Protein AF-A0A7C3H2U8-F1 (afdb_monomer)

Nearest PDB structures (foldseek):
  7ax0-assembly1_A  TM=8.465E-01  e=4.810E-16  synthetic construct
  3hxj-assembly2_C  TM=7.271E-01  e=3.922E-14  Methanococcus maripaludis C7
  3hxj-assembly1_B  TM=7.650E-01  e=1.552E-13  Methanococcus maripaludis C7
  4v0m-assembly3_D  TM=6.956E-01  e=2.193E-11  Chlamydomonas reinhardtii
  4v0n-assembly3_B  TM=6.816E-01  e=8.214E-11  Chlamydomonas reinhardtii

Secondary structure (DSSP, 8-state):
-PPPP------------------------------PPPPPPPPPPPPPPPPPPPPPPPPPPPPPPPPPPPPPPPPPPPPPP---PPPPPPPPPBPPPB-SPPP-EEEEEEE-SS-EEEEEEEEETTEEEEEEEETTTEEEEE-TT--EEEEEE-SS-EEEEEEETTEEEEEETTSEEEEEETTS-EEEEEE-SS-EEEEEEETTEEEEEETTSEEEEE-TTS-EEEEEE-SS-EEEEEEETTEEEEEETTSEEEEE-TTS-EEEEEE-SS-EEEEEEETTEEEEEETTSEEEEE-TTS-EEEEEE-SSSPPEEEEEEETTEEEEEEE--SSS-EEEEEETTS-EEEEEE-SS-EEEEEEETTEEEEEETTSEEEEE-TTS-EEEEEE-SS-EEEEEE-TTS-EEEEETTEEEEEESS-----------PPP----S----------PPPP-----------------------S---EEEEEEE--SHHHHHHHHHH-TTGGGTTTHHHHHT-SEEEEEE-SEE-S-S---SSS---EE-GGGGHHHHHTT--EEE--STTTTTTHHHHHHHHHHHHHHHT-EEE---

Solvent-accessible surface area (backbone atoms only — not comparable to full-atom values): 33732 Å² total; per-residue (Å²): 133,89,85,78,83,86,80,86,80,82,81,86,81,80,87,76,92,79,84,89,80,90,80,83,92,78,85,87,80,86,80,89,79,91,79,86,82,83,80,88,83,86,81,83,81,84,80,88,82,81,80,84,80,81,82,84,80,89,78,85,83,84,82,89,73,90,78,79,84,82,80,86,73,85,78,79,74,80,72,79,72,79,74,77,74,79,74,82,75,76,72,77,64,35,80,57,50,77,52,81,71,48,54,49,19,63,75,41,73,45,82,52,84,28,46,54,52,40,68,45,50,49,51,35,77,86,38,68,29,37,39,38,28,12,47,46,18,37,37,39,35,20,41,92,83,59,52,73,76,37,73,31,78,53,95,23,33,28,46,22,64,28,80,42,94,39,28,38,38,37,18,11,53,58,5,35,42,35,36,22,40,65,78,48,46,72,76,46,73,48,74,66,73,15,33,23,40,20,43,29,70,46,94,78,19,37,36,37,22,10,61,61,20,33,41,34,36,26,41,74,87,68,45,79,73,40,70,32,81,62,86,34,38,30,54,21,38,35,66,53,103,69,33,46,34,42,27,13,52,75,11,43,34,39,33,22,40,91,83,44,48,79,74,47,76,36,77,67,87,35,34,39,56,41,51,41,67,50,97,79,20,34,39,39,19,18,23,79,7,34,41,37,32,27,41,79,80,59,47,79,74,48,72,46,82,70,51,46,22,26,49,29,60,29,64,44,48,42,76,92,35,65,31,31,40,37,21,18,22,59,98,75,11,31,42,34,38,24,40,80,86,69,50,70,78,47,39,26,49,43,99,44,31,36,37,16,29,32,61,37,60,67,34,40,36,38,20,16,52,78,6,38,36,39,31,21,38,91,85,54,30,36,25,32,63,48,72,70,78,30,36,13,54,38,49,34,66,20,96,87,69,48,34,37,38,34,16,44,38,34,38,31,37,47,41,81,41,92,54,68,61,70,69,87,70,74,76,73,77,74,70,73,73,72,75,83,71,73,76,81,76,79,72,78,76,80,80,79,81,87,80,90,84,86,89,85,85,88,85,90,80,83,90,74,82,84,76,79,75,72,80,72,68,95,70,82,44,74,44,80,52,61,80,48,50,56,20,70,73,46,33,54,48,37,55,25,56,37,47,48,60,92,39,70,89,45,54,76,66,55,71,71,36,79,40,29,36,31,31,44,48,27,28,33,32,76,49,60,54,71,55,99,62,91,78,76,39,57,20,55,46,81,50,56,51,27,42,58,60,52,54,39,43,32,31,38,34,71,57,98,28,35,52,35,22,33,67,61,8,33,54,42,26,50,54,50,29,56,76,64,67,25,46,78,42,59,83,121

Sequence (588 aa):
MRRGVLLCLIIFLIGSLGSCGGARPVASERPAATAERPSPTATPPPSPMLSPTRPPSPTPAPTLTATPLPTQTPTPSPTPTPTATPTPTLPPPQPPTVAEPWPLALRWSLNANGHLTAGAATTLDGRPVFLLASLGRTVYALDEEGAVLWRARTAGPVYALAPLDGAAAVGDDAGFVTLLDARGRRRWRANLGSRVTALAPWRGGLLAGGWDERLTWWTAGGEIGWQAEAGGPVVGVAALPGLALVATAGGAVAAFDPAGAEVWRFEAGAPVTGLGTMGGGLLVGAQDGRLLALDAAGGLRWQRALGEGGPVWQAGELAGEARLAVGTGGAAPSLTLFRADGVALWRVTLPAPAGAVALLPDAVLVGLMDGRVQMFDAQGRRRGAVHAGLPVWGLVAGEDGRLLALADVVAWRLVRAEGKQGGAWLPSPPLAPAPTEIPSVQVPGTCPEGSDALGTEPVPGDAPCHQSSARHSEEATLIFLGDVSPGRSVERALARYGPAIPWAGLEPMLRGADLVIANLEGVLTTQGAPLDKPYLIRAHPRRGATLAAGRVDLVTLANNHALDYGPAGLDQTLDVLDALGVAAVGAG

Structure (mmCIF, N/CA/C/O backbone):
data_AF-A0A7C3H2U8-F1
#
_entry.id   AF-A0A7C3H2U8-F1
#
loop_
_atom_site.group_PDB
_atom_site.id
_atom_site.type_symbol
_atom_site.label_atom_id
_atom_site.label_alt_id
_atom_site.label_comp_id
_atom_site.label_asym_id
_atom_site.label_entity_id
_atom_site.label_seq_id
_atom_site.pdbx_PDB_ins_code
_atom_site.Cartn_x
_atom_site.Cartn_y
_atom_site.Cartn_z
_atom_site.occupancy
_atom_site.B_iso_or_equiv
_atom_site.auth_seq_id
_atom_site.auth_comp_id
_atom_site.auth_asym_id
_atom_site.auth_atom_id
_atom_site.pdbx_PDB_model_num
ATOM 1 N N . MET A 1 1 ? 48.861 -2.166 -36.884 1.00 36.06 1 MET A N 1
ATOM 2 C CA . MET A 1 1 ? 48.840 -1.306 -35.678 1.00 36.06 1 MET A CA 1
ATOM 3 C C . MET A 1 1 ? 47.560 -1.606 -34.915 1.00 36.06 1 MET A C 1
ATOM 5 O O . MET A 1 1 ? 46.517 -1.734 -35.543 1.00 36.06 1 MET A O 1
ATOM 9 N N . ARG A 1 2 ? 47.675 -1.878 -33.612 1.00 29.22 2 ARG A N 1
ATOM 10 C CA . ARG A 1 2 ? 46.607 -2.415 -32.753 1.00 29.22 2 ARG A CA 1
ATOM 11 C C . ARG A 1 2 ? 45.474 -1.391 -32.600 1.00 29.22 2 ARG A C 1
ATOM 13 O O . ARG A 1 2 ? 45.745 -0.259 -32.220 1.00 29.22 2 ARG A O 1
ATOM 20 N N . ARG A 1 3 ? 44.237 -1.796 -32.903 1.00 29.67 3 ARG A N 1
ATOM 21 C CA . ARG A 1 3 ? 43.012 -1.020 -32.661 1.00 29.67 3 ARG A CA 1
ATOM 22 C C . ARG A 1 3 ? 42.597 -1.237 -31.204 1.00 29.67 3 ARG A C 1
ATOM 24 O O . ARG A 1 3 ? 42.416 -2.380 -30.796 1.00 29.67 3 ARG A O 1
ATOM 31 N N . GLY A 1 4 ? 42.551 -0.165 -30.420 1.00 28.48 4 GLY A N 1
ATOM 32 C CA . GLY A 1 4 ? 42.129 -0.195 -29.021 1.00 28.48 4 GLY A CA 1
ATOM 33 C C . GLY A 1 4 ? 40.631 0.067 -28.912 1.00 28.48 4 GLY A C 1
ATOM 34 O O . GLY A 1 4 ? 40.150 1.055 -29.451 1.00 28.48 4 GLY A O 1
ATOM 35 N N . VAL A 1 5 ? 39.912 -0.816 -28.222 1.00 29.14 5 VAL A N 1
ATOM 36 C CA . VAL A 1 5 ? 38.565 -0.550 -27.705 1.00 29.14 5 VAL A CA 1
ATOM 37 C C . VAL A 1 5 ? 38.737 0.362 -26.492 1.00 29.14 5 VAL A C 1
ATOM 39 O O . VAL A 1 5 ? 39.401 -0.030 -25.529 1.00 29.14 5 VAL A O 1
ATOM 42 N N . LEU A 1 6 ? 38.195 1.578 -26.537 1.00 29.25 6 LEU A N 1
ATOM 43 C CA . LEU A 1 6 ? 38.166 2.461 -25.374 1.00 29.25 6 LEU A CA 1
ATOM 44 C C . LEU A 1 6 ? 36.915 2.135 -24.551 1.00 29.25 6 LEU A C 1
ATOM 46 O O . LEU A 1 6 ? 35.818 2.590 -24.851 1.00 29.25 6 LEU A O 1
ATOM 50 N N . LEU A 1 7 ? 37.085 1.304 -23.524 1.00 26.31 7 LEU A N 1
ATOM 51 C CA . LEU A 1 7 ? 36.053 1.021 -22.531 1.00 26.31 7 LEU A CA 1
ATOM 52 C C . LEU A 1 7 ? 36.070 2.138 -21.474 1.00 26.31 7 LEU A C 1
ATOM 54 O O . LEU A 1 7 ? 36.894 2.111 -20.559 1.00 26.31 7 LEU A O 1
ATOM 58 N N . CYS A 1 8 ? 35.176 3.121 -21.585 1.00 26.11 8 CYS A N 1
ATOM 59 C CA . CYS A 1 8 ? 34.925 4.078 -20.504 1.00 26.11 8 CYS A CA 1
ATOM 60 C C . CYS A 1 8 ? 33.950 3.459 -19.494 1.00 26.11 8 CYS A C 1
ATOM 62 O O . CYS A 1 8 ? 32.735 3.532 -19.644 1.00 26.11 8 CYS A O 1
ATOM 64 N N . LEU A 1 9 ? 34.503 2.815 -18.467 1.00 24.45 9 LEU A N 1
ATOM 65 C CA . LEU A 1 9 ? 33.753 2.241 -17.355 1.00 24.45 9 LEU A CA 1
ATOM 66 C C . LEU A 1 9 ? 33.503 3.325 -16.292 1.00 24.45 9 LEU A C 1
ATOM 68 O O . LEU A 1 9 ? 34.423 3.706 -15.570 1.00 24.45 9 LEU A O 1
ATOM 72 N N . ILE A 1 10 ? 32.267 3.814 -16.174 1.00 28.31 10 ILE A N 1
ATOM 73 C CA . ILE A 1 10 ? 31.847 4.671 -15.055 1.00 28.31 10 ILE A CA 1
ATOM 74 C C . ILE A 1 10 ? 31.135 3.777 -14.035 1.00 28.31 10 ILE A C 1
ATOM 76 O O . ILE A 1 10 ? 29.973 3.422 -14.207 1.00 28.31 10 ILE A O 1
ATOM 80 N N . ILE A 1 11 ? 31.852 3.372 -12.983 1.00 24.52 11 ILE A N 1
ATOM 81 C CA . ILE A 1 11 ? 31.294 2.588 -11.872 1.00 24.52 11 ILE A CA 1
ATOM 82 C C . ILE A 1 11 ? 30.716 3.549 -10.828 1.00 24.52 11 ILE A C 1
ATOM 84 O O . ILE A 1 11 ? 31.468 4.287 -10.192 1.00 24.52 11 ILE A O 1
ATOM 88 N N . PHE A 1 12 ? 29.409 3.480 -10.570 1.00 25.58 12 PHE A N 1
ATOM 89 C CA . PHE A 1 12 ? 28.842 3.963 -9.308 1.00 25.58 12 PHE A CA 1
ATOM 90 C C . PHE A 1 12 ? 28.828 2.812 -8.301 1.00 25.58 12 PHE A C 1
ATOM 92 O O . PHE A 1 12 ? 28.019 1.891 -8.381 1.00 25.58 12 PHE A O 1
ATOM 99 N N . LEU A 1 13 ? 29.771 2.851 -7.363 1.00 23.61 13 LEU A N 1
ATOM 100 C CA . LEU A 1 13 ? 29.939 1.850 -6.314 1.00 23.61 13 LEU A CA 1
ATOM 101 C C . LEU A 1 13 ? 29.180 2.325 -5.067 1.00 23.61 13 LEU A C 1
ATOM 103 O O . LEU A 1 13 ? 29.672 3.167 -4.318 1.00 23.61 13 LEU A O 1
ATOM 107 N N . ILE A 1 14 ? 27.973 1.801 -4.840 1.00 29.94 14 ILE A N 1
ATOM 108 C CA . ILE A 1 14 ? 27.295 1.925 -3.543 1.00 29.94 14 ILE A CA 1
ATOM 109 C C . ILE A 1 14 ? 27.695 0.700 -2.719 1.00 29.94 14 ILE A C 1
ATOM 111 O O . ILE A 1 14 ? 27.307 -0.428 -3.012 1.00 29.94 14 ILE A O 1
ATOM 115 N N . GLY A 1 15 ? 28.555 0.925 -1.726 1.00 25.62 15 GLY A N 1
ATOM 116 C CA . GLY A 1 15 ? 29.151 -0.126 -0.910 1.00 25.62 15 GLY A CA 1
ATOM 117 C C . GLY A 1 15 ? 28.128 -0.877 -0.056 1.00 25.62 15 GLY A C 1
ATOM 118 O O . GLY A 1 15 ? 27.506 -0.306 0.835 1.00 25.62 15 GLY A O 1
ATOM 119 N N . SER A 1 16 ? 28.028 -2.186 -0.281 1.00 29.89 16 SER A N 1
ATOM 120 C CA . SER A 1 16 ? 27.478 -3.156 0.666 1.00 29.89 16 SER A CA 1
ATOM 121 C C . SER A 1 16 ? 28.636 -3.746 1.479 1.00 29.89 16 SER A C 1
ATOM 123 O O . SER A 1 16 ? 29.504 -4.428 0.932 1.00 29.89 16 SER A O 1
ATOM 125 N N . LEU A 1 17 ? 28.665 -3.481 2.789 1.00 29.70 17 LEU A N 1
ATOM 126 C CA . LEU A 1 17 ? 29.611 -4.082 3.734 1.00 29.70 17 LEU A CA 1
ATOM 127 C C . LEU A 1 17 ? 29.272 -5.568 3.939 1.00 29.70 17 LEU A C 1
ATOM 129 O O . LEU A 1 17 ? 28.432 -5.921 4.764 1.00 29.70 17 LEU A O 1
ATOM 133 N N . GLY A 1 18 ? 29.944 -6.443 3.191 1.00 28.41 18 GLY A N 1
ATOM 134 C CA . GLY A 1 18 ? 29.947 -7.887 3.421 1.00 28.41 18 GLY A CA 1
ATOM 135 C C . GLY A 1 18 ? 31.008 -8.281 4.451 1.00 28.41 18 GLY A C 1
ATOM 136 O O . GLY A 1 18 ? 32.204 -8.152 4.201 1.00 28.41 18 GLY A O 1
ATOM 137 N N . SER A 1 19 ? 30.576 -8.784 5.609 1.00 27.84 19 SER A N 1
ATOM 138 C CA . SER A 1 19 ? 31.453 -9.438 6.585 1.00 27.84 19 SER A CA 1
ATOM 139 C C . SER A 1 19 ? 31.682 -10.896 6.169 1.00 27.84 19 SER A C 1
ATOM 141 O O . SER A 1 19 ? 30.736 -11.676 6.076 1.00 27.84 19 SER A O 1
ATOM 143 N N . CYS A 1 20 ? 32.937 -11.258 5.896 1.00 26.80 20 CYS A N 1
ATOM 144 C CA . CYS A 1 20 ? 33.362 -12.631 5.631 1.00 26.80 20 CYS A CA 1
ATOM 145 C C . CYS A 1 20 ? 33.701 -13.342 6.950 1.00 26.80 20 CYS A C 1
ATOM 147 O O . CYS A 1 20 ? 34.664 -12.979 7.622 1.00 26.80 20 CYS A O 1
ATOM 149 N N . GLY A 1 21 ? 32.946 -14.389 7.289 1.00 27.81 21 GLY A N 1
ATOM 150 C CA . GLY A 1 21 ? 33.295 -15.370 8.317 1.00 27.81 21 GLY A CA 1
ATOM 151 C C . GLY A 1 21 ? 33.429 -16.747 7.674 1.00 27.81 21 GLY A C 1
ATOM 152 O O . GLY A 1 21 ? 32.449 -17.294 7.178 1.00 27.81 21 GLY A O 1
ATOM 153 N N . GLY A 1 22 ? 34.653 -17.274 7.625 1.00 28.97 22 GLY A N 1
ATOM 154 C CA . GLY A 1 22 ? 34.973 -18.539 6.967 1.00 28.97 22 GLY A CA 1
ATOM 155 C C . GLY A 1 22 ? 34.493 -19.773 7.733 1.00 28.97 22 GLY A C 1
ATOM 156 O O . GLY A 1 22 ? 34.569 -19.830 8.959 1.00 28.97 22 GLY A O 1
ATOM 157 N N . ALA A 1 23 ? 34.082 -20.800 6.989 1.00 30.50 23 ALA A N 1
ATOM 158 C CA . ALA A 1 23 ? 33.917 -22.157 7.496 1.00 30.50 23 ALA A CA 1
ATOM 159 C C . ALA A 1 23 ? 34.524 -23.169 6.508 1.00 30.50 23 ALA A C 1
ATOM 161 O O . ALA A 1 23 ? 34.333 -23.082 5.297 1.00 30.50 23 ALA A O 1
ATOM 162 N N . ARG A 1 24 ? 35.315 -24.091 7.066 1.00 30.70 24 ARG A N 1
ATOM 163 C CA . ARG A 1 24 ? 36.065 -25.170 6.402 1.00 30.70 24 ARG A CA 1
ATOM 164 C C . ARG A 1 24 ? 35.142 -26.263 5.833 1.00 30.70 24 ARG A C 1
ATOM 166 O O . ARG A 1 24 ? 34.064 -26.471 6.386 1.00 30.70 24 ARG A O 1
ATOM 173 N N . PRO A 1 25 ? 35.582 -27.020 4.808 1.00 31.48 25 PRO A N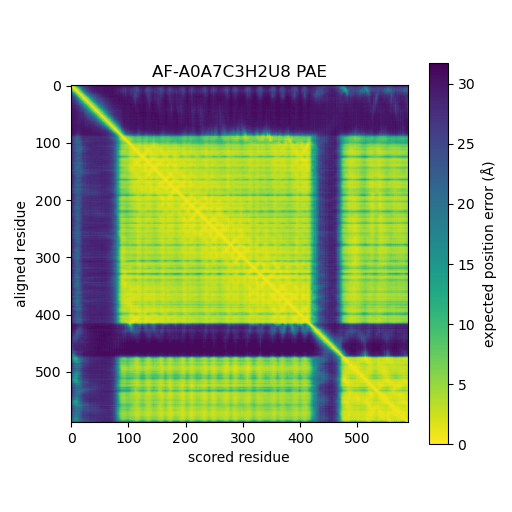 1
ATOM 174 C CA . PRO A 1 25 ? 34.797 -28.112 4.244 1.00 31.48 25 PRO A CA 1
ATOM 175 C C . PRO A 1 25 ? 34.882 -29.365 5.128 1.00 31.48 25 PRO A C 1
ATOM 177 O O . PRO A 1 25 ? 35.964 -29.745 5.578 1.00 31.48 25 PRO A O 1
ATOM 180 N N . VAL A 1 26 ? 33.744 -30.027 5.339 1.00 32.75 26 VAL A N 1
ATOM 181 C CA . VAL A 1 26 ? 33.668 -31.399 5.860 1.00 32.75 26 VAL A CA 1
ATOM 182 C C . VAL A 1 26 ? 33.151 -32.296 4.737 1.00 32.75 26 VAL A C 1
ATOM 184 O O . VAL A 1 26 ? 32.230 -31.932 4.008 1.00 32.75 26 VAL A O 1
ATOM 187 N N . ALA A 1 27 ? 33.830 -33.428 4.575 1.00 28.31 27 ALA A N 1
ATOM 188 C CA . ALA A 1 27 ? 33.680 -34.399 3.503 1.00 28.31 27 ALA A CA 1
ATOM 189 C C . ALA A 1 27 ? 32.296 -35.069 3.468 1.00 28.31 27 ALA A C 1
ATOM 191 O O . ALA A 1 27 ? 31.674 -35.302 4.503 1.00 28.31 27 ALA A O 1
ATOM 192 N N . SER A 1 28 ? 31.847 -35.409 2.255 1.00 29.70 28 SER A N 1
ATOM 193 C CA . SER A 1 28 ? 30.633 -36.187 2.012 1.00 29.70 28 SER A CA 1
ATOM 194 C C . SER A 1 28 ? 30.903 -37.686 2.144 1.00 29.70 28 SER A C 1
ATOM 196 O O . SER A 1 28 ? 31.740 -38.220 1.416 1.00 29.70 28 SER A O 1
ATOM 198 N N . GLU A 1 29 ? 30.114 -38.378 2.960 1.00 30.00 29 GLU A N 1
ATOM 199 C CA . GLU A 1 29 ? 29.901 -39.821 2.841 1.00 30.00 29 GLU A CA 1
ATOM 200 C C . GLU A 1 29 ? 28.485 -40.074 2.307 1.00 30.00 29 GLU A C 1
ATOM 202 O O . GLU A 1 29 ? 27.489 -39.619 2.868 1.00 30.00 29 GLU A O 1
ATOM 207 N N . ARG A 1 30 ? 28.406 -40.791 1.180 1.00 36.19 30 ARG A N 1
ATOM 208 C CA . ARG A 1 30 ? 27.175 -41.421 0.685 1.00 36.19 30 ARG A CA 1
ATOM 209 C C . ARG A 1 30 ? 26.827 -42.613 1.576 1.00 36.19 30 ARG A C 1
ATOM 211 O O . ARG A 1 30 ? 27.724 -43.385 1.908 1.00 36.19 30 ARG A O 1
ATOM 218 N N . PRO A 1 31 ? 25.529 -42.907 1.718 1.00 37.38 31 PRO A N 1
ATOM 219 C CA . PRO A 1 31 ? 25.093 -44.290 1.572 1.00 37.38 31 PRO A CA 1
ATOM 220 C C . PRO A 1 31 ? 24.161 -44.449 0.372 1.00 37.38 31 PRO A C 1
ATOM 222 O O . PRO A 1 31 ? 23.255 -43.653 0.131 1.00 37.38 31 PRO A O 1
ATOM 225 N N . ALA A 1 32 ? 24.409 -45.518 -0.377 1.00 32.41 32 ALA A N 1
ATOM 226 C CA . ALA A 1 32 ? 23.499 -46.058 -1.366 1.00 32.41 32 ALA A CA 1
ATOM 227 C C . ALA A 1 32 ? 22.257 -46.629 -0.666 1.00 32.41 32 ALA A C 1
ATOM 229 O O . ALA A 1 32 ? 22.384 -47.375 0.303 1.00 32.41 32 ALA A O 1
ATOM 230 N N . ALA A 1 33 ? 21.073 -46.324 -1.190 1.00 34.69 33 ALA A N 1
ATOM 231 C CA . ALA A 1 33 ? 19.862 -47.076 -0.900 1.00 34.69 33 ALA A CA 1
ATOM 232 C C . ALA A 1 33 ? 19.089 -47.280 -2.207 1.00 34.69 33 ALA A C 1
ATOM 234 O O . ALA A 1 33 ? 18.700 -46.341 -2.898 1.00 34.69 33 ALA A O 1
ATOM 235 N N . THR A 1 34 ? 18.954 -48.553 -2.544 1.00 35.94 34 THR A N 1
ATOM 236 C CA . THR A 1 34 ? 18.161 -49.159 -3.610 1.00 35.94 34 THR A CA 1
ATOM 237 C C . THR A 1 34 ? 16.687 -48.773 -3.499 1.00 35.94 34 THR A C 1
ATOM 239 O O . THR A 1 34 ? 16.072 -49.020 -2.465 1.00 35.94 34 THR A O 1
ATOM 242 N N . ALA A 1 35 ? 16.111 -48.225 -4.570 1.00 33.50 35 ALA A N 1
ATOM 243 C CA . ALA A 1 35 ? 14.668 -48.054 -4.714 1.00 33.50 35 ALA A CA 1
ATOM 244 C C . ALA A 1 35 ? 14.143 -49.047 -5.760 1.00 33.50 35 ALA A C 1
ATOM 246 O O . ALA A 1 35 ? 14.448 -48.939 -6.949 1.00 33.50 35 ALA A O 1
ATOM 247 N N . GLU A 1 36 ? 13.378 -50.033 -5.292 1.00 33.41 36 GLU A N 1
ATOM 248 C CA . GLU A 1 36 ? 12.561 -50.908 -6.127 1.00 33.41 36 GLU A CA 1
ATOM 249 C C . GLU A 1 36 ? 11.413 -50.127 -6.781 1.00 33.41 36 GLU A C 1
ATOM 251 O O . GLU A 1 36 ? 10.841 -49.189 -6.225 1.00 33.41 36 GLU A O 1
ATOM 256 N N . ARG A 1 37 ? 11.092 -50.545 -8.002 1.00 36.00 37 ARG A N 1
ATOM 257 C CA . ARG A 1 37 ? 10.099 -49.973 -8.909 1.00 36.00 37 ARG A CA 1
ATOM 258 C C . ARG A 1 37 ? 8.725 -50.607 -8.653 1.00 36.00 37 ARG A C 1
ATOM 260 O O . ARG A 1 37 ? 8.628 -51.824 -8.797 1.00 36.00 37 ARG A O 1
ATOM 267 N N . PRO A 1 38 ? 7.646 -49.849 -8.392 1.00 42.34 38 PRO A N 1
ATOM 268 C CA . PRO A 1 38 ? 6.300 -50.389 -8.521 1.00 42.34 38 PRO A CA 1
ATOM 269 C C . PRO A 1 38 ? 5.774 -50.228 -9.958 1.00 42.34 38 PRO A C 1
ATOM 271 O O . PRO A 1 38 ? 5.883 -49.171 -10.581 1.00 42.34 38 PRO A O 1
ATOM 274 N N . SER A 1 39 ? 5.226 -51.325 -10.479 1.00 35.19 39 SER A N 1
ATOM 275 C CA . SER A 1 39 ? 4.506 -51.443 -11.754 1.00 35.19 39 SER A CA 1
ATOM 276 C C . SER A 1 39 ? 3.156 -50.695 -11.741 1.00 35.19 39 SER A C 1
ATOM 278 O O . SER A 1 39 ? 2.612 -50.443 -10.666 1.00 35.19 39 SER A O 1
ATOM 280 N N . PRO A 1 40 ? 2.601 -50.335 -12.918 1.00 44.03 40 PRO A N 1
ATOM 281 C CA . PRO A 1 40 ? 1.499 -49.380 -13.036 1.00 44.03 40 PRO A CA 1
ATOM 282 C C . PRO A 1 40 ? 0.123 -49.988 -12.729 1.00 44.03 40 PRO A C 1
ATOM 284 O O . PRO A 1 40 ? -0.218 -51.070 -13.207 1.00 44.03 40 PRO A O 1
ATOM 287 N N . THR A 1 41 ? -0.696 -49.240 -11.989 1.00 37.72 41 THR A N 1
ATOM 288 C CA . THR A 1 41 ? -2.119 -49.530 -11.766 1.00 37.72 41 THR A CA 1
ATOM 289 C C . THR A 1 41 ? -2.955 -49.033 -12.948 1.00 37.72 41 THR A C 1
ATOM 291 O O . THR A 1 41 ? -2.763 -47.922 -13.439 1.00 37.72 41 THR A O 1
ATOM 294 N N . ALA A 1 42 ? -3.878 -49.883 -13.399 1.00 36.47 42 ALA A N 1
ATOM 295 C CA . ALA A 1 42 ? -4.729 -49.710 -14.570 1.00 36.47 42 ALA A CA 1
ATOM 296 C C . ALA A 1 42 ? -5.693 -48.507 -14.486 1.00 36.47 42 ALA A C 1
ATOM 298 O O . ALA A 1 42 ? -6.326 -48.255 -13.462 1.00 36.47 42 ALA A O 1
ATOM 299 N N . THR A 1 43 ? -5.831 -47.809 -15.613 1.00 43.81 43 THR A N 1
ATOM 300 C CA . THR A 1 43 ? -6.789 -46.724 -15.874 1.00 43.81 43 THR A CA 1
ATOM 301 C C . THR A 1 43 ? -8.187 -47.290 -16.185 1.00 43.81 43 THR A C 1
ATOM 303 O O . THR A 1 43 ? -8.276 -48.236 -16.971 1.00 43.81 43 THR A O 1
ATOM 306 N N . PRO A 1 44 ? -9.288 -46.742 -15.634 1.00 51.34 44 PRO A N 1
ATOM 307 C CA . PRO A 1 44 ? -10.642 -47.128 -16.036 1.00 51.34 44 PRO A CA 1
ATOM 308 C C . PRO A 1 44 ? -11.031 -46.529 -17.411 1.00 51.34 44 PRO A C 1
ATOM 310 O O . PRO A 1 44 ? -10.526 -45.466 -17.778 1.00 51.34 44 PRO A O 1
ATOM 313 N N . PRO A 1 45 ? -11.911 -47.192 -18.190 1.00 50.66 45 PRO A N 1
ATOM 314 C CA . PRO A 1 45 ? -12.242 -46.803 -19.565 1.00 50.66 45 PRO A CA 1
ATOM 315 C C . PRO A 1 45 ? -13.155 -45.559 -19.647 1.00 50.66 45 PRO A C 1
ATOM 317 O O . PRO A 1 45 ? -13.855 -45.240 -18.683 1.00 50.66 45 PRO A O 1
ATOM 320 N N . PRO A 1 46 ? -13.175 -44.857 -20.799 1.00 46.09 46 PRO A N 1
ATOM 321 C CA . PRO A 1 46 ? -13.911 -43.606 -20.971 1.00 46.09 46 PRO A CA 1
ATOM 322 C C . PRO A 1 46 ? -15.433 -43.814 -21.048 1.00 46.09 46 PRO A C 1
ATOM 324 O O . PRO A 1 46 ? -15.922 -44.815 -21.570 1.00 46.09 46 PRO A O 1
ATOM 327 N N . SER A 1 47 ? -16.181 -42.824 -20.554 1.00 46.75 47 SER A N 1
ATOM 328 C CA . SER A 1 47 ? -17.644 -42.736 -20.688 1.00 46.75 47 SER A CA 1
ATOM 329 C C . SER A 1 47 ? -18.071 -42.469 -22.144 1.00 46.75 47 SER A C 1
ATOM 331 O O . SER A 1 47 ? -17.325 -41.822 -22.883 1.00 46.75 47 SER A O 1
ATOM 333 N N . PRO A 1 48 ? -19.255 -42.943 -22.582 1.00 47.44 48 PRO A N 1
ATOM 334 C CA . PRO A 1 48 ? -19.661 -42.895 -23.983 1.00 47.44 48 PRO A CA 1
ATOM 335 C C . PRO A 1 48 ? -20.007 -41.479 -24.465 1.00 47.44 48 PRO A C 1
ATOM 337 O O . PRO A 1 48 ? -20.688 -40.703 -23.797 1.00 47.44 48 PRO A O 1
ATOM 340 N N . MET A 1 49 ? -19.539 -41.191 -25.676 1.00 37.78 49 MET A N 1
ATOM 341 C CA . MET A 1 49 ? -19.700 -39.953 -26.432 1.00 37.78 49 MET A CA 1
ATOM 342 C C . MET A 1 49 ? -21.130 -39.851 -26.995 1.00 37.78 49 MET A C 1
ATOM 344 O O . MET A 1 49 ? -21.593 -40.760 -27.685 1.00 37.78 49 MET A O 1
ATOM 348 N N . LEU A 1 50 ? -21.839 -38.755 -26.708 1.00 44.91 50 LEU A N 1
ATOM 349 C CA . LEU A 1 50 ? -23.145 -38.463 -27.308 1.00 44.91 50 LEU A CA 1
ATOM 350 C C . LEU A 1 50 ? -22.968 -38.008 -28.767 1.00 44.91 50 LEU A C 1
ATOM 352 O O . LEU A 1 50 ? -22.090 -37.210 -29.083 1.00 44.91 50 LEU A O 1
ATOM 356 N N . SER A 1 51 ? -23.809 -38.546 -29.653 1.00 39.47 51 SER A N 1
ATOM 357 C CA . SER A 1 51 ? -23.831 -38.240 -31.090 1.00 39.47 51 SER A CA 1
ATOM 358 C C . SER A 1 51 ? -24.275 -36.795 -31.368 1.00 39.47 51 SER A C 1
ATOM 360 O O . SER A 1 51 ? -25.149 -36.293 -30.661 1.00 39.47 51 SER A O 1
ATOM 362 N N . PRO A 1 52 ? -23.748 -36.128 -32.412 1.00 46.88 52 PRO A N 1
ATOM 363 C CA . PRO A 1 52 ? -24.156 -34.772 -32.759 1.00 46.88 52 PRO A CA 1
ATOM 364 C C . PRO A 1 52 ? -25.518 -34.764 -33.466 1.00 46.88 52 PRO A C 1
ATOM 366 O O . PRO A 1 52 ? -25.738 -35.452 -34.465 1.00 46.88 52 PRO A O 1
ATOM 369 N N . THR A 1 53 ? -26.439 -33.956 -32.949 1.00 43.69 53 THR A N 1
ATOM 370 C CA . THR A 1 53 ? -27.758 -33.707 -33.535 1.00 43.69 53 THR A CA 1
ATOM 371 C C . THR A 1 53 ? -27.635 -32.834 -34.791 1.00 43.69 53 THR A C 1
ATOM 373 O O . THR A 1 53 ? -26.909 -31.843 -34.817 1.00 43.69 53 THR A O 1
ATOM 376 N N . ARG A 1 54 ? -28.360 -33.220 -35.845 1.00 47.56 54 ARG A N 1
ATOM 377 C CA . ARG A 1 54 ? -28.434 -32.585 -37.174 1.00 47.56 54 ARG A CA 1
ATOM 378 C C . ARG A 1 54 ? -28.857 -31.099 -37.105 1.00 47.56 54 ARG A C 1
ATOM 380 O O . ARG A 1 54 ? -29.777 -30.791 -36.348 1.00 47.56 54 ARG A O 1
ATOM 387 N N . PRO A 1 55 ? -28.287 -30.192 -37.925 1.00 48.91 55 PRO A N 1
ATOM 388 C CA . PRO A 1 55 ? -28.739 -28.801 -37.992 1.00 48.91 55 PRO A CA 1
ATOM 389 C C . PRO A 1 55 ? -30.085 -28.678 -38.738 1.00 48.91 55 PRO A C 1
ATOM 391 O O . PRO A 1 55 ? -30.340 -29.458 -39.663 1.00 48.91 55 PRO A O 1
ATOM 394 N N . PRO A 1 56 ? -30.957 -27.717 -38.374 1.00 50.50 56 PRO A N 1
ATOM 395 C CA . PRO A 1 56 ? -32.201 -27.473 -39.096 1.00 50.50 56 PRO A CA 1
ATOM 396 C C . PRO A 1 56 ? -31.963 -26.782 -40.452 1.00 50.50 56 PRO A C 1
ATOM 398 O O . PRO A 1 56 ? -31.011 -26.030 -40.643 1.00 50.50 56 PRO A O 1
ATOM 401 N N . SER A 1 57 ? -32.861 -27.077 -41.395 1.00 45.72 57 SER A N 1
ATOM 402 C CA . SER A 1 57 ? -32.898 -26.593 -42.784 1.00 45.72 57 SER A CA 1
ATOM 403 C C . SER A 1 57 ? -33.201 -25.083 -42.871 1.00 45.72 57 SER A C 1
ATOM 405 O O . SER A 1 57 ? -33.948 -24.586 -42.028 1.00 45.72 57 SER A O 1
ATOM 407 N N . PRO A 1 58 ? -32.695 -24.343 -43.881 1.00 48.09 58 PRO A N 1
ATOM 408 C CA . PRO A 1 58 ? -32.940 -22.905 -43.998 1.00 48.09 58 PRO A CA 1
ATOM 409 C C . PRO A 1 58 ? -34.381 -22.584 -44.434 1.00 48.09 58 PRO A C 1
ATOM 411 O O . PRO A 1 58 ? -34.917 -23.187 -45.364 1.00 48.09 58 PRO A O 1
ATOM 414 N N . THR A 1 59 ? -34.985 -21.601 -43.766 1.00 50.53 59 THR A N 1
ATOM 415 C CA . THR A 1 59 ? -36.279 -20.975 -44.095 1.00 50.53 59 THR A CA 1
ATOM 416 C C . THR A 1 59 ? -36.105 -19.972 -45.250 1.00 50.53 59 THR A C 1
ATOM 418 O O . THR A 1 59 ? -35.086 -19.276 -45.275 1.00 50.53 59 THR A O 1
ATOM 421 N N . PRO A 1 60 ? -37.050 -19.850 -46.206 1.00 46.59 60 PRO A N 1
ATOM 422 C CA . PRO A 1 60 ? -36.917 -18.920 -47.329 1.00 46.59 60 PRO A CA 1
ATOM 423 C C . PRO A 1 60 ? -36.991 -17.450 -46.884 1.00 46.59 60 PRO A C 1
ATOM 425 O O . PRO A 1 60 ? -37.727 -17.094 -45.964 1.00 46.59 60 PRO A O 1
ATOM 428 N N . ALA A 1 61 ? -36.221 -16.599 -47.566 1.00 45.25 61 ALA A N 1
ATOM 429 C CA . ALA A 1 61 ? -36.134 -15.163 -47.317 1.00 45.25 61 ALA A CA 1
ATOM 430 C C . ALA A 1 61 ? -37.435 -14.424 -47.703 1.00 45.25 61 ALA A C 1
ATOM 432 O O . ALA A 1 61 ? -38.003 -14.719 -48.759 1.00 45.25 61 ALA A O 1
ATOM 433 N N . PRO A 1 62 ? -37.902 -13.440 -46.909 1.00 44.66 62 PRO A N 1
ATOM 434 C CA . PRO A 1 62 ? -39.052 -12.624 -47.275 1.00 44.66 62 PRO A CA 1
ATOM 435 C C . PRO A 1 62 ? -38.685 -11.559 -48.321 1.00 44.66 62 PRO A C 1
ATOM 437 O O . PRO A 1 62 ? -37.623 -10.938 -48.276 1.00 44.66 62 PRO A O 1
ATOM 440 N N . THR A 1 63 ? -39.599 -11.340 -49.265 1.00 42.75 63 THR A N 1
ATOM 441 C CA . THR A 1 63 ? -39.536 -10.310 -50.308 1.00 42.75 63 THR A CA 1
ATOM 442 C C . THR A 1 63 ? -39.664 -8.907 -49.702 1.00 42.75 63 THR A C 1
ATOM 444 O O . THR A 1 63 ? -40.588 -8.637 -48.935 1.00 42.75 63 THR A O 1
ATOM 447 N N . LEU A 1 64 ? -38.752 -7.998 -50.062 1.00 41.12 64 LEU A N 1
ATOM 448 C CA . LEU A 1 64 ? -38.777 -6.600 -49.624 1.00 41.12 64 LEU A CA 1
ATOM 449 C C . LEU A 1 64 ? -39.989 -5.868 -50.218 1.00 41.12 64 LEU A C 1
ATOM 451 O O . LEU A 1 64 ? -40.104 -5.725 -51.433 1.00 41.12 64 LEU A O 1
ATOM 455 N N . THR A 1 65 ? -40.867 -5.373 -49.347 1.00 43.22 65 THR A N 1
ATOM 456 C CA . THR A 1 65 ? -41.907 -4.394 -49.695 1.00 43.22 65 THR A CA 1
ATOM 457 C C . THR A 1 65 ? -41.403 -3.008 -49.295 1.00 43.22 65 THR A C 1
ATOM 459 O O . THR A 1 65 ? -40.864 -2.847 -48.202 1.00 43.22 65 THR A O 1
ATOM 462 N N . ALA A 1 66 ? -41.530 -2.020 -50.182 1.00 43.25 66 ALA A N 1
ATOM 463 C CA . ALA A 1 66 ? -41.043 -0.661 -49.955 1.00 43.25 66 ALA A CA 1
ATOM 464 C C . ALA A 1 66 ? -41.780 0.025 -48.786 1.00 43.25 66 ALA A C 1
ATOM 466 O O . ALA A 1 66 ? -43.003 0.159 -48.803 1.00 43.25 66 ALA A O 1
ATOM 467 N N . THR A 1 67 ? -41.020 0.474 -47.786 1.00 43.84 67 THR A N 1
ATOM 468 C CA . THR A 1 67 ? -41.508 1.252 -46.636 1.00 43.84 67 THR A CA 1
ATOM 469 C C . THR A 1 67 ? -41.696 2.726 -47.031 1.00 43.84 67 THR A C 1
ATOM 471 O O . THR A 1 67 ? -40.814 3.283 -47.690 1.00 43.84 67 THR A O 1
ATOM 474 N N . PRO A 1 68 ? -42.802 3.393 -46.642 1.00 48.44 68 PRO A N 1
ATOM 475 C CA . PRO A 1 68 ? -43.011 4.812 -46.920 1.00 48.44 68 PRO A CA 1
ATOM 476 C C . PRO A 1 68 ? -42.023 5.702 -46.146 1.00 48.44 68 PRO A C 1
ATOM 478 O O . PRO A 1 68 ? -41.591 5.375 -45.041 1.00 48.44 68 PRO A O 1
ATOM 481 N N . LEU A 1 69 ? -41.675 6.840 -46.750 1.00 47.22 69 LEU A N 1
ATOM 482 C CA . LEU A 1 69 ? -40.721 7.824 -46.232 1.00 47.22 69 LEU A CA 1
ATOM 483 C C . LEU A 1 69 ? -41.222 8.450 -44.908 1.00 47.22 69 LEU A C 1
ATOM 485 O O . LEU A 1 69 ? -42.372 8.894 -44.862 1.00 47.22 69 LEU A O 1
ATOM 489 N N . PRO A 1 70 ? -40.398 8.535 -43.844 1.00 42.47 70 PRO A N 1
ATOM 490 C CA . PRO A 1 70 ? -40.830 9.104 -42.573 1.00 42.47 70 PRO A CA 1
ATOM 491 C C . PRO A 1 70 ? -40.972 10.630 -42.654 1.00 42.47 70 PRO A C 1
ATOM 493 O O . PRO A 1 70 ? -40.088 11.345 -43.126 1.00 42.47 70 PRO A O 1
ATOM 496 N N . THR A 1 71 ? -42.098 11.131 -42.149 1.00 46.75 71 THR A N 1
ATOM 497 C CA . THR A 1 71 ? -42.332 12.553 -41.883 1.00 46.75 71 THR A CA 1
ATOM 498 C C . THR A 1 71 ? -41.407 13.022 -40.756 1.00 46.75 71 THR A C 1
ATOM 500 O O . THR A 1 71 ? -41.319 12.377 -39.711 1.00 46.75 71 THR A O 1
ATOM 503 N N . GLN A 1 72 ? -40.705 14.140 -40.967 1.00 42.47 72 GLN A N 1
ATOM 504 C CA . GLN A 1 72 ? -39.755 14.680 -39.993 1.00 42.47 72 GLN A CA 1
ATOM 505 C C . GLN A 1 72 ? -40.456 15.045 -38.678 1.00 42.47 72 GLN A C 1
ATOM 507 O O . GLN A 1 72 ? -41.362 15.875 -38.646 1.00 42.47 72 GLN A O 1
ATOM 512 N N . THR A 1 73 ? -40.016 14.412 -37.593 1.00 44.62 73 THR A N 1
ATOM 513 C CA . THR A 1 73 ? -40.396 14.756 -36.217 1.00 44.62 73 THR A CA 1
ATOM 514 C C . THR A 1 73 ? -39.488 15.901 -35.751 1.00 44.62 73 THR A C 1
ATOM 516 O O . THR A 1 73 ? -38.286 15.828 -36.012 1.00 44.62 73 THR A O 1
ATOM 519 N N . PRO A 1 74 ? -39.999 16.965 -35.102 1.00 44.72 74 PRO A N 1
ATOM 520 C CA . PRO A 1 74 ? -39.156 18.068 -34.650 1.00 44.72 74 PRO A CA 1
ATOM 521 C C . PRO A 1 74 ? -38.103 17.571 -33.653 1.00 44.72 74 PRO A C 1
ATOM 523 O O . PRO A 1 74 ? -38.424 16.920 -32.659 1.00 44.72 74 PRO A O 1
ATOM 526 N N . THR A 1 75 ? -36.841 17.886 -33.940 1.00 43.47 75 THR A N 1
ATOM 527 C CA . THR A 1 75 ? -35.682 17.602 -33.092 1.00 43.47 75 THR A CA 1
ATOM 528 C C . THR A 1 75 ? -35.902 18.192 -31.693 1.00 43.47 75 THR A C 1
ATOM 530 O O . THR A 1 75 ? -36.202 19.386 -31.598 1.00 43.47 75 THR A O 1
ATOM 533 N N . PRO A 1 76 ? -35.747 17.423 -30.598 1.00 44.62 76 PRO A N 1
ATOM 534 C CA . PRO A 1 76 ? -35.744 18.006 -29.265 1.00 44.62 76 PRO A CA 1
ATOM 535 C C . PRO A 1 76 ? -34.583 19.002 -29.166 1.00 44.62 76 PRO A C 1
ATOM 537 O O . PRO A 1 76 ? -33.435 18.670 -29.462 1.00 44.62 76 PRO A O 1
ATOM 540 N N . SER A 1 77 ? -34.902 20.239 -28.783 1.00 43.44 77 SER A N 1
ATOM 541 C CA . SER A 1 77 ? -33.911 21.272 -28.479 1.00 43.44 77 SER A CA 1
ATOM 542 C C . SER A 1 77 ? -32.910 20.726 -27.455 1.00 43.44 77 SER A C 1
ATOM 544 O O . SER A 1 77 ? -33.350 20.079 -26.499 1.00 43.44 77 SER A O 1
ATOM 546 N N . PRO A 1 78 ? -31.593 20.967 -27.605 1.00 41.84 78 PRO A N 1
ATOM 547 C CA . PRO A 1 78 ? -30.618 20.526 -26.619 1.00 41.84 78 PRO A CA 1
ATOM 548 C C . PRO A 1 78 ? -30.999 21.101 -25.254 1.00 41.84 78 PRO A C 1
ATOM 550 O O . PRO A 1 78 ? -31.085 22.319 -25.084 1.00 41.84 78 PRO A O 1
ATOM 553 N N . THR A 1 79 ? -31.256 20.220 -24.287 1.00 44.38 79 THR A N 1
ATOM 554 C CA . THR A 1 79 ? -31.281 20.593 -22.872 1.00 44.38 79 THR A CA 1
ATOM 555 C C . THR A 1 79 ? -29.958 21.301 -22.588 1.00 44.38 79 THR A C 1
ATOM 557 O O . THR A 1 79 ? -28.918 20.742 -22.945 1.00 44.38 79 THR A O 1
ATOM 560 N N . PRO A 1 80 ? -29.951 22.517 -22.009 1.00 41.03 80 PRO A N 1
ATOM 561 C CA . PRO A 1 80 ? -28.703 23.192 -21.695 1.00 41.03 80 PRO A CA 1
ATOM 562 C C . PRO A 1 80 ? -27.856 22.253 -20.840 1.00 41.03 80 PRO A C 1
ATOM 564 O O . PRO A 1 80 ? -28.278 21.841 -19.757 1.00 41.03 80 PRO A O 1
ATOM 567 N N . THR A 1 81 ? -26.682 21.880 -21.352 1.00 42.34 81 THR A N 1
ATOM 568 C CA . THR A 1 81 ? -25.649 21.213 -20.564 1.00 42.34 81 THR A CA 1
ATOM 569 C C . THR A 1 81 ? -25.482 22.037 -19.292 1.00 42.34 81 THR A C 1
ATOM 571 O O . THR A 1 81 ? -25.284 23.250 -19.419 1.00 42.34 81 THR A O 1
ATOM 574 N N . PRO A 1 82 ? -25.608 21.457 -18.083 1.00 40.81 82 PRO A N 1
ATOM 575 C CA . PRO A 1 82 ? -25.378 22.214 -16.864 1.00 40.81 82 PRO A CA 1
ATOM 576 C C . PRO A 1 82 ? -23.991 22.839 -16.980 1.00 40.81 82 PRO A C 1
ATOM 578 O O . PRO A 1 82 ? -22.991 22.129 -17.089 1.00 40.81 82 PRO A O 1
ATOM 581 N N . THR A 1 83 ? -23.943 24.170 -17.047 1.00 37.25 83 THR A N 1
ATOM 582 C CA . THR A 1 83 ? -22.695 24.926 -17.045 1.00 37.25 83 THR A CA 1
ATOM 583 C C . THR A 1 83 ? -21.904 24.443 -15.843 1.00 37.25 83 THR A C 1
ATOM 585 O O . THR A 1 83 ? -22.378 24.575 -14.715 1.00 37.25 83 THR A O 1
ATOM 588 N N . ALA A 1 84 ? -20.747 23.818 -16.079 1.00 39.91 84 ALA A N 1
ATOM 589 C CA . ALA A 1 84 ? -19.905 23.310 -15.011 1.00 39.91 84 ALA A CA 1
ATOM 590 C C . ALA A 1 84 ? -19.597 24.470 -14.062 1.00 39.91 84 ALA A C 1
ATOM 592 O O . ALA A 1 84 ? -18.868 25.397 -14.420 1.00 39.91 84 ALA A O 1
ATOM 593 N N . THR A 1 85 ? -20.188 24.448 -12.867 1.00 42.84 85 THR A N 1
ATOM 594 C CA . THR A 1 85 ? -19.812 25.370 -11.800 1.00 42.84 85 THR A CA 1
ATOM 595 C C . THR A 1 85 ? -18.301 25.233 -11.622 1.00 42.84 85 THR A C 1
ATOM 597 O O . THR A 1 85 ? -17.831 24.100 -11.451 1.00 42.84 85 THR A O 1
ATOM 600 N N . PRO A 1 86 ? -17.516 26.324 -11.708 1.00 49.81 86 PRO A N 1
ATOM 601 C CA . PRO A 1 86 ? -16.071 26.235 -11.581 1.00 49.81 86 PRO A CA 1
ATOM 602 C C . PRO A 1 86 ? -15.748 25.531 -10.266 1.00 49.81 86 PRO A C 1
ATOM 604 O O . PRO A 1 86 ? -16.204 25.934 -9.194 1.00 49.81 86 PRO A O 1
ATOM 607 N N . THR A 1 87 ? -15.005 24.430 -10.356 1.00 57.97 87 THR A N 1
ATOM 608 C CA . THR A 1 87 ? -14.541 23.725 -9.164 1.00 57.97 87 THR A CA 1
ATOM 609 C C . THR A 1 87 ? -13.640 24.694 -8.401 1.00 57.97 87 THR A C 1
ATOM 611 O O . THR A 1 87 ? -12.716 25.226 -9.017 1.00 57.97 87 THR A O 1
ATOM 614 N N . PRO A 1 88 ? -13.894 24.973 -7.108 1.00 64.38 88 PRO A N 1
ATOM 615 C CA . PRO A 1 88 ? -13.119 25.961 -6.371 1.00 64.38 88 PRO A CA 1
ATOM 616 C C . PRO A 1 88 ? -11.633 25.605 -6.431 1.00 64.38 88 PRO A C 1
ATOM 618 O O . PRO A 1 88 ? -11.228 24.499 -6.058 1.00 64.38 88 PRO A O 1
ATOM 621 N N . THR A 1 89 ? -10.836 26.538 -6.948 1.00 74.69 89 THR A N 1
ATOM 622 C CA . THR A 1 89 ? -9.394 26.375 -7.121 1.00 74.69 89 THR A CA 1
ATOM 623 C C . THR A 1 89 ? -8.727 26.231 -5.757 1.00 74.69 89 THR A C 1
ATOM 625 O O . THR A 1 89 ? -9.069 26.940 -4.809 1.00 74.69 89 THR A O 1
ATOM 628 N N . LEU A 1 90 ? -7.769 25.310 -5.640 1.00 86.75 90 LEU A N 1
ATOM 629 C CA . LEU A 1 90 ? -6.989 25.165 -4.412 1.00 86.75 90 LEU A CA 1
ATOM 630 C C . LEU A 1 90 ? -6.199 26.451 -4.133 1.00 86.75 90 LEU A C 1
ATOM 632 O O . LEU A 1 90 ? -5.636 27.022 -5.072 1.00 86.75 90 LEU A O 1
ATOM 636 N N . PRO A 1 91 ? -6.086 26.883 -2.864 1.00 87.31 91 PRO A N 1
ATOM 637 C CA . PRO A 1 91 ? -5.199 27.983 -2.524 1.00 87.31 91 PRO A CA 1
ATOM 638 C C . PRO A 1 91 ? -3.751 27.623 -2.906 1.00 87.31 91 PRO A C 1
ATOM 640 O O . PRO A 1 91 ? -3.361 26.448 -2.805 1.00 87.31 91 PRO A O 1
ATOM 643 N N . PRO A 1 92 ? -2.938 28.599 -3.349 1.00 86.62 92 PRO A N 1
ATOM 644 C CA . PRO A 1 92 ? -1.530 28.354 -3.627 1.00 86.62 92 PRO A CA 1
ATOM 645 C C . PRO A 1 92 ? -0.816 27.924 -2.336 1.00 86.62 92 PRO A C 1
ATOM 647 O O . PRO A 1 92 ? -1.061 28.529 -1.286 1.00 86.62 92 PRO A O 1
ATOM 650 N N . PRO A 1 93 ? 0.056 26.899 -2.383 1.00 87.25 93 PRO A N 1
ATOM 651 C CA . PRO A 1 93 ? 0.778 26.446 -1.203 1.00 87.25 93 PRO A CA 1
ATOM 652 C C . PRO A 1 93 ? 1.656 27.576 -0.659 1.00 87.25 93 PRO A C 1
ATOM 654 O O . PRO A 1 93 ? 2.385 28.222 -1.411 1.00 87.25 93 PRO A O 1
ATOM 657 N N . GLN A 1 94 ? 1.566 27.822 0.647 1.00 91.75 94 GLN A N 1
ATOM 658 C CA . GLN A 1 94 ? 2.370 28.834 1.333 1.00 91.75 94 GLN A CA 1
ATOM 659 C C . GLN A 1 94 ? 3.472 28.174 2.171 1.00 91.75 94 GLN A C 1
ATOM 661 O O . GLN A 1 94 ? 3.284 27.060 2.668 1.00 91.75 94 GLN A O 1
ATOM 666 N N . PRO A 1 95 ? 4.619 28.834 2.393 1.00 90.31 95 PRO A N 1
ATOM 667 C CA . PRO A 1 95 ? 5.558 28.390 3.413 1.00 90.31 95 PRO A CA 1
ATOM 668 C C . PRO A 1 95 ? 4.849 28.284 4.773 1.00 90.31 95 PRO A C 1
ATOM 670 O O . PRO A 1 95 ? 4.072 29.175 5.129 1.00 90.31 95 PRO A O 1
ATOM 673 N N . PRO A 1 96 ? 5.090 27.220 5.553 1.00 86.06 96 PRO A N 1
ATOM 674 C CA . PRO A 1 96 ? 4.433 27.075 6.838 1.00 86.06 96 PRO A CA 1
ATOM 675 C C . PRO A 1 96 ? 4.946 28.126 7.821 1.00 86.06 96 PRO A C 1
ATOM 677 O O . PRO A 1 96 ? 6.149 28.235 8.068 1.00 86.06 96 PRO A O 1
ATOM 680 N N . THR A 1 97 ? 4.032 28.867 8.441 1.00 88.62 97 THR A N 1
ATOM 681 C CA . THR A 1 97 ? 4.377 29.736 9.569 1.00 88.62 97 THR A CA 1
ATOM 682 C C . THR A 1 97 ? 4.746 28.877 10.776 1.00 88.62 97 THR A C 1
ATOM 684 O O . THR A 1 97 ? 4.029 27.929 11.110 1.00 88.62 97 THR A O 1
ATOM 687 N N . VAL A 1 98 ? 5.848 29.206 11.446 1.00 84.25 98 VAL A N 1
ATOM 688 C CA . VAL A 1 98 ? 6.267 28.536 12.683 1.00 84.25 98 VAL A CA 1
ATOM 689 C C . VAL A 1 98 ? 5.570 29.206 13.866 1.00 84.25 98 VAL A C 1
ATOM 691 O O . VAL A 1 98 ? 5.542 30.431 13.948 1.00 84.25 98 VAL A O 1
ATOM 694 N N . ALA A 1 99 ? 5.006 28.409 14.769 1.00 80.56 99 ALA A N 1
ATOM 695 C CA . ALA A 1 99 ? 4.425 28.884 16.024 1.00 80.56 99 ALA A CA 1
ATOM 696 C C . ALA A 1 99 ? 5.118 28.217 17.220 1.00 80.56 99 ALA A C 1
ATOM 698 O O . ALA A 1 99 ? 6.009 27.386 17.035 1.00 80.56 99 ALA A O 1
ATOM 699 N N . GLU A 1 100 ? 4.726 28.596 18.440 1.00 81.06 100 GLU A N 1
ATOM 700 C CA . GLU A 1 100 ? 5.325 28.060 19.666 1.00 81.06 100 GLU A CA 1
ATOM 701 C C . GLU A 1 100 ? 5.352 26.530 19.658 1.00 81.06 100 GLU A C 1
ATOM 703 O O . GLU A 1 100 ? 4.317 25.904 19.377 1.00 81.06 100 GLU A O 1
ATOM 708 N N . PRO A 1 101 ? 6.517 25.924 19.937 1.00 84.19 101 PRO A N 1
ATOM 709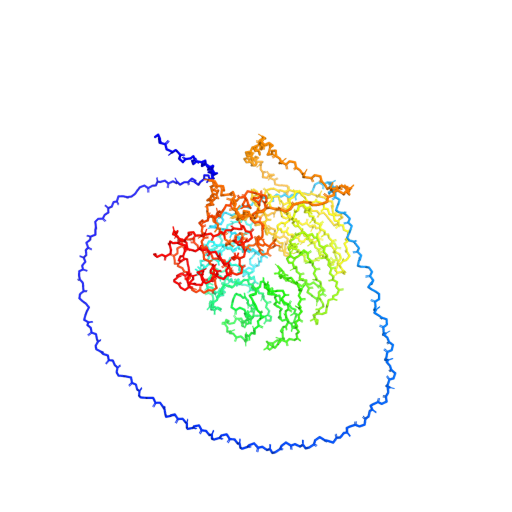 C CA . PRO A 1 101 ? 6.701 24.519 19.679 1.00 84.19 101 PRO A CA 1
ATOM 710 C C . PRO A 1 101 ? 5.869 23.658 20.629 1.00 84.19 101 PRO A C 1
ATOM 712 O O . PRO A 1 101 ? 5.849 23.869 21.837 1.00 84.19 101 PRO A O 1
ATOM 715 N N . TRP A 1 102 ? 5.209 22.649 20.076 1.00 83.31 102 TRP A N 1
ATOM 716 C CA . TRP A 1 102 ? 4.681 21.531 20.837 1.00 83.31 102 TRP A CA 1
ATOM 717 C C . TRP A 1 102 ? 5.762 20.466 20.984 1.00 83.31 102 TRP A C 1
ATOM 719 O O . TRP A 1 102 ? 6.458 20.163 20.006 1.00 83.31 102 TRP A O 1
ATOM 729 N N . PRO A 1 103 ? 5.891 19.859 22.173 1.00 82.25 103 PRO A N 1
ATOM 730 C CA . PRO A 1 103 ? 6.841 18.786 22.363 1.00 82.25 103 PRO A CA 1
ATOM 731 C C . PRO A 1 103 ? 6.478 17.600 21.464 1.00 82.25 103 PRO A C 1
ATOM 733 O O . PRO A 1 103 ? 5.337 17.137 21.440 1.00 82.25 103 PRO A O 1
ATOM 736 N N . LEU A 1 104 ? 7.466 17.105 20.724 1.00 87.69 104 LEU A N 1
ATOM 737 C CA . LEU A 1 104 ? 7.388 15.873 19.951 1.00 87.69 104 LEU A CA 1
ATOM 738 C C . LEU A 1 104 ? 8.747 15.187 20.048 1.00 87.69 104 LEU A C 1
ATOM 740 O O . LEU A 1 104 ? 9.770 15.795 19.733 1.00 87.69 104 LEU A O 1
ATOM 744 N N . ALA A 1 105 ? 8.763 13.934 20.487 1.00 87.06 105 ALA A N 1
ATOM 745 C CA . ALA A 1 105 ? 9.992 13.175 20.670 1.00 87.06 105 ALA A CA 1
ATOM 746 C C . ALA A 1 105 ? 9.841 11.733 20.179 1.00 87.06 105 ALA A C 1
ATOM 748 O O . ALA A 1 105 ? 8.746 11.164 20.173 1.00 87.06 105 ALA A O 1
ATOM 749 N N . LEU A 1 106 ? 10.972 11.146 19.787 1.00 89.06 106 LEU A N 1
ATOM 750 C CA . LEU A 1 106 ? 11.105 9.717 19.525 1.00 89.06 106 LEU A CA 1
ATOM 751 C C . LEU A 1 106 ? 11.399 9.011 20.852 1.00 89.06 106 LEU A C 1
ATOM 753 O O . LEU A 1 106 ? 12.347 9.391 21.539 1.00 89.06 106 LEU A O 1
ATOM 757 N N . ARG A 1 107 ? 10.596 8.012 21.230 1.00 88.06 107 ARG A N 1
ATOM 758 C CA . ARG A 1 107 ? 10.747 7.323 22.524 1.00 88.06 107 ARG A CA 1
ATOM 759 C C . ARG A 1 107 ? 11.569 6.044 22.418 1.00 88.06 107 ARG A C 1
ATOM 761 O O . ARG A 1 107 ? 12.656 5.966 22.975 1.00 88.06 107 ARG A O 1
ATOM 768 N N . TRP A 1 108 ? 11.043 5.046 21.720 1.00 92.44 108 TRP A N 1
ATOM 769 C CA . TRP A 1 108 ? 11.727 3.781 21.458 1.00 92.44 108 TRP A CA 1
ATOM 770 C C . TRP A 1 108 ? 11.738 3.505 19.962 1.00 92.44 108 TRP A C 1
ATOM 772 O O . TRP A 1 108 ? 10.886 4.028 19.234 1.00 92.44 108 TRP A O 1
ATOM 782 N N . SER A 1 109 ? 12.676 2.663 19.527 1.00 93.12 109 SER A N 1
ATOM 783 C CA . SER A 1 109 ? 12.715 2.120 18.172 1.00 93.12 109 SER A CA 1
ATOM 784 C C . SER A 1 109 ? 12.710 0.595 18.136 1.00 93.12 109 SER A C 1
ATOM 786 O O . SER A 1 109 ? 13.206 -0.072 19.043 1.00 93.12 109 SER A O 1
ATOM 788 N N . LEU A 1 110 ? 12.167 0.051 17.047 1.00 92.94 110 LEU A N 1
ATOM 789 C CA . LEU A 1 110 ? 12.333 -1.343 16.646 1.00 92.94 110 LEU A CA 1
ATOM 790 C C . LEU A 1 110 ? 12.989 -1.380 15.266 1.00 92.94 110 LEU A C 1
ATOM 792 O O . LEU A 1 110 ? 12.436 -0.833 14.316 1.00 92.94 110 LEU A O 1
ATOM 796 N N . ASN A 1 111 ? 14.098 -2.108 15.143 1.00 94.12 111 ASN A N 1
ATOM 797 C CA . ASN A 1 111 ? 14.663 -2.485 13.848 1.00 94.12 111 ASN A CA 1
ATOM 798 C C . ASN A 1 111 ? 14.013 -3.795 13.380 1.00 94.12 111 ASN A C 1
ATOM 800 O O . ASN A 1 111 ? 14.241 -4.856 13.972 1.00 94.12 111 ASN A O 1
ATOM 804 N N . ALA A 1 112 ? 13.177 -3.719 12.348 1.00 93.50 112 ALA A N 1
ATOM 805 C CA . ALA A 1 112 ? 12.567 -4.886 11.728 1.00 93.50 112 ALA A CA 1
ATOM 806 C C . ALA A 1 112 ? 13.558 -5.597 10.794 1.00 93.50 112 ALA A C 1
ATOM 808 O O . ALA A 1 112 ? 14.559 -5.034 10.358 1.00 93.50 112 ALA A O 1
ATOM 809 N N . ASN A 1 113 ? 13.265 -6.850 10.451 1.00 90.38 113 ASN A N 1
ATOM 810 C CA . ASN A 1 113 ? 14.104 -7.654 9.558 1.00 90.38 113 ASN A CA 1
ATOM 811 C C . ASN A 1 113 ? 13.857 -7.385 8.058 1.00 90.38 113 ASN A C 1
ATOM 813 O O . ASN A 1 113 ? 14.216 -8.202 7.212 1.00 90.38 113 ASN A O 1
ATOM 817 N N . GLY A 1 114 ? 13.215 -6.267 7.731 1.00 90.06 114 GLY A N 1
ATOM 818 C CA . GLY A 1 114 ? 12.867 -5.841 6.381 1.00 90.06 114 GLY A CA 1
ATOM 819 C C . GLY A 1 114 ? 11.934 -4.634 6.421 1.00 90.06 114 GLY A C 1
ATOM 820 O O . GLY A 1 114 ? 11.439 -4.275 7.493 1.00 90.06 114 GLY A O 1
ATOM 821 N N . HIS A 1 115 ? 11.673 -4.035 5.254 1.00 92.81 115 HIS A N 1
ATOM 822 C CA . HIS A 1 115 ? 10.786 -2.874 5.117 1.00 92.81 115 HIS A CA 1
ATOM 823 C C . HIS A 1 115 ? 9.464 -3.123 5.843 1.00 92.81 115 HIS A C 1
ATOM 825 O O . HIS A 1 115 ? 8.813 -4.150 5.617 1.00 92.81 115 HIS A O 1
ATOM 831 N N . LEU A 1 116 ? 9.082 -2.207 6.726 1.00 95.75 116 LEU A N 1
ATOM 832 C CA . LEU A 1 116 ? 7.779 -2.238 7.371 1.00 95.75 116 LEU A CA 1
ATOM 833 C C . LEU A 1 116 ? 6.714 -1.971 6.308 1.00 95.75 116 LEU A C 1
ATOM 835 O O . LEU A 1 116 ? 6.921 -1.147 5.427 1.00 95.75 116 LEU A O 1
ATOM 839 N N . THR A 1 117 ? 5.580 -2.663 6.361 1.00 95.12 117 THR A N 1
ATOM 840 C CA . THR A 1 117 ? 4.533 -2.560 5.328 1.00 95.12 117 THR A CA 1
ATOM 841 C C . THR A 1 117 ? 3.187 -2.107 5.844 1.00 95.12 117 THR A C 1
ATOM 843 O O . THR A 1 117 ? 2.417 -1.537 5.073 1.00 95.12 117 THR A O 1
ATOM 846 N N . ALA A 1 118 ? 2.929 -2.302 7.131 1.00 95.81 118 ALA A N 1
ATOM 847 C CA . ALA A 1 118 ? 1.750 -1.814 7.821 1.00 95.81 118 ALA A CA 1
ATOM 848 C C . ALA A 1 118 ? 2.041 -1.725 9.322 1.00 95.81 118 ALA A C 1
ATOM 850 O O . ALA A 1 118 ? 2.926 -2.414 9.842 1.00 95.81 118 ALA A O 1
ATOM 851 N N . GLY A 1 119 ? 1.268 -0.897 10.017 1.00 96.69 119 GLY A N 1
ATOM 852 C CA . GLY A 1 119 ? 1.285 -0.822 11.468 1.00 96.69 119 GLY A CA 1
ATOM 853 C C . GLY A 1 119 ? -0.085 -0.450 12.014 1.00 96.69 119 GLY A C 1
ATOM 854 O O . GLY A 1 119 ? -0.882 0.172 11.315 1.00 96.69 119 GLY A O 1
ATOM 855 N N . ALA A 1 120 ? -0.351 -0.828 13.258 1.00 96.56 120 ALA A N 1
ATOM 856 C CA . ALA A 1 120 ? -1.569 -0.461 13.970 1.00 96.56 120 ALA A CA 1
ATOM 857 C C . ALA A 1 120 ? -1.271 -0.231 15.456 1.00 96.56 120 ALA A C 1
ATOM 859 O O . ALA A 1 120 ? -0.434 -0.919 16.039 1.00 96.56 120 ALA A O 1
ATOM 860 N N . ALA A 1 121 ? -1.974 0.715 16.072 1.00 95.62 121 ALA A N 1
ATOM 861 C CA . ALA A 1 121 ? -2.051 0.866 17.518 1.00 95.62 121 ALA A CA 1
ATOM 862 C C . ALA A 1 121 ? -3.442 0.378 17.929 1.00 95.62 121 ALA A C 1
ATOM 864 O O . ALA A 1 121 ? -4.446 0.932 17.492 1.00 95.62 121 ALA A O 1
ATOM 865 N N . THR A 1 122 ? -3.500 -0.722 18.673 1.00 94.50 122 THR A N 1
ATOM 866 C CA . THR A 1 122 ? -4.758 -1.419 18.978 1.00 94.50 122 THR A CA 1
ATOM 867 C C . THR A 1 122 ? -4.695 -2.068 20.358 1.00 94.50 122 THR A C 1
ATOM 869 O O . THR A 1 122 ? -3.721 -1.868 21.092 1.00 94.50 122 THR A O 1
ATOM 872 N N . THR A 1 123 ? -5.719 -2.828 20.729 1.00 93.31 123 THR A N 1
ATOM 873 C CA . THR A 1 123 ? -5.737 -3.646 21.937 1.00 93.31 123 THR A CA 1
ATOM 874 C C . THR A 1 123 ? -5.813 -5.130 21.582 1.00 93.31 123 THR A C 1
ATOM 876 O O . THR A 1 123 ? -6.533 -5.538 20.676 1.00 93.31 123 THR A O 1
ATOM 879 N N . LEU A 1 124 ? -5.055 -5.957 22.300 1.00 91.94 124 LEU A N 1
ATOM 880 C CA . LEU A 1 124 ? -5.147 -7.416 22.231 1.00 91.94 124 LEU A CA 1
ATOM 881 C C . LEU A 1 124 ? -5.417 -7.947 23.637 1.00 91.94 124 LEU A C 1
ATOM 883 O O . LEU A 1 124 ? -4.649 -7.664 24.557 1.00 91.94 124 LEU A O 1
ATOM 887 N N . ASP A 1 125 ? -6.524 -8.673 23.816 1.00 88.06 125 ASP A N 1
ATOM 888 C CA . ASP A 1 125 ? -7.025 -9.122 25.126 1.00 88.06 125 ASP A CA 1
ATOM 889 C C . ASP A 1 125 ? -7.048 -7.983 26.172 1.00 88.06 125 ASP A C 1
ATOM 891 O O . ASP A 1 125 ? -6.581 -8.132 27.304 1.00 88.06 125 ASP A O 1
ATOM 895 N N . GLY A 1 126 ? -7.534 -6.805 25.764 1.00 88.00 126 GLY A N 1
ATOM 896 C CA . GLY A 1 126 ? -7.635 -5.613 26.615 1.00 88.00 126 GLY A CA 1
ATOM 897 C C . GLY A 1 126 ? -6.312 -4.895 26.905 1.00 88.00 126 GLY A C 1
ATOM 898 O O . GLY A 1 126 ? -6.313 -3.908 27.636 1.00 88.00 126 GLY A O 1
ATOM 899 N N . ARG A 1 127 ? -5.183 -5.347 26.344 1.00 91.94 127 ARG A N 1
ATOM 900 C CA . ARG A 1 127 ? -3.873 -4.703 26.529 1.00 91.94 127 ARG A CA 1
ATOM 901 C C . ARG A 1 127 ? -3.522 -3.826 25.331 1.00 91.94 127 ARG A C 1
ATOM 903 O O . ARG A 1 127 ? -3.614 -4.324 24.208 1.00 91.94 127 ARG A O 1
ATOM 910 N N . PRO A 1 128 ? -3.079 -2.574 25.528 1.00 94.56 128 PRO A N 1
ATOM 911 C CA . PRO A 1 128 ? -2.605 -1.736 24.436 1.00 94.56 128 PRO A CA 1
ATOM 912 C C . PRO A 1 128 ? -1.333 -2.332 23.824 1.00 94.56 128 PRO A C 1
ATOM 914 O O . PRO A 1 128 ? -0.352 -2.590 24.518 1.00 94.56 128 PRO A O 1
ATOM 917 N N . VAL A 1 129 ? -1.350 -2.549 22.509 1.00 96.31 129 VAL A N 1
ATOM 918 C CA . VAL A 1 129 ? -0.194 -3.022 21.738 1.00 96.31 129 VAL A CA 1
ATOM 919 C C . VAL A 1 129 ? 0.018 -2.222 20.457 1.00 96.31 129 VAL A C 1
ATOM 921 O O . VAL A 1 129 ? -0.927 -1.660 19.892 1.00 96.31 129 VAL A O 1
ATOM 924 N N . PHE A 1 130 ? 1.253 -2.212 19.972 1.00 97.62 130 PHE A N 1
ATOM 925 C CA . PHE A 1 130 ? 1.574 -1.859 18.595 1.00 97.62 130 PHE A CA 1
ATOM 926 C C . PHE A 1 130 ? 1.764 -3.131 17.776 1.00 97.62 130 PHE A C 1
ATOM 928 O O . PHE A 1 130 ? 2.516 -4.018 18.173 1.00 97.62 130 PHE A O 1
ATOM 935 N N . LEU A 1 131 ? 1.109 -3.202 16.624 1.00 98.00 131 LEU A N 1
ATOM 936 C CA . LEU A 1 131 ? 1.303 -4.249 15.630 1.00 98.00 131 LEU A CA 1
ATOM 937 C C . LEU A 1 131 ? 2.108 -3.706 14.459 1.00 98.00 131 LEU A C 1
ATOM 939 O O . LEU A 1 131 ? 1.859 -2.590 14.007 1.00 98.00 131 LEU A O 1
ATOM 943 N N . LEU A 1 132 ? 3.043 -4.506 13.954 1.00 98.31 132 LEU A N 1
ATOM 944 C CA . LEU A 1 132 ? 3.895 -4.162 12.818 1.00 98.31 132 LEU A CA 1
ATOM 945 C C . LEU A 1 132 ? 4.023 -5.346 11.868 1.00 98.31 132 LEU A C 1
ATOM 947 O O . LEU A 1 132 ? 4.280 -6.466 12.307 1.00 98.31 132 LEU A O 1
ATOM 951 N N . ALA A 1 133 ? 3.906 -5.086 10.571 1.00 97.44 133 ALA A N 1
ATOM 952 C CA . ALA A 1 133 ? 4.145 -6.051 9.504 1.00 97.44 133 ALA A CA 1
ATOM 953 C C . ALA A 1 133 ? 5.419 -5.690 8.734 1.00 97.44 133 ALA A C 1
ATOM 955 O O . ALA A 1 133 ? 5.705 -4.509 8.532 1.00 97.44 133 ALA A O 1
ATOM 956 N N . SER A 1 134 ? 6.178 -6.697 8.297 1.00 95.00 134 SER A N 1
ATOM 957 C CA . SER A 1 134 ? 7.424 -6.509 7.552 1.00 95.00 134 SER A CA 1
ATOM 958 C C . SER A 1 134 ? 7.522 -7.425 6.333 1.00 95.00 134 SER A C 1
ATOM 960 O O . SER A 1 134 ? 7.079 -8.581 6.351 1.00 95.00 134 SER A O 1
ATOM 962 N N . LEU A 1 135 ? 8.208 -6.940 5.294 1.00 92.12 135 LEU A N 1
ATOM 963 C CA . LEU A 1 135 ? 8.616 -7.755 4.149 1.00 92.12 135 LEU A CA 1
ATOM 964 C C . LEU A 1 135 ? 9.580 -8.890 4.530 1.00 92.12 135 LEU A C 1
ATOM 966 O O . LEU A 1 135 ? 9.705 -9.854 3.779 1.00 92.12 135 LEU A O 1
ATOM 970 N N . GLY A 1 136 ? 10.201 -8.846 5.712 1.00 91.00 136 GLY A N 1
ATOM 971 C CA . GLY A 1 136 ? 11.020 -9.938 6.247 1.00 91.00 136 GLY A CA 1
ATOM 972 C C . GLY A 1 136 ? 10.224 -11.152 6.753 1.00 91.00 136 GLY A C 1
ATOM 973 O O . GLY A 1 136 ? 10.747 -11.935 7.546 1.00 91.00 136 GLY A O 1
ATOM 974 N N . ARG A 1 137 ? 8.965 -11.324 6.321 1.00 92.94 137 ARG A N 1
ATOM 975 C CA . ARG A 1 137 ? 8.049 -12.412 6.726 1.00 92.94 137 ARG A CA 1
ATOM 976 C C . ARG A 1 137 ? 7.724 -12.427 8.224 1.00 92.94 137 ARG A C 1
ATOM 978 O O . ARG A 1 137 ? 7.544 -13.500 8.800 1.00 92.94 137 ARG A O 1
ATOM 985 N N . THR A 1 138 ? 7.678 -11.257 8.861 1.00 94.94 138 THR A N 1
ATOM 986 C CA . THR A 1 138 ? 7.480 -11.148 10.314 1.00 94.94 138 THR A CA 1
ATOM 987 C C . THR A 1 138 ? 6.371 -10.167 10.656 1.00 94.94 138 THR A C 1
ATOM 989 O O . THR A 1 138 ? 6.319 -9.058 10.122 1.00 94.94 138 THR A O 1
ATOM 992 N N . VAL A 1 139 ? 5.530 -10.574 11.604 1.00 98.25 139 VAL A N 1
ATOM 993 C CA . VAL A 1 139 ? 4.587 -9.715 12.320 1.00 98.25 139 VAL A CA 1
ATOM 994 C C . VAL A 1 139 ? 5.084 -9.568 13.754 1.00 98.25 139 VAL A C 1
ATOM 996 O O . VAL A 1 139 ? 5.421 -10.568 14.392 1.00 98.25 139 VAL A O 1
ATOM 999 N N . TYR A 1 140 ? 5.133 -8.342 14.259 1.00 98.31 140 TYR A N 1
ATOM 1000 C CA . TYR A 1 140 ? 5.546 -8.027 15.624 1.00 98.31 140 TYR A CA 1
ATOM 1001 C C . TYR A 1 140 ? 4.356 -7.487 16.410 1.00 98.31 140 TYR A C 1
ATOM 1003 O O . TYR A 1 140 ? 3.605 -6.667 15.881 1.00 98.31 140 TYR A O 1
ATOM 1011 N N . ALA A 1 141 ? 4.242 -7.885 17.676 1.00 98.06 141 ALA A N 1
ATOM 1012 C CA . ALA A 1 141 ? 3.479 -7.144 18.671 1.00 98.06 141 ALA A CA 1
ATOM 1013 C C . ALA A 1 141 ? 4.418 -6.582 19.728 1.00 98.06 141 ALA A C 1
ATOM 1015 O O . ALA A 1 141 ? 5.290 -7.296 20.231 1.00 98.06 141 ALA A O 1
ATOM 1016 N N . LEU A 1 142 ? 4.226 -5.312 20.062 1.00 97.62 142 LEU A N 1
ATOM 1017 C CA . LEU A 1 142 ? 4.998 -4.596 21.065 1.00 97.62 142 LEU A CA 1
ATOM 1018 C C . LEU A 1 142 ? 4.066 -3.988 22.104 1.00 97.62 142 LEU A C 1
ATOM 1020 O O . LEU A 1 142 ? 2.948 -3.596 21.769 1.00 97.62 142 LEU A O 1
ATOM 1024 N N . ASP A 1 143 ? 4.530 -3.893 23.343 1.00 95.00 143 ASP A N 1
ATOM 1025 C CA . ASP A 1 143 ? 3.865 -3.085 24.364 1.00 95.00 143 ASP A CA 1
ATOM 1026 C C . ASP A 1 143 ? 4.153 -1.583 24.179 1.00 95.00 143 ASP A C 1
ATOM 1028 O O . ASP A 1 143 ? 4.753 -1.143 23.190 1.00 95.00 143 ASP A O 1
ATOM 1032 N N . GLU A 1 144 ? 3.691 -0.763 25.121 1.00 91.56 144 GLU A N 1
ATOM 1033 C CA . GLU A 1 144 ? 3.880 0.684 25.058 1.00 91.56 144 GLU A CA 1
ATOM 1034 C C . GLU A 1 144 ? 5.338 1.127 25.228 1.00 91.56 144 GLU A C 1
ATOM 1036 O O . GLU A 1 144 ? 5.732 2.193 24.726 1.00 91.56 144 GLU A O 1
ATOM 1041 N N . GLU A 1 145 ? 6.137 0.311 25.904 1.00 91.06 145 GLU A N 1
ATOM 1042 C CA . GLU A 1 145 ? 7.552 0.518 26.190 1.00 91.06 145 GLU A CA 1
ATOM 1043 C C . GLU A 1 145 ? 8.449 0.067 25.030 1.00 91.06 145 GLU A C 1
ATOM 1045 O O . GLU A 1 145 ? 9.629 0.421 25.004 1.00 91.06 145 GLU A O 1
ATOM 1050 N N . GLY A 1 146 ? 7.886 -0.637 24.044 1.00 91.38 146 GLY A N 1
ATOM 1051 C CA . GLY A 1 146 ? 8.602 -1.142 22.875 1.00 91.38 146 GLY A CA 1
ATOM 1052 C C . GLY A 1 146 ? 9.218 -2.522 23.098 1.00 91.38 146 GLY A C 1
ATOM 1053 O O . GLY A 1 146 ? 10.026 -2.970 22.279 1.00 91.38 146 GLY A O 1
ATOM 1054 N N . ALA A 1 147 ? 8.856 -3.219 24.177 1.00 94.50 147 ALA A N 1
ATOM 1055 C CA . ALA A 1 147 ? 9.241 -4.608 24.350 1.00 94.50 147 ALA A CA 1
ATOM 1056 C C . ALA A 1 147 ? 8.418 -5.482 23.401 1.00 94.50 147 ALA A C 1
ATOM 1058 O O . ALA A 1 147 ? 7.199 -5.356 23.282 1.00 94.50 147 ALA A O 1
ATOM 1059 N N . VAL A 1 148 ? 9.099 -6.388 22.702 1.00 97.06 148 VAL A N 1
ATOM 1060 C CA . VAL A 1 148 ? 8.443 -7.321 21.786 1.00 97.06 148 VAL A CA 1
ATOM 1061 C C . VAL A 1 148 ? 7.732 -8.394 22.604 1.00 97.06 148 VAL A C 1
ATOM 1063 O O . VAL A 1 148 ? 8.380 -9.262 23.186 1.00 97.06 148 VAL A O 1
ATOM 1066 N N . LEU A 1 149 ? 6.401 -8.355 22.604 1.00 96.81 149 LEU A N 1
ATOM 1067 C CA . LEU A 1 149 ? 5.548 -9.344 23.261 1.00 96.81 149 LEU A CA 1
ATOM 1068 C C . LEU A 1 149 ? 5.599 -10.686 22.528 1.00 96.81 149 LEU A C 1
ATOM 1070 O O . LEU A 1 149 ? 5.692 -11.740 23.153 1.00 96.81 149 LEU A O 1
ATOM 1074 N N . TRP A 1 150 ? 5.551 -10.645 21.195 1.00 97.75 150 TRP A N 1
ATOM 1075 C CA . TRP A 1 150 ? 5.703 -11.822 20.344 1.00 97.75 150 TRP A CA 1
ATOM 1076 C C . TRP A 1 150 ? 6.098 -11.452 18.912 1.00 97.75 150 TRP A C 1
ATOM 1078 O O . TRP A 1 150 ? 5.957 -10.311 18.462 1.00 97.75 150 TRP A O 1
ATOM 1088 N N . ARG A 1 151 ? 6.590 -12.461 18.185 1.00 97.50 151 ARG A N 1
ATOM 1089 C CA . ARG A 1 151 ? 6.845 -12.421 16.741 1.00 97.50 151 ARG A CA 1
ATOM 1090 C C . ARG A 1 151 ? 6.178 -13.621 16.086 1.00 97.50 151 ARG A C 1
ATOM 1092 O O . ARG A 1 151 ? 6.326 -14.737 16.578 1.00 97.50 151 ARG A O 1
ATOM 1099 N N . ALA A 1 152 ? 5.501 -13.402 14.967 1.00 96.81 152 ALA A N 1
ATOM 1100 C CA . ALA A 1 152 ? 4.917 -14.468 14.161 1.00 96.81 152 ALA A CA 1
ATOM 1101 C C . ALA A 1 152 ? 5.540 -14.459 12.762 1.00 96.81 152 ALA A C 1
ATOM 1103 O O . ALA A 1 152 ? 5.578 -13.418 12.105 1.00 96.81 152 ALA A O 1
ATOM 1104 N N . ARG A 1 153 ? 6.033 -15.618 12.311 1.00 93.81 153 ARG A N 1
ATOM 1105 C CA . ARG A 1 153 ? 6.579 -15.788 10.958 1.00 93.81 153 ARG A CA 1
ATOM 1106 C C . ARG A 1 153 ? 5.458 -16.165 9.988 1.00 93.81 153 ARG A C 1
ATOM 1108 O O . ARG A 1 153 ? 4.700 -17.101 10.257 1.00 93.81 153 ARG A O 1
ATOM 1115 N N . THR A 1 154 ? 5.361 -15.465 8.866 1.00 94.00 154 THR A N 1
ATOM 1116 C CA . THR A 1 154 ? 4.392 -15.739 7.793 1.00 94.00 154 THR A CA 1
ATOM 1117 C C . THR A 1 154 ? 5.015 -16.567 6.674 1.00 94.00 154 THR A C 1
ATOM 1119 O O . THR A 1 154 ? 6.217 -16.847 6.688 1.00 94.00 154 THR A O 1
ATOM 1122 N N . ALA A 1 155 ? 4.193 -17.031 5.729 1.00 91.56 155 ALA A N 1
ATOM 1123 C CA . ALA A 1 155 ? 4.696 -17.846 4.624 1.00 91.56 155 ALA A CA 1
ATOM 1124 C C . ALA A 1 155 ? 5.507 -16.987 3.641 1.00 91.56 155 ALA A C 1
ATOM 1126 O O . ALA A 1 155 ? 6.615 -17.365 3.256 1.00 91.56 155 ALA A O 1
ATOM 1127 N N . GLY A 1 156 ? 4.992 -15.795 3.325 1.00 91.62 156 GLY A N 1
ATOM 1128 C CA . GLY A 1 156 ? 5.659 -14.790 2.497 1.00 91.62 156 GLY A CA 1
ATOM 1129 C C . GLY A 1 156 ? 5.805 -13.429 3.190 1.00 91.62 156 GLY A C 1
ATOM 1130 O O . GLY A 1 156 ? 5.363 -13.262 4.332 1.00 91.62 156 GLY A O 1
ATOM 1131 N N . PRO A 1 157 ? 6.458 -12.458 2.524 1.00 93.12 157 PRO A N 1
ATOM 1132 C CA . PRO A 1 157 ? 6.464 -11.052 2.931 1.00 93.12 157 PRO A CA 1
ATOM 1133 C C . PRO A 1 157 ? 5.051 -10.544 3.253 1.00 93.12 157 PRO A C 1
ATOM 1135 O O . PRO A 1 157 ? 4.112 -10.852 2.524 1.00 93.12 157 PRO A O 1
ATOM 1138 N N . VAL A 1 158 ? 4.876 -9.787 4.338 1.00 95.38 158 VAL A N 1
ATOM 1139 C CA . VAL A 1 158 ? 3.541 -9.342 4.778 1.00 95.38 158 VAL A CA 1
ATOM 1140 C C . VAL A 1 158 ? 3.203 -8.013 4.114 1.00 95.38 158 VAL A C 1
ATOM 1142 O O . VAL A 1 158 ? 4.008 -7.088 4.187 1.00 95.38 158 VAL A O 1
ATOM 1145 N N . TYR A 1 159 ? 2.025 -7.895 3.503 1.00 94.62 159 TYR A N 1
ATOM 1146 C CA . TYR A 1 159 ? 1.588 -6.691 2.780 1.00 94.62 159 TYR A CA 1
ATOM 1147 C C . TYR A 1 159 ? 0.344 -6.035 3.382 1.00 94.62 159 TYR A C 1
ATOM 1149 O O . TYR A 1 159 ? 0.182 -4.826 3.236 1.00 94.62 159 TYR A O 1
ATOM 1157 N N . ALA A 1 160 ? -0.489 -6.799 4.090 1.00 96.38 160 ALA A N 1
ATOM 1158 C CA . ALA A 1 160 ? -1.704 -6.296 4.717 1.00 96.38 160 ALA A CA 1
ATOM 1159 C C . ALA A 1 160 ? -1.781 -6.705 6.192 1.00 96.38 160 ALA A C 1
ATOM 1161 O O . ALA A 1 160 ? -1.417 -7.825 6.561 1.00 96.38 160 ALA A O 1
ATOM 1162 N N . LEU A 1 161 ? -2.283 -5.797 7.028 1.00 97.38 161 LEU A N 1
ATOM 1163 C CA . LEU A 1 161 ? -2.520 -6.017 8.451 1.00 97.38 161 LEU A CA 1
ATOM 1164 C C . LEU A 1 161 ? -3.823 -5.326 8.852 1.00 97.38 161 LEU A C 1
ATOM 1166 O O . LEU A 1 161 ? -3.981 -4.134 8.601 1.00 97.38 161 LEU A O 1
ATOM 1170 N N . ALA A 1 162 ? -4.727 -6.066 9.487 1.00 96.19 162 ALA A N 1
ATOM 1171 C CA . ALA A 1 162 ? -5.988 -5.549 10.004 1.00 96.19 162 ALA A CA 1
ATOM 1172 C C . ALA A 1 162 ? -6.151 -5.960 11.477 1.00 96.19 162 ALA A C 1
ATOM 1174 O O . ALA A 1 162 ? -6.234 -7.162 11.763 1.00 96.19 162 ALA A O 1
ATOM 1175 N N . PRO A 1 163 ? -6.182 -5.005 12.426 1.00 94.31 163 PRO A N 1
ATOM 1176 C CA . PRO A 1 163 ? -6.561 -5.312 13.797 1.00 94.31 163 PRO A CA 1
ATOM 1177 C C . PRO A 1 163 ? -8.037 -5.729 13.844 1.00 94.31 163 PRO A C 1
ATOM 1179 O O . PRO A 1 163 ? -8.889 -5.150 13.169 1.00 94.31 163 PRO A O 1
ATOM 1182 N N . LEU A 1 164 ? -8.319 -6.756 14.636 1.00 91.88 164 LEU A N 1
ATOM 1183 C CA . LEU A 1 164 ? -9.651 -7.277 14.927 1.00 91.88 164 LEU A CA 1
ATOM 1184 C C . LEU A 1 164 ? -9.820 -7.321 16.447 1.00 91.88 164 LEU A C 1
ATOM 1186 O O . LEU A 1 164 ? -8.840 -7.238 17.186 1.00 91.88 164 LEU A O 1
ATOM 1190 N N . ASP A 1 165 ? -11.048 -7.489 16.926 1.00 87.31 165 ASP A N 1
ATOM 1191 C CA . ASP A 1 165 ? -11.292 -7.589 18.364 1.00 87.31 165 ASP A CA 1
ATOM 1192 C C . ASP A 1 165 ? -10.526 -8.783 18.977 1.00 87.31 165 ASP A C 1
ATOM 1194 O O . ASP A 1 165 ? -10.770 -9.950 18.651 1.00 87.31 165 ASP A O 1
ATOM 1198 N N . GLY A 1 166 ? -9.515 -8.480 19.800 1.00 88.38 166 GLY A N 1
ATOM 1199 C CA . GLY A 1 166 ? -8.624 -9.461 20.430 1.00 88.38 166 GLY A CA 1
ATOM 1200 C C . GLY A 1 166 ? -7.755 -10.291 19.470 1.00 88.38 166 GLY A C 1
ATOM 1201 O O . GLY A 1 166 ? -7.234 -11.344 19.864 1.00 88.38 166 GLY A O 1
ATOM 1202 N N . ALA A 1 167 ? -7.605 -9.877 18.209 1.00 93.31 167 ALA A N 1
ATOM 1203 C CA . ALA A 1 167 ? -6.864 -10.624 17.195 1.00 93.31 167 ALA A CA 1
ATOM 1204 C C . ALA A 1 167 ? -6.229 -9.713 16.131 1.00 93.31 167 ALA A C 1
ATOM 1206 O O . ALA A 1 167 ? -6.505 -8.520 16.041 1.00 93.31 167 ALA A O 1
ATOM 1207 N N . ALA A 1 168 ? -5.376 -10.289 15.288 1.00 95.81 168 ALA A N 1
ATOM 1208 C CA . ALA A 1 168 ? -4.790 -9.596 14.147 1.00 95.81 168 ALA A CA 1
ATOM 1209 C C . ALA A 1 168 ? -4.868 -10.469 12.896 1.00 95.81 168 ALA A C 1
ATOM 1211 O O . ALA A 1 168 ? -4.372 -11.597 12.890 1.00 95.81 168 ALA A O 1
ATOM 1212 N N . ALA A 1 169 ? -5.474 -9.952 11.833 1.00 97.12 169 ALA A N 1
ATOM 1213 C CA . ALA A 1 169 ? -5.449 -10.580 10.522 1.00 97.12 169 ALA A CA 1
ATOM 1214 C C . ALA A 1 169 ? -4.264 -10.056 9.709 1.00 97.12 169 ALA A C 1
ATOM 1216 O O . ALA A 1 169 ? -4.005 -8.850 9.680 1.00 97.12 169 ALA A O 1
ATOM 1217 N N . VAL A 1 170 ? -3.548 -10.961 9.045 1.00 98.06 170 VAL A N 1
ATOM 1218 C CA . VAL A 1 170 ? -2.388 -10.627 8.214 1.00 98.06 170 VAL A CA 1
ATOM 1219 C C . VAL A 1 170 ? -2.470 -11.304 6.856 1.00 98.06 170 VAL A C 1
ATOM 1221 O O . VAL A 1 170 ? -2.845 -12.473 6.762 1.00 98.06 170 VAL A O 1
ATOM 1224 N N . GLY A 1 171 ? -2.129 -10.548 5.817 1.00 97.44 171 GLY A N 1
ATOM 1225 C CA . GLY A 1 171 ? -2.098 -10.988 4.428 1.00 97.44 171 GLY A CA 1
ATOM 1226 C C . GLY A 1 171 ? -0.669 -10.970 3.901 1.00 97.44 171 GLY A C 1
ATOM 1227 O O . GLY A 1 171 ? 0.039 -9.972 4.080 1.00 97.44 171 GLY A O 1
ATOM 1228 N N . ASP A 1 172 ? -0.237 -12.068 3.282 1.00 95.94 172 ASP A N 1
ATOM 1229 C CA . ASP A 1 172 ? 1.130 -12.220 2.787 1.00 95.94 172 ASP A CA 1
ATOM 1230 C C . ASP A 1 172 ? 1.241 -12.468 1.271 1.00 95.94 172 ASP A C 1
ATOM 1232 O O . ASP A 1 172 ? 0.269 -12.726 0.559 1.00 95.94 172 ASP A O 1
ATOM 1236 N N . ASP A 1 173 ? 2.469 -12.334 0.769 1.00 93.56 173 ASP A N 1
ATOM 1237 C CA . ASP A 1 173 ? 2.843 -12.487 -0.644 1.00 93.56 173 ASP A CA 1
ATOM 1238 C C . ASP A 1 173 ? 2.708 -13.928 -1.162 1.00 93.56 173 ASP A C 1
ATOM 1240 O O . ASP A 1 173 ? 2.594 -14.164 -2.361 1.00 93.56 173 ASP A O 1
ATOM 1244 N N . ALA A 1 174 ? 2.676 -14.906 -0.253 1.00 91.81 174 ALA A N 1
ATOM 1245 C CA . ALA A 1 174 ? 2.415 -16.301 -0.598 1.00 91.81 174 ALA A CA 1
ATOM 1246 C C . ALA A 1 174 ? 0.913 -16.575 -0.810 1.00 91.81 174 ALA A C 1
ATOM 1248 O O . ALA A 1 174 ? 0.537 -17.701 -1.127 1.00 91.81 174 ALA A O 1
ATOM 1249 N N . GLY A 1 175 ? 0.069 -15.557 -0.621 1.00 94.06 175 GLY A N 1
ATOM 1250 C CA . GLY A 1 175 ? -1.377 -15.610 -0.791 1.00 94.06 175 GLY A CA 1
ATOM 1251 C C . GLY A 1 175 ? -2.146 -16.065 0.435 1.00 94.06 175 GLY A C 1
ATOM 1252 O O . GLY A 1 175 ? -3.351 -16.295 0.352 1.00 94.06 175 GLY A O 1
ATOM 1253 N N . PHE A 1 176 ? -1.497 -16.158 1.597 1.00 95.56 176 PHE A N 1
ATOM 1254 C CA . PHE A 1 176 ? -2.195 -16.549 2.809 1.00 95.56 176 PHE A CA 1
ATOM 1255 C C . PHE A 1 176 ? -2.799 -15.357 3.545 1.00 95.56 176 PHE A C 1
ATOM 1257 O O . PHE A 1 176 ? -2.132 -14.356 3.811 1.00 95.56 176 PHE A O 1
ATOM 1264 N N . VAL A 1 177 ? -4.042 -15.539 3.988 1.00 96.50 177 VAL A N 1
ATOM 1265 C CA . VAL A 1 177 ? -4.651 -14.777 5.079 1.00 96.50 177 VAL A CA 1
ATOM 1266 C C . VAL A 1 177 ? -4.501 -15.604 6.350 1.00 96.50 177 VAL A C 1
ATOM 1268 O O . VAL A 1 177 ? -4.905 -16.767 6.399 1.00 96.50 177 VAL A O 1
ATOM 1271 N N . THR A 1 178 ? -3.886 -15.039 7.383 1.00 96.56 178 THR A N 1
ATOM 1272 C CA . THR A 1 178 ? -3.683 -15.705 8.676 1.00 96.56 178 THR A CA 1
ATOM 1273 C C . THR A 1 178 ? -4.287 -14.860 9.791 1.00 96.56 178 THR A C 1
ATOM 1275 O O . THR A 1 178 ? -3.958 -13.682 9.911 1.00 96.56 178 THR A O 1
ATOM 1278 N N . LEU A 1 179 ? -5.122 -15.466 10.637 1.00 96.25 179 LEU A N 1
ATOM 1279 C CA . LEU A 1 179 ? -5.617 -14.833 11.859 1.00 96.25 179 LEU A CA 1
ATOM 1280 C C . LEU A 1 179 ? -4.745 -15.243 13.048 1.00 96.25 179 LEU A C 1
ATOM 1282 O O . LEU A 1 179 ? -4.592 -16.434 13.332 1.00 96.25 179 LEU A O 1
ATOM 1286 N N . LEU A 1 180 ? -4.191 -14.261 13.751 1.00 96.56 180 LEU A N 1
ATOM 1287 C CA . LEU A 1 180 ? -3.353 -14.426 14.936 1.00 96.56 180 LEU A CA 1
ATOM 1288 C C . LEU A 1 180 ? -4.137 -14.029 16.192 1.00 96.56 180 LEU A C 1
ATOM 1290 O O . LEU A 1 180 ? -4.823 -13.008 16.202 1.00 96.56 180 LEU A O 1
ATOM 1294 N N . ASP A 1 181 ? -4.042 -14.831 17.252 1.00 94.81 181 ASP A N 1
ATOM 1295 C CA . ASP A 1 181 ? -4.566 -14.475 18.571 1.00 94.81 181 ASP A CA 1
ATOM 1296 C C . ASP A 1 181 ? -3.684 -13.426 19.276 1.00 94.81 181 ASP A C 1
ATOM 1298 O O . ASP A 1 181 ? -2.610 -13.060 18.797 1.00 94.81 181 ASP A O 1
ATOM 1302 N N . ALA A 1 182 ? -4.114 -12.969 20.453 1.00 95.38 182 ALA A N 1
ATOM 1303 C CA . ALA A 1 182 ? -3.387 -11.992 21.260 1.00 95.38 182 ALA A CA 1
ATOM 1304 C C . ALA A 1 182 ? -1.953 -12.403 21.651 1.00 95.38 182 ALA A C 1
ATOM 1306 O O . ALA A 1 182 ? -1.153 -11.555 22.046 1.00 95.38 182 ALA A O 1
ATOM 1307 N N . ARG A 1 183 ? -1.609 -13.694 21.538 1.00 95.88 183 ARG A N 1
ATOM 1308 C CA . ARG A 1 183 ? -0.279 -14.257 21.821 1.00 95.88 183 ARG A CA 1
ATOM 1309 C C . ARG A 1 183 ? 0.516 -14.545 20.540 1.00 95.88 183 ARG A C 1
ATOM 1311 O O . ARG A 1 183 ? 1.551 -15.204 20.608 1.00 95.88 183 ARG A O 1
ATOM 1318 N N . GLY A 1 184 ? 0.024 -14.111 19.380 1.00 95.81 184 GLY A N 1
ATOM 1319 C CA . GLY A 1 184 ? 0.655 -14.339 18.082 1.00 95.81 184 GLY A CA 1
ATOM 1320 C C . GLY A 1 184 ? 0.493 -15.764 17.552 1.00 95.81 184 GLY A C 1
ATOM 1321 O O . GLY A 1 184 ? 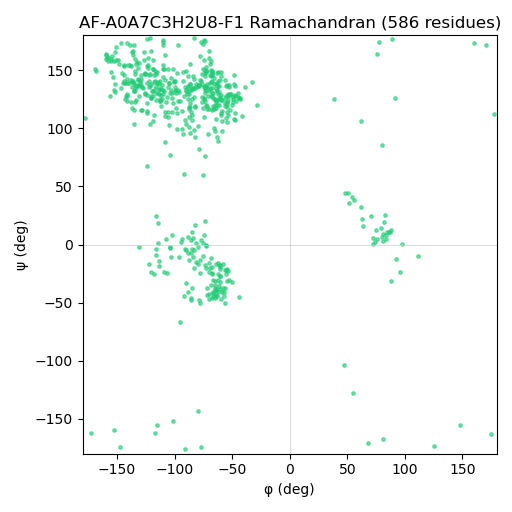1.173 -16.143 16.596 1.00 95.81 184 GLY A O 1
ATOM 1322 N N . ARG A 1 185 ? -0.383 -16.584 18.148 1.00 95.94 185 ARG A N 1
ATOM 1323 C CA . ARG A 1 185 ? -0.636 -17.954 17.683 1.00 95.94 185 ARG A CA 1
ATOM 1324 C C . ARG A 1 185 ? -1.706 -17.935 16.604 1.00 95.94 185 ARG A C 1
ATOM 1326 O O . ARG A 1 185 ? -2.726 -17.263 16.729 1.00 95.94 185 ARG A O 1
ATOM 1333 N N . ARG A 1 186 ? -1.497 -18.721 15.552 1.00 95.69 186 ARG A N 1
ATOM 1334 C CA . ARG A 1 186 ? -2.462 -18.870 14.463 1.00 95.69 186 ARG A CA 1
ATOM 1335 C C . ARG A 1 186 ? -3.766 -19.494 14.974 1.00 95.69 186 ARG A C 1
ATOM 1337 O O . ARG A 1 186 ? -3.743 -20.639 15.419 1.00 95.69 186 ARG A O 1
ATOM 1344 N N . ARG A 1 187 ? -4.885 -18.779 14.827 1.00 93.81 187 ARG A N 1
ATOM 1345 C CA . ARG A 1 187 ? -6.245 -19.327 14.977 1.00 93.81 187 ARG A CA 1
ATOM 1346 C C . ARG A 1 187 ? -6.642 -20.116 13.734 1.00 93.81 187 ARG A C 1
ATOM 1348 O O . ARG A 1 187 ? -7.011 -21.277 13.836 1.00 93.81 187 ARG A O 1
ATOM 1355 N N . TRP A 1 188 ? -6.478 -19.508 12.563 1.00 94.31 188 TRP A N 1
ATOM 1356 C CA . TRP A 1 188 ? -6.693 -20.154 11.271 1.00 94.31 188 TRP A CA 1
ATOM 1357 C C . TRP A 1 188 ? -5.817 -19.520 10.188 1.00 94.31 188 TRP A C 1
ATOM 1359 O O . TRP A 1 188 ? -5.213 -18.459 10.381 1.00 94.31 188 TRP A O 1
ATOM 1369 N N . ARG A 1 189 ? -5.711 -20.209 9.052 1.00 95.19 189 ARG A N 1
ATOM 1370 C CA . ARG A 1 189 ? -5.065 -19.715 7.835 1.00 95.19 189 ARG A CA 1
ATOM 1371 C C . ARG A 1 189 ? -5.836 -20.215 6.623 1.00 95.19 189 ARG A C 1
ATOM 1373 O O . ARG A 1 189 ? -6.191 -21.388 6.582 1.00 95.19 189 ARG A O 1
ATOM 1380 N N . ALA A 1 190 ? -5.993 -19.345 5.639 1.00 92.38 190 ALA A N 1
ATOM 1381 C CA . ALA A 1 190 ? -6.584 -19.653 4.348 1.00 92.38 190 ALA A CA 1
ATOM 1382 C C . ALA A 1 190 ? -5.718 -19.109 3.211 1.00 92.38 190 ALA A C 1
ATOM 1384 O O . ALA A 1 190 ? -4.935 -18.186 3.428 1.00 92.38 190 ALA A O 1
ATOM 1385 N N . ASN A 1 191 ? -5.843 -19.690 2.019 1.00 91.00 191 ASN A N 1
ATOM 1386 C CA . ASN A 1 191 ? -5.091 -19.293 0.831 1.00 91.00 191 ASN A CA 1
ATOM 1387 C C . ASN A 1 191 ? -6.029 -18.643 -0.197 1.00 91.00 191 ASN A C 1
ATOM 1389 O O . ASN A 1 191 ? -7.014 -19.268 -0.583 1.00 91.00 191 ASN A O 1
ATOM 1393 N N . LEU A 1 192 ? -5.708 -17.427 -0.638 1.00 87.88 192 LEU A N 1
ATOM 1394 C CA . LEU A 1 192 ? -6.369 -16.729 -1.748 1.00 87.88 192 LEU A CA 1
ATOM 1395 C C . LEU A 1 192 ? -5.750 -17.075 -3.113 1.00 87.88 192 LEU A C 1
ATOM 1397 O O . LEU A 1 192 ? -6.336 -16.802 -4.150 1.00 87.88 192 LEU A O 1
ATOM 1401 N N . GLY A 1 193 ? -4.576 -17.709 -3.130 1.00 84.00 193 GLY A N 1
ATOM 1402 C CA . GLY A 1 193 ? -3.894 -18.167 -4.343 1.00 84.00 193 GLY A CA 1
ATOM 1403 C C . GLY A 1 193 ? -2.834 -17.199 -4.872 1.00 84.00 193 GLY A C 1
ATOM 1404 O O . GLY A 1 193 ? -1.887 -17.642 -5.515 1.00 84.00 193 GLY A O 1
ATOM 1405 N N . SER A 1 194 ? -2.924 -15.905 -4.557 1.00 89.69 194 SER A N 1
ATOM 1406 C CA . SER A 1 194 ? -1.898 -14.907 -4.895 1.00 89.69 194 SER A CA 1
ATOM 1407 C C . SER A 1 194 ? -1.803 -13.815 -3.827 1.00 89.69 194 SER A C 1
ATOM 1409 O O . SER A 1 194 ? -2.607 -13.804 -2.897 1.00 89.69 194 SER A O 1
ATOM 1411 N N . ARG A 1 195 ? -0.816 -12.910 -3.937 1.00 94.69 195 ARG A N 1
ATOM 1412 C CA . ARG A 1 195 ? -0.484 -11.888 -2.923 1.00 94.69 195 ARG A CA 1
ATOM 1413 C C . ARG A 1 195 ? -1.736 -11.215 -2.364 1.00 94.69 195 ARG A C 1
ATOM 1415 O O . ARG A 1 195 ? -2.501 -10.620 -3.121 1.00 94.69 195 ARG A O 1
ATOM 1422 N N . VAL A 1 196 ? -1.867 -11.221 -1.039 1.00 96.81 196 VAL A N 1
ATOM 1423 C CA . VAL A 1 196 ? -2.923 -10.491 -0.325 1.00 96.81 196 VAL A CA 1
ATOM 1424 C C . VAL A 1 196 ? -2.463 -9.059 -0.072 1.00 96.81 196 VAL A C 1
ATOM 1426 O O . VAL A 1 196 ? -1.463 -8.833 0.610 1.00 96.81 196 VAL A O 1
ATOM 1429 N N . THR A 1 197 ? -3.179 -8.082 -0.618 1.00 95.69 197 THR A N 1
ATOM 1430 C CA . THR A 1 197 ? -2.772 -6.665 -0.609 1.00 95.69 197 THR A CA 1
ATOM 1431 C C . THR A 1 197 ? -3.623 -5.802 0.307 1.00 95.69 197 THR A C 1
ATOM 1433 O O . THR A 1 197 ? -3.150 -4.763 0.762 1.00 95.69 197 THR A O 1
ATOM 1436 N N . ALA A 1 198 ? -4.854 -6.220 0.602 1.00 96.81 198 ALA A N 1
ATOM 1437 C CA . ALA A 1 198 ? -5.788 -5.430 1.387 1.00 96.81 198 ALA A CA 1
ATOM 1438 C C . ALA A 1 198 ? -6.652 -6.308 2.297 1.00 96.81 198 ALA A C 1
ATOM 1440 O O . ALA A 1 198 ? -7.092 -7.391 1.911 1.00 96.81 198 ALA A O 1
ATOM 1441 N N . LEU A 1 199 ? -6.896 -5.809 3.509 1.00 97.62 199 LEU A N 1
ATOM 1442 C CA . LEU A 1 199 ? -7.715 -6.439 4.539 1.00 97.62 199 LEU A CA 1
ATOM 1443 C C . LEU A 1 199 ? -8.564 -5.373 5.238 1.00 97.62 199 LEU A C 1
ATOM 1445 O O . LEU A 1 199 ? -8.044 -4.304 5.556 1.00 97.62 199 LEU A O 1
ATOM 1449 N N . ALA A 1 200 ? -9.829 -5.677 5.526 1.00 96.81 200 ALA A N 1
ATOM 1450 C CA . ALA A 1 200 ? -10.690 -4.805 6.328 1.00 96.81 200 ALA A CA 1
ATOM 1451 C C . ALA A 1 200 ? -11.675 -5.619 7.187 1.00 96.81 200 ALA A C 1
ATOM 1453 O O . ALA A 1 200 ? -12.304 -6.546 6.671 1.00 96.81 200 ALA A O 1
ATOM 1454 N N . PRO A 1 201 ? -11.863 -5.289 8.477 1.00 95.69 201 PRO A N 1
ATOM 1455 C CA . PRO A 1 201 ? -12.934 -5.870 9.280 1.00 95.69 201 PRO A CA 1
ATOM 1456 C C . PRO A 1 201 ? -14.307 -5.528 8.693 1.00 95.69 201 PRO A C 1
ATOM 1458 O O . PRO A 1 201 ? -14.560 -4.377 8.334 1.00 95.69 201 PRO A O 1
ATOM 1461 N N . TRP A 1 202 ? -15.217 -6.500 8.634 1.00 96.00 202 TRP A N 1
ATOM 1462 C CA . TRP A 1 202 ? -16.593 -6.239 8.206 1.00 96.00 202 TRP A CA 1
ATOM 1463 C C . TRP A 1 202 ? -17.570 -7.281 8.739 1.00 96.00 202 TRP A C 1
ATOM 1465 O O . TRP A 1 202 ? -17.373 -8.484 8.562 1.00 96.00 202 TRP A O 1
ATOM 1475 N N . ARG A 1 203 ? -18.643 -6.803 9.385 1.00 93.19 203 ARG A N 1
ATOM 1476 C CA . ARG A 1 203 ? -19.747 -7.621 9.929 1.00 93.19 203 ARG A CA 1
ATOM 1477 C C . ARG A 1 203 ? -19.266 -8.785 10.810 1.00 93.19 203 ARG A C 1
ATOM 1479 O O . ARG A 1 203 ? -19.726 -9.911 10.671 1.00 93.19 203 ARG A O 1
ATOM 1486 N N . GLY A 1 204 ? -18.302 -8.511 11.693 1.00 90.75 204 GLY A N 1
ATOM 1487 C CA . GLY A 1 204 ? -17.691 -9.514 12.579 1.00 90.75 204 GLY A CA 1
ATOM 1488 C C . GLY A 1 204 ? -16.748 -10.501 11.879 1.00 90.75 204 GLY A C 1
ATOM 1489 O O . GLY A 1 204 ? -16.189 -11.375 12.532 1.00 90.75 204 GLY A O 1
ATOM 1490 N N . GLY A 1 205 ? -16.566 -10.365 10.567 1.00 93.50 205 GLY A N 1
ATOM 1491 C CA . GLY A 1 205 ? -15.635 -11.128 9.750 1.00 93.50 205 GLY A CA 1
ATOM 1492 C C . GLY A 1 205 ? -14.534 -10.251 9.156 1.00 93.50 205 GLY A C 1
ATOM 1493 O O . GLY A 1 205 ? -14.215 -9.173 9.671 1.00 93.50 205 GLY A O 1
ATOM 1494 N N . LEU A 1 206 ? -13.966 -10.713 8.046 1.00 96.56 206 LEU A N 1
ATOM 1495 C CA . LEU A 1 206 ? -12.821 -10.089 7.391 1.00 96.56 206 LEU A CA 1
ATOM 1496 C C . LEU A 1 206 ? -13.011 -10.077 5.875 1.00 96.56 206 LEU A C 1
ATOM 1498 O O . LEU A 1 206 ? -13.148 -11.127 5.253 1.00 96.56 206 LEU A O 1
ATOM 1502 N N . LEU A 1 207 ? -12.972 -8.892 5.278 1.00 97.88 207 LEU A N 1
ATOM 1503 C CA . LEU A 1 207 ? -12.799 -8.734 3.840 1.00 97.88 207 LEU A CA 1
ATOM 1504 C C . LEU A 1 207 ? -11.316 -8.843 3.493 1.00 97.88 207 LEU A C 1
ATOM 1506 O O . LEU A 1 207 ? -10.469 -8.271 4.185 1.00 97.88 207 LEU A O 1
ATOM 1510 N N . ALA A 1 208 ? -11.018 -9.540 2.405 1.00 97.75 208 ALA A N 1
ATOM 1511 C CA . ALA A 1 208 ? -9.677 -9.687 1.869 1.00 97.75 208 ALA A CA 1
ATOM 1512 C C . ALA A 1 208 ? -9.687 -9.558 0.347 1.00 97.75 208 ALA A C 1
ATOM 1514 O O . ALA A 1 208 ? -10.595 -10.058 -0.316 1.00 97.75 208 ALA A O 1
ATOM 1515 N N . GLY A 1 209 ? -8.658 -8.913 -0.193 1.00 97.12 209 GLY A N 1
ATOM 1516 C CA . GLY A 1 209 ? -8.428 -8.851 -1.629 1.00 97.12 209 GLY A CA 1
ATOM 1517 C C . GLY A 1 209 ? -6.944 -8.900 -1.962 1.00 97.12 209 GLY A C 1
ATOM 1518 O O . GLY A 1 209 ? -6.088 -8.530 -1.145 1.00 97.12 209 GLY A O 1
ATOM 1519 N N . GLY A 1 210 ? -6.649 -9.384 -3.162 1.00 95.44 210 GLY A N 1
ATOM 1520 C CA . GLY A 1 210 ? -5.291 -9.580 -3.631 1.00 95.44 210 GLY A CA 1
ATOM 1521 C C . GLY A 1 210 ? -5.146 -9.501 -5.144 1.00 95.44 210 GLY A C 1
ATOM 1522 O O . GLY A 1 210 ? -5.955 -8.913 -5.864 1.00 95.44 210 GLY A O 1
ATOM 1523 N N . TRP A 1 211 ? -4.058 -10.086 -5.632 1.00 95.00 211 TRP A N 1
ATOM 1524 C CA . TRP A 1 211 ? -3.784 -10.226 -7.067 1.00 95.00 211 TRP A CA 1
ATOM 1525 C C . TRP A 1 211 ? -4.502 -11.409 -7.720 1.00 95.00 211 TRP A C 1
ATOM 1527 O O . TRP A 1 211 ? -4.329 -11.637 -8.911 1.00 95.00 211 TRP A O 1
ATOM 1537 N N . ASP A 1 212 ? -5.301 -12.145 -6.952 1.00 93.62 212 ASP A N 1
ATOM 1538 C CA . ASP A 1 212 ? -6.286 -13.106 -7.451 1.00 93.62 212 ASP A CA 1
ATOM 1539 C C . ASP A 1 212 ? -7.515 -12.419 -8.076 1.00 93.62 212 ASP A C 1
ATOM 1541 O O . ASP A 1 212 ? -8.414 -13.099 -8.554 1.00 93.62 212 ASP A O 1
ATOM 1545 N N . GLU A 1 213 ? -7.540 -11.080 -8.068 1.00 95.31 213 GLU A N 1
ATOM 1546 C CA . GLU A 1 213 ? -8.576 -10.227 -8.661 1.00 95.31 213 GLU A CA 1
ATOM 1547 C C . GLU A 1 213 ? -9.964 -10.408 -8.037 1.00 95.31 213 GLU A C 1
ATOM 1549 O O . GLU A 1 213 ? -10.979 -10.028 -8.623 1.00 95.31 213 GLU A O 1
ATOM 1554 N N . ARG A 1 214 ? -10.007 -10.929 -6.807 1.00 95.88 214 ARG A N 1
ATOM 1555 C CA . ARG A 1 214 ? -11.238 -11.216 -6.073 1.00 95.88 214 ARG A CA 1
ATOM 1556 C C . ARG A 1 214 ? -11.333 -10.431 -4.778 1.00 95.88 214 ARG A C 1
ATOM 1558 O O . ARG A 1 214 ? -10.338 -10.121 -4.122 1.00 95.88 214 ARG A O 1
ATOM 1565 N N . LEU A 1 215 ? -12.571 -10.160 -4.383 1.00 97.69 215 LEU A N 1
ATOM 1566 C CA . LEU A 1 215 ? -12.937 -9.775 -3.029 1.00 97.69 215 LEU A CA 1
ATOM 1567 C C . LEU A 1 215 ? -13.529 -11.001 -2.331 1.00 97.69 215 LEU A C 1
ATOM 1569 O O . LEU A 1 215 ? -14.514 -11.571 -2.795 1.00 97.69 215 LEU A O 1
ATOM 1573 N N . THR A 1 216 ? -12.936 -11.405 -1.213 1.00 97.56 216 THR A N 1
ATOM 1574 C CA . THR A 1 216 ? -13.418 -12.525 -0.399 1.00 97.56 216 THR A CA 1
ATOM 1575 C C . THR A 1 216 ? -13.842 -12.020 0.970 1.00 97.56 216 THR A C 1
ATOM 1577 O O . THR A 1 216 ? -13.063 -11.341 1.643 1.00 97.56 216 THR A O 1
ATOM 1580 N N . TRP A 1 217 ? -15.040 -12.391 1.419 1.00 97.38 217 TRP A N 1
ATOM 1581 C CA . TRP A 1 217 ? -15.455 -12.194 2.805 1.00 97.38 217 TRP A CA 1
ATOM 1582 C C . TRP A 1 217 ? -15.358 -13.503 3.590 1.00 97.38 217 TRP A C 1
ATOM 1584 O O . TRP A 1 217 ? -15.938 -14.520 3.209 1.00 97.38 217 TRP A O 1
ATOM 1594 N N . TRP A 1 218 ? -14.642 -13.455 4.709 1.00 94.12 218 TRP A N 1
ATOM 1595 C CA . TRP A 1 218 ? -14.481 -14.553 5.653 1.00 94.12 218 TRP A CA 1
ATOM 1596 C C . TRP A 1 218 ? -15.312 -14.308 6.904 1.00 94.12 218 TRP A C 1
ATOM 1598 O O . TRP A 1 218 ? -15.317 -13.202 7.450 1.00 94.12 218 TRP A O 1
ATOM 1608 N N . THR A 1 219 ? -15.956 -15.353 7.412 1.00 91.94 219 THR A N 1
ATOM 1609 C CA . THR A 1 219 ? -16.605 -15.324 8.724 1.00 91.94 219 THR A CA 1
ATOM 1610 C C . THR A 1 219 ? -15.558 -15.269 9.843 1.00 91.94 219 THR A C 1
ATOM 1612 O O . THR A 1 219 ? -14.378 -15.562 9.637 1.00 91.94 219 THR A O 1
ATOM 1615 N N . ALA A 1 220 ? -15.983 -14.955 11.071 1.00 86.62 220 ALA A N 1
ATOM 1616 C CA . ALA A 1 220 ? -15.106 -14.995 12.246 1.00 86.62 220 ALA A CA 1
ATOM 1617 C C . ALA A 1 220 ? -14.413 -16.364 12.439 1.00 86.62 220 ALA A C 1
ATOM 1619 O O . ALA A 1 220 ? -13.285 -16.432 12.935 1.00 86.62 220 ALA A O 1
ATOM 1620 N N . GLY A 1 221 ? -15.082 -17.449 12.023 1.00 84.94 221 GLY A N 1
ATOM 1621 C CA . GLY A 1 221 ? -14.581 -18.823 12.100 1.00 84.94 221 GLY A CA 1
ATOM 1622 C C . GLY A 1 221 ? -13.516 -19.172 11.058 1.00 84.94 221 GLY A C 1
ATOM 1623 O O . GLY A 1 221 ? -12.884 -20.217 11.183 1.00 84.94 221 GLY A O 1
ATOM 1624 N N . GLY A 1 222 ? -13.276 -18.304 10.070 1.00 86.94 222 GLY A N 1
ATOM 1625 C CA . GLY A 1 222 ? -12.339 -18.577 8.980 1.00 86.94 222 GLY A CA 1
ATOM 1626 C C . GLY A 1 222 ? -12.945 -19.405 7.846 1.00 86.94 222 GLY A C 1
ATOM 1627 O O . GLY A 1 222 ? -12.209 -20.070 7.126 1.00 86.94 222 GLY A O 1
ATOM 1628 N N . GLU A 1 223 ? -14.266 -19.353 7.670 1.00 92.38 223 GLU A N 1
ATOM 1629 C CA . GLU A 1 223 ? -14.963 -19.920 6.508 1.00 92.38 223 GLU A CA 1
ATOM 1630 C C . GLU A 1 223 ? -15.250 -18.826 5.476 1.00 92.38 223 GLU A C 1
ATOM 1632 O O . GLU A 1 223 ? -15.498 -17.676 5.844 1.00 92.38 223 GLU A O 1
ATOM 1637 N N . ILE A 1 224 ? -15.239 -19.175 4.189 1.00 94.75 224 ILE A N 1
ATOM 1638 C CA . ILE A 1 224 ? -15.638 -18.249 3.124 1.00 94.75 224 ILE A CA 1
ATOM 1639 C C . ILE A 1 224 ? -17.152 -18.062 3.202 1.00 94.75 224 ILE A C 1
ATOM 1641 O O . ILE A 1 224 ? -17.900 -19.021 3.033 1.00 94.75 224 ILE A O 1
ATOM 1645 N N . GLY A 1 225 ? -17.598 -16.826 3.422 1.00 95.62 225 GLY A N 1
ATOM 1646 C CA . GLY A 1 225 ? -19.007 -16.473 3.281 1.00 95.62 225 GLY A CA 1
ATOM 1647 C C . GLY A 1 225 ? -19.388 -16.287 1.813 1.00 95.62 225 GLY A C 1
ATOM 1648 O O . GLY A 1 225 ? -20.373 -16.859 1.357 1.00 95.62 225 GLY A O 1
ATOM 1649 N N . TRP A 1 226 ? -18.584 -15.525 1.065 1.00 97.38 226 TRP A N 1
ATOM 1650 C CA . TRP A 1 226 ? -18.720 -15.366 -0.386 1.00 97.38 226 TRP A CA 1
ATOM 1651 C C . TRP A 1 226 ? -17.416 -14.872 -1.027 1.00 97.38 226 TRP A C 1
ATOM 1653 O O . TRP A 1 226 ? -16.516 -14.364 -0.349 1.00 97.38 226 TRP A O 1
ATOM 1663 N N . GLN A 1 227 ? -17.338 -15.013 -2.352 1.00 97.00 227 GLN A N 1
ATOM 1664 C CA . GLN A 1 227 ? -16.299 -14.435 -3.205 1.00 97.00 227 GLN A CA 1
ATOM 1665 C C . GLN A 1 227 ? -16.949 -13.710 -4.379 1.00 97.00 227 GLN A C 1
ATOM 1667 O O . GLN A 1 227 ? -17.928 -14.204 -4.937 1.00 97.00 227 GLN A O 1
ATOM 1672 N N . ALA A 1 228 ? -16.387 -12.567 -4.753 1.00 97.31 228 ALA A N 1
ATOM 1673 C CA . ALA A 1 228 ? -16.837 -11.779 -5.887 1.00 97.31 228 ALA A CA 1
ATOM 1674 C C . ALA A 1 228 ? -15.646 -11.329 -6.739 1.00 97.31 228 ALA A C 1
ATOM 1676 O O . ALA A 1 228 ? -14.558 -11.067 -6.220 1.00 97.31 228 ALA A O 1
ATOM 1677 N N . GLU A 1 229 ? -15.855 -11.236 -8.049 1.00 97.00 229 GLU A N 1
ATOM 1678 C CA . GLU A 1 229 ? -14.846 -10.756 -8.993 1.00 97.00 229 GLU A CA 1
ATOM 1679 C C . GLU A 1 229 ? -14.696 -9.231 -8.861 1.00 97.00 229 GLU A C 1
ATOM 1681 O O . GLU A 1 229 ? -15.663 -8.477 -8.988 1.00 97.00 229 GLU A O 1
ATOM 1686 N N . ALA A 1 230 ? -13.478 -8.752 -8.601 1.00 95.69 230 ALA A N 1
ATOM 1687 C CA . ALA A 1 230 ? -13.198 -7.320 -8.477 1.00 95.69 230 ALA A CA 1
ATOM 1688 C C . ALA A 1 230 ? -12.975 -6.652 -9.847 1.00 95.69 230 ALA A C 1
ATOM 1690 O O . ALA A 1 230 ? -13.139 -5.434 -9.976 1.00 95.69 230 ALA A O 1
ATOM 1691 N N . GLY A 1 231 ? -12.642 -7.440 -10.878 1.00 91.75 231 GLY A N 1
ATOM 1692 C CA . GLY A 1 231 ? -12.329 -6.954 -12.228 1.00 91.75 231 GLY A CA 1
ATOM 1693 C C . GLY A 1 231 ? -10.891 -6.445 -12.385 1.00 91.75 231 GLY A C 1
ATOM 1694 O O . GLY A 1 231 ? -10.602 -5.661 -13.287 1.00 91.75 231 GLY A O 1
ATOM 1695 N N . GLY A 1 232 ? -9.995 -6.843 -11.481 1.00 94.12 232 GLY A N 1
ATOM 1696 C CA . GLY A 1 232 ? -8.570 -6.542 -11.547 1.00 94.12 232 GLY A CA 1
ATOM 1697 C C . GLY A 1 232 ? -7.872 -6.692 -10.193 1.00 94.12 232 GLY A C 1
ATOM 1698 O O . GLY A 1 232 ? -8.539 -6.873 -9.170 1.00 94.12 232 GLY A O 1
ATOM 1699 N N . PRO A 1 233 ? -6.531 -6.565 -10.148 1.00 95.12 233 PRO A N 1
ATOM 1700 C CA . PRO A 1 233 ? -5.765 -6.738 -8.919 1.00 95.12 233 PRO A CA 1
ATOM 1701 C C . PRO A 1 233 ? -6.212 -5.741 -7.856 1.00 95.12 233 PRO A C 1
ATOM 1703 O O . PRO A 1 233 ? -6.181 -4.527 -8.085 1.00 95.12 233 PRO A O 1
ATOM 1706 N N . VAL A 1 234 ? -6.607 -6.241 -6.691 1.00 96.94 234 VAL A N 1
ATOM 1707 C CA . VAL A 1 234 ? -7.086 -5.405 -5.593 1.00 96.94 234 VAL A CA 1
ATOM 1708 C C . VAL A 1 234 ? -5.911 -4.655 -4.970 1.00 96.94 234 VAL A C 1
ATOM 1710 O O . VAL A 1 234 ? -4.834 -5.210 -4.748 1.00 96.94 234 VAL A O 1
ATOM 1713 N N . VAL A 1 235 ? -6.112 -3.370 -4.689 1.00 95.75 235 VAL A N 1
ATOM 1714 C CA . VAL A 1 235 ? -5.132 -2.496 -4.015 1.00 95.75 235 VAL A CA 1
ATOM 1715 C C . VAL A 1 235 ? -5.681 -1.881 -2.734 1.00 95.75 235 VAL A C 1
ATOM 1717 O O . VAL A 1 235 ? -4.909 -1.404 -1.907 1.00 95.75 235 VAL A O 1
ATOM 1720 N N . GLY A 1 236 ? -7.000 -1.893 -2.554 1.00 96.56 236 GLY A N 1
ATOM 1721 C CA . GLY A 1 236 ? -7.652 -1.358 -1.371 1.00 96.56 236 GLY A CA 1
ATOM 1722 C C . GLY A 1 236 ? -8.984 -2.043 -1.122 1.00 96.56 236 GLY A C 1
ATOM 1723 O O . GLY A 1 236 ? -9.707 -2.377 -2.060 1.00 96.56 236 GLY A O 1
ATOM 1724 N N . VAL A 1 237 ? -9.296 -2.231 0.155 1.00 97.81 237 VAL A N 1
ATOM 1725 C CA . VAL A 1 237 ? -10.577 -2.742 0.636 1.00 97.81 237 VAL A CA 1
ATOM 1726 C C . VAL A 1 237 ? -11.029 -1.827 1.762 1.00 97.81 237 VAL A C 1
ATOM 1728 O O . VAL A 1 237 ? -10.231 -1.446 2.618 1.00 97.81 237 VAL A O 1
ATOM 1731 N N . ALA A 1 238 ? -12.304 -1.470 1.751 1.00 96.88 238 ALA A N 1
ATOM 1732 C CA . ALA A 1 238 ? -12.936 -0.689 2.801 1.00 96.88 238 ALA A CA 1
ATOM 1733 C C . ALA A 1 238 ? -14.353 -1.212 3.043 1.00 96.88 238 ALA A C 1
ATOM 1735 O O . ALA A 1 238 ? -14.847 -2.076 2.317 1.00 96.88 238 ALA A O 1
ATOM 1736 N N . ALA A 1 239 ? -15.018 -0.683 4.063 1.00 96.12 239 ALA A N 1
ATOM 1737 C CA . ALA A 1 239 ? -16.382 -1.066 4.363 1.00 96.12 239 ALA A CA 1
ATOM 1738 C C . ALA A 1 239 ? -17.220 0.125 4.820 1.00 96.12 239 ALA A C 1
ATOM 1740 O O . ALA A 1 239 ? -16.768 0.973 5.587 1.00 96.12 239 ALA A O 1
ATOM 1741 N N . LEU A 1 240 ? -18.475 0.128 4.386 1.00 95.44 240 LEU A N 1
ATOM 1742 C CA . LEU A 1 240 ? -19.565 0.881 4.997 1.00 95.44 240 LEU A CA 1
ATOM 1743 C C . LEU A 1 240 ? -20.496 -0.122 5.709 1.00 95.44 240 LEU A C 1
ATOM 1745 O O . LEU A 1 240 ? -20.436 -1.321 5.413 1.00 95.44 240 LEU A O 1
ATOM 1749 N N . PRO A 1 241 ? -21.384 0.316 6.625 1.00 91.00 241 PRO A N 1
ATOM 1750 C CA . PRO A 1 241 ? -22.226 -0.599 7.405 1.00 91.00 241 PRO A CA 1
ATOM 1751 C C . PRO A 1 241 ? -22.984 -1.654 6.579 1.00 91.00 241 PRO A C 1
ATOM 1753 O O . PRO A 1 241 ? -23.173 -2.776 7.046 1.00 91.00 241 PRO A O 1
ATOM 1756 N N . GLY A 1 242 ? -23.381 -1.314 5.348 1.00 92.75 242 GLY A N 1
ATOM 1757 C CA . GLY A 1 242 ? -24.084 -2.212 4.428 1.00 92.75 242 GLY A CA 1
AT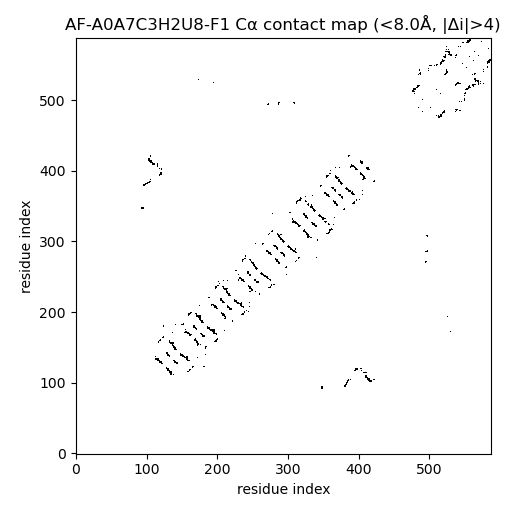OM 1758 C C . GLY A 1 242 ? -23.323 -2.594 3.157 1.00 92.75 242 GLY A C 1
ATOM 1759 O O . GLY A 1 242 ? -23.895 -3.314 2.351 1.00 92.75 242 GLY A O 1
ATOM 1760 N N . LEU A 1 243 ? -22.086 -2.127 2.951 1.00 97.19 243 LEU A N 1
ATOM 1761 C CA . LEU A 1 243 ? -21.355 -2.342 1.696 1.00 97.19 243 LEU A CA 1
ATOM 1762 C C . LEU A 1 243 ? -19.914 -2.774 1.956 1.00 97.19 243 LEU A C 1
ATOM 1764 O O . LEU A 1 243 ? -19.204 -2.137 2.739 1.00 97.19 243 LEU A O 1
ATOM 1768 N N . ALA A 1 244 ? -19.478 -3.807 1.246 1.00 98.25 244 ALA A N 1
ATOM 1769 C CA . ALA A 1 244 ? -18.071 -4.138 1.086 1.00 98.25 244 ALA A CA 1
ATOM 1770 C C . ALA A 1 244 ? -17.529 -3.406 -0.147 1.00 98.25 244 ALA A C 1
ATOM 1772 O O . ALA A 1 244 ? -18.167 -3.408 -1.196 1.00 98.25 244 ALA A O 1
ATOM 1773 N N . LEU A 1 245 ? -16.377 -2.753 -0.023 1.00 98.25 245 LEU A N 1
ATOM 1774 C CA . LEU A 1 245 ? -15.835 -1.875 -1.058 1.00 98.25 245 LEU A CA 1
ATOM 1775 C C . LEU A 1 245 ? -14.470 -2.377 -1.507 1.00 98.25 245 LEU A C 1
ATOM 1777 O O . LEU A 1 245 ? -13.635 -2.729 -0.671 1.00 98.25 245 LEU A O 1
ATOM 1781 N N . VAL A 1 246 ? -14.224 -2.340 -2.812 1.00 98.19 246 VAL A N 1
ATOM 1782 C CA . VAL A 1 246 ? -12.938 -2.710 -3.405 1.00 98.19 246 VAL A CA 1
ATOM 1783 C C . VAL A 1 246 ? -12.444 -1.619 -4.340 1.00 98.19 246 VAL A C 1
ATOM 1785 O O . VAL A 1 246 ? -13.230 -0.971 -5.027 1.00 98.19 246 VAL A O 1
ATOM 1788 N N . ALA A 1 247 ? -11.129 -1.438 -4.380 1.00 98.00 247 ALA A N 1
ATOM 1789 C CA . ALA A 1 247 ? -10.440 -0.651 -5.386 1.00 98.00 247 ALA A CA 1
ATOM 1790 C C . ALA A 1 247 ? -9.376 -1.505 -6.070 1.00 98.00 247 ALA A C 1
ATOM 1792 O O . ALA A 1 247 ? -8.645 -2.250 -5.408 1.00 98.00 247 ALA A O 1
ATOM 1793 N N . THR A 1 248 ? -9.263 -1.356 -7.385 1.00 96.94 248 THR A N 1
ATOM 1794 C CA . THR A 1 248 ? -8.329 -2.122 -8.212 1.00 96.94 248 THR A CA 1
ATOM 1795 C C . THR A 1 248 ? -7.197 -1.252 -8.752 1.00 96.94 248 THR A C 1
ATOM 1797 O O . THR A 1 248 ? -7.350 -0.051 -8.983 1.00 96.94 248 THR A O 1
ATOM 1800 N N . ALA A 1 249 ? -6.057 -1.880 -9.039 1.00 93.38 249 ALA A N 1
ATOM 1801 C CA . ALA A 1 249 ? -4.927 -1.240 -9.712 1.00 93.38 249 ALA A CA 1
ATOM 1802 C C . ALA A 1 249 ? -5.280 -0.726 -11.123 1.00 93.38 249 ALA A C 1
ATOM 1804 O O . ALA A 1 249 ? -4.535 0.076 -11.680 1.00 93.38 249 ALA A O 1
ATOM 1805 N N . GLY A 1 250 ? -6.383 -1.206 -11.712 1.00 93.31 250 GLY A N 1
ATOM 1806 C CA . GLY A 1 250 ? -6.871 -0.785 -13.026 1.00 93.31 250 GLY A CA 1
ATOM 1807 C C . GLY A 1 250 ? -7.666 0.521 -13.018 1.00 93.31 250 GLY A C 1
ATOM 1808 O O . GLY A 1 250 ? -7.837 1.105 -14.080 1.00 93.31 250 GLY A O 1
ATOM 1809 N N . GLY A 1 251 ? -8.110 0.997 -11.851 1.00 96.12 251 GLY A N 1
ATOM 1810 C CA . GLY A 1 251 ? -8.916 2.219 -11.747 1.00 96.12 251 GLY A CA 1
ATOM 1811 C C . GLY A 1 251 ? -10.370 2.000 -11.326 1.00 96.12 251 GLY A C 1
ATOM 1812 O O . GLY A 1 251 ? -11.047 2.971 -10.990 1.00 96.12 251 GLY A O 1
ATOM 1813 N N . ALA A 1 252 ? -10.838 0.752 -11.290 1.00 97.31 252 ALA A N 1
ATOM 1814 C CA . ALA A 1 252 ? -12.203 0.438 -10.890 1.00 97.31 252 ALA A CA 1
ATOM 1815 C C . ALA A 1 252 ? -12.365 0.467 -9.364 1.00 97.31 252 ALA A C 1
ATOM 1817 O O . ALA A 1 252 ? -11.530 -0.079 -8.630 1.00 97.31 252 ALA A O 1
ATOM 1818 N N . VAL A 1 253 ? -13.472 1.049 -8.909 1.00 98.38 253 VAL A N 1
ATOM 1819 C CA . VAL A 1 253 ? -13.980 0.990 -7.535 1.00 98.38 253 VAL A CA 1
ATOM 1820 C C . VAL A 1 253 ? -15.368 0.368 -7.579 1.00 98.38 253 VAL A C 1
ATOM 1822 O O . VAL A 1 253 ? -16.224 0.850 -8.313 1.00 98.38 253 VAL A O 1
ATOM 1825 N N . ALA A 1 254 ? -15.605 -0.689 -6.811 1.00 98.31 254 ALA A N 1
ATOM 1826 C CA . ALA A 1 254 ? -16.892 -1.381 -6.803 1.00 98.31 254 ALA A CA 1
ATOM 1827 C C . ALA A 1 254 ? -17.395 -1.606 -5.378 1.00 98.31 254 ALA A C 1
ATOM 1829 O O . ALA A 1 254 ? -16.603 -1.728 -4.435 1.00 98.31 254 ALA A O 1
ATOM 1830 N N . ALA A 1 255 ? -18.717 -1.661 -5.240 1.00 98.25 255 ALA A N 1
ATOM 1831 C CA . ALA A 1 255 ? -19.388 -1.984 -3.993 1.00 98.25 255 ALA A CA 1
ATOM 1832 C C . ALA A 1 255 ? -20.195 -3.265 -4.120 1.00 98.25 255 ALA A C 1
ATOM 1834 O O . ALA A 1 255 ? -20.874 -3.488 -5.120 1.00 98.25 255 ALA A O 1
ATOM 1835 N N . PHE A 1 256 ? -20.164 -4.056 -3.057 1.00 98.56 256 PHE A N 1
ATOM 1836 C CA . PHE A 1 256 ? -20.864 -5.320 -2.943 1.00 98.56 256 PHE A CA 1
ATOM 1837 C C . PHE A 1 256 ? -21.791 -5.288 -1.739 1.00 98.56 256 PHE A C 1
ATOM 1839 O O . PHE A 1 256 ? -21.455 -4.737 -0.683 1.00 98.56 256 PHE A O 1
ATOM 1846 N N . ASP A 1 257 ? -22.965 -5.875 -1.909 1.00 97.62 257 ASP A N 1
ATOM 1847 C CA . ASP A 1 257 ? -23.940 -6.018 -0.844 1.00 97.62 257 ASP A CA 1
ATOM 1848 C C . ASP A 1 257 ? -23.512 -7.107 0.167 1.00 97.62 257 ASP A C 1
ATOM 1850 O O . ASP A 1 257 ? -22.510 -7.809 -0.019 1.00 97.62 257 ASP A O 1
ATOM 1854 N N . PRO A 1 258 ? -24.257 -7.284 1.270 1.00 97.19 258 PRO A N 1
ATOM 1855 C CA . PRO A 1 258 ? -23.997 -8.335 2.248 1.00 97.19 258 PRO A CA 1
ATOM 1856 C C . PRO A 1 258 ? -23.970 -9.769 1.709 1.00 97.19 258 PRO A C 1
ATOM 1858 O O . PRO A 1 258 ? -23.383 -10.630 2.368 1.00 97.19 258 PRO A O 1
ATOM 1861 N N . ALA A 1 259 ? -24.602 -10.028 0.563 1.00 96.62 259 ALA A N 1
ATOM 1862 C CA . ALA A 1 259 ? -24.638 -11.327 -0.100 1.00 96.62 259 ALA A CA 1
ATOM 1863 C C . ALA A 1 259 ? -23.495 -11.510 -1.119 1.00 96.62 259 ALA A C 1
ATOM 1865 O O . ALA A 1 259 ? -23.352 -12.601 -1.668 1.00 96.62 259 ALA A O 1
ATOM 1866 N N . GLY A 1 260 ? -22.673 -10.481 -1.346 1.00 97.06 260 GLY A N 1
ATOM 1867 C CA . GLY A 1 260 ? -21.569 -10.503 -2.304 1.00 97.06 260 GLY A CA 1
ATOM 1868 C C . GLY A 1 260 ? -21.978 -10.136 -3.731 1.00 97.06 260 GLY A C 1
ATOM 1869 O O . GLY A 1 260 ? -21.176 -10.310 -4.646 1.00 97.06 260 GLY A O 1
ATOM 1870 N N . ALA A 1 261 ? -23.195 -9.629 -3.947 1.00 98.00 261 ALA A N 1
ATOM 1871 C CA . ALA A 1 261 ? -23.616 -9.141 -5.255 1.00 98.00 261 ALA A CA 1
ATOM 1872 C C . ALA A 1 261 ? -23.096 -7.716 -5.488 1.00 98.00 261 ALA A C 1
ATOM 1874 O O . ALA A 1 261 ? -23.183 -6.862 -4.604 1.00 98.00 261 ALA A O 1
ATOM 1875 N N . GLU A 1 262 ? -22.558 -7.452 -6.681 1.00 98.31 262 GLU A N 1
ATOM 1876 C CA . GLU A 1 262 ? -22.131 -6.107 -7.075 1.00 98.31 262 GLU A CA 1
ATOM 1877 C C . GLU A 1 262 ? -23.347 -5.172 -7.152 1.00 98.31 262 GLU A C 1
ATOM 1879 O O . GLU A 1 262 ? -24.317 -5.448 -7.857 1.00 98.31 262 GLU A O 1
ATOM 1884 N N . VAL A 1 263 ? -23.290 -4.063 -6.416 1.00 98.00 263 VAL A N 1
ATOM 1885 C CA . VAL A 1 263 ? -24.339 -3.035 -6.372 1.00 98.00 263 VAL A CA 1
ATOM 1886 C C . VAL A 1 263 ? -24.064 -1.951 -7.406 1.00 98.00 263 VAL A C 1
ATOM 1888 O O . VAL A 1 263 ? -24.973 -1.499 -8.099 1.00 98.00 263 VAL A O 1
ATOM 1891 N N . TRP A 1 264 ? -22.810 -1.509 -7.485 1.00 98.19 264 TRP A N 1
ATOM 1892 C CA . TRP A 1 264 ? -22.368 -0.481 -8.417 1.00 98.19 264 TRP A CA 1
ATOM 1893 C C . TRP A 1 264 ? -20.862 -0.565 -8.659 1.00 98.19 264 TRP A C 1
ATOM 1895 O O . TRP A 1 264 ? -20.105 -1.108 -7.847 1.00 98.19 264 TRP A O 1
ATOM 1905 N N . ARG A 1 265 ? -20.437 0.062 -9.759 1.00 97.88 265 ARG A N 1
ATOM 1906 C CA . ARG A 1 265 ? -19.040 0.239 -10.153 1.00 97.88 265 ARG A CA 1
ATOM 1907 C C . ARG A 1 265 ? -18.793 1.654 -10.654 1.00 97.88 265 ARG A C 1
ATOM 1909 O O . ARG A 1 265 ? -19.615 2.225 -11.366 1.00 97.88 265 ARG A O 1
ATOM 1916 N N . PHE A 1 266 ? -17.649 2.199 -10.272 1.00 98.00 266 PHE A N 1
ATOM 1917 C CA . PHE A 1 266 ? -17.164 3.517 -10.644 1.00 98.00 266 PHE A CA 1
ATOM 1918 C C . PHE A 1 266 ? -15.763 3.396 -11.246 1.00 98.00 266 PHE A C 1
ATOM 1920 O O . PHE A 1 266 ? -14.871 2.798 -10.644 1.00 98.00 266 PHE A O 1
ATOM 1927 N N . GLU A 1 267 ? -15.556 4.007 -12.408 1.00 97.50 267 GLU A N 1
ATOM 1928 C CA . GLU A 1 267 ? -14.257 4.049 -13.074 1.00 97.50 267 GLU A CA 1
ATOM 1929 C C . GLU A 1 267 ? -13.550 5.370 -12.768 1.00 97.50 267 GLU A C 1
ATOM 1931 O O . GLU A 1 267 ? -13.978 6.439 -13.208 1.00 97.50 267 GLU A O 1
ATOM 1936 N N . ALA A 1 268 ? -12.438 5.311 -12.030 1.00 96.00 268 ALA A N 1
ATOM 1937 C CA . ALA A 1 268 ? -11.672 6.507 -11.681 1.00 96.00 268 ALA A CA 1
ATOM 1938 C C . ALA A 1 268 ? -10.965 7.140 -12.892 1.00 96.00 268 ALA A C 1
ATOM 1940 O O . ALA A 1 268 ? -10.602 8.317 -12.846 1.00 96.00 268 ALA A O 1
ATOM 1941 N N . GLY A 1 269 ? -10.759 6.379 -13.973 1.00 94.94 269 GLY A N 1
ATOM 1942 C CA . GLY A 1 269 ? -10.046 6.822 -15.179 1.00 94.94 269 GLY A CA 1
ATOM 1943 C C . GLY A 1 269 ? -8.520 6.888 -15.026 1.00 94.94 269 GLY A C 1
ATOM 1944 O O . GLY A 1 269 ? -7.833 7.334 -15.937 1.00 94.94 269 GLY A O 1
ATOM 1945 N N . ALA A 1 270 ? -7.989 6.452 -13.884 1.00 94.56 270 ALA A N 1
ATOM 1946 C CA . ALA A 1 270 ? -6.565 6.292 -13.606 1.00 94.56 270 ALA A CA 1
ATOM 1947 C C . ALA A 1 270 ? -6.378 5.195 -12.541 1.00 94.56 270 ALA A C 1
ATOM 1949 O O . ALA A 1 270 ? -7.314 4.944 -11.776 1.00 94.56 270 ALA A O 1
ATOM 1950 N N . PRO A 1 271 ? -5.195 4.557 -12.444 1.00 95.31 271 PRO A N 1
ATOM 1951 C CA . PRO A 1 271 ? -4.916 3.570 -11.403 1.00 95.31 271 PRO A CA 1
ATOM 1952 C C . PRO A 1 271 ? -5.229 4.105 -10.002 1.00 95.31 271 PRO A C 1
ATOM 1954 O O . PRO A 1 271 ? -4.759 5.183 -9.629 1.00 95.31 271 PRO A O 1
ATOM 1957 N N . VAL A 1 272 ? -5.998 3.352 -9.211 1.00 96.44 272 VAL A N 1
ATOM 1958 C CA . VAL A 1 272 ? -6.269 3.716 -7.814 1.00 96.44 272 VAL A CA 1
ATOM 1959 C C . VAL A 1 272 ? -5.045 3.392 -6.959 1.00 96.44 272 VAL A C 1
ATOM 1961 O O . VAL A 1 272 ? -4.416 2.345 -7.108 1.00 96.44 272 VAL A O 1
ATOM 1964 N N . THR A 1 273 ? -4.706 4.297 -6.044 1.00 94.44 273 THR A N 1
ATOM 1965 C CA . THR A 1 273 ? -3.587 4.161 -5.101 1.00 94.44 273 THR A CA 1
ATOM 1966 C C . THR A 1 273 ? -4.037 4.032 -3.650 1.00 94.44 273 THR A C 1
ATOM 1968 O O . THR A 1 273 ? -3.229 3.671 -2.799 1.00 94.44 273 THR A O 1
ATOM 1971 N N . GLY A 1 274 ? -5.302 4.328 -3.344 1.00 93.38 274 GLY A N 1
ATOM 1972 C CA . GLY A 1 274 ? -5.850 4.184 -1.998 1.00 93.38 274 GLY A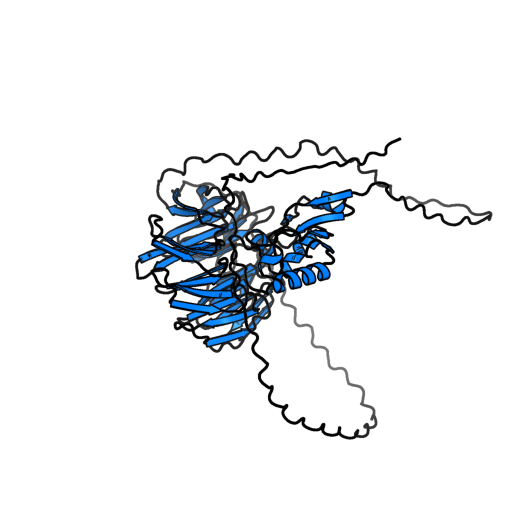 CA 1
ATOM 1973 C C . GLY A 1 274 ? -7.368 4.310 -1.963 1.00 93.38 274 GLY A C 1
ATOM 1974 O O . GLY A 1 274 ? -7.954 5.039 -2.764 1.00 93.38 274 GLY A O 1
ATOM 1975 N N . LEU A 1 275 ? -7.981 3.610 -1.010 1.00 96.81 275 LEU A N 1
ATOM 1976 C CA . LEU A 1 275 ? -9.420 3.574 -0.765 1.00 96.81 275 LEU A CA 1
ATOM 1977 C C . LEU A 1 275 ? -9.684 3.694 0.737 1.00 96.81 275 LEU A C 1
ATOM 1979 O O . LEU A 1 275 ? -9.014 3.046 1.538 1.00 96.81 275 LEU A O 1
ATOM 1983 N N . GLY A 1 276 ? -10.698 4.461 1.113 1.00 95.25 276 GLY A N 1
ATOM 1984 C CA . GLY A 1 276 ? -11.264 4.423 2.460 1.00 95.25 276 GLY A CA 1
ATOM 1985 C C . GLY A 1 276 ? -12.522 5.271 2.550 1.00 95.25 276 GLY A C 1
ATOM 1986 O O . GLY A 1 276 ? -13.136 5.580 1.531 1.00 95.25 276 GLY A O 1
ATOM 1987 N N . THR A 1 277 ? -12.936 5.621 3.764 1.00 93.88 277 THR A N 1
ATOM 1988 C CA . THR A 1 277 ? -14.275 6.170 4.016 1.00 93.88 277 THR A CA 1
ATOM 1989 C C . THR A 1 277 ? -14.233 7.497 4.756 1.00 93.88 277 THR A C 1
ATOM 1991 O O . THR A 1 277 ? -13.388 7.705 5.625 1.00 93.88 277 THR A O 1
ATOM 1994 N N . MET A 1 278 ? -15.191 8.376 4.463 1.00 91.31 278 MET A N 1
ATOM 1995 C CA . MET A 1 278 ? -15.395 9.628 5.196 1.00 91.31 278 MET A CA 1
ATOM 1996 C C . MET A 1 278 ? -16.861 10.057 5.102 1.00 91.31 278 MET A C 1
ATOM 1998 O O . MET A 1 278 ? -17.434 10.066 4.015 1.00 91.31 278 MET A O 1
ATOM 2002 N N . GLY A 1 279 ? -17.477 10.427 6.231 1.00 84.94 279 GLY A N 1
ATOM 2003 C CA . GLY A 1 279 ? -18.834 10.996 6.252 1.00 84.94 279 GLY A CA 1
ATOM 2004 C C . GLY A 1 279 ? -19.899 10.117 5.579 1.00 84.94 279 GLY A C 1
ATOM 2005 O O . GLY A 1 279 ? -20.745 10.628 4.846 1.00 84.94 279 GLY A O 1
ATOM 2006 N N . GLY A 1 280 ? -19.808 8.792 5.753 1.00 86.38 280 GLY A N 1
ATOM 2007 C CA . GLY A 1 280 ? -20.717 7.815 5.137 1.00 86.38 280 GLY A CA 1
ATOM 2008 C C . GLY A 1 280 ? -20.530 7.604 3.627 1.00 86.38 280 GLY A C 1
ATOM 2009 O O . GLY A 1 280 ? -21.329 6.897 3.023 1.00 86.38 280 GLY A O 1
ATOM 2010 N N . GLY A 1 281 ? -19.512 8.215 3.017 1.00 93.31 281 GLY A N 1
ATOM 2011 C CA . GLY A 1 281 ? -19.098 7.985 1.633 1.00 93.31 281 GLY A CA 1
ATOM 2012 C C . GLY A 1 281 ? -17.686 7.407 1.538 1.00 93.31 281 GLY A C 1
ATOM 2013 O O . GLY A 1 281 ? -17.131 6.906 2.522 1.00 93.31 281 GLY A O 1
ATOM 2014 N N . LEU A 1 282 ? -17.098 7.511 0.348 1.00 95.94 282 LEU A N 1
ATOM 2015 C CA . LEU A 1 282 ? -15.787 6.967 0.014 1.00 95.94 282 LEU A CA 1
ATOM 2016 C C . LEU A 1 282 ? -14.809 8.070 -0.387 1.00 95.94 282 LEU A C 1
ATOM 2018 O O . LEU A 1 282 ? -15.202 9.081 -0.966 1.00 95.94 282 LEU A O 1
ATOM 2022 N N . LEU A 1 283 ? -13.528 7.823 -0.139 1.00 97.12 283 LEU A N 1
ATOM 2023 C CA . LEU A 1 283 ? -12.403 8.584 -0.666 1.00 97.12 283 LEU A CA 1
ATOM 2024 C C . LEU A 1 283 ? -11.514 7.662 -1.497 1.00 97.12 283 LEU A C 1
ATOM 2026 O O . LEU A 1 283 ? -11.150 6.570 -1.054 1.00 97.12 283 LEU A O 1
ATOM 2030 N N . VAL A 1 284 ? -11.159 8.124 -2.693 1.00 97.75 284 VAL A N 1
ATOM 2031 C CA . VAL A 1 284 ? -10.371 7.379 -3.677 1.00 97.75 284 VAL A CA 1
ATOM 2032 C C . VAL A 1 284 ? -9.199 8.247 -4.117 1.00 97.75 284 VAL A C 1
ATOM 2034 O O . VAL A 1 284 ? -9.395 9.313 -4.699 1.00 97.75 284 VAL A O 1
ATOM 2037 N N . GLY A 1 285 ? -7.978 7.806 -3.825 1.00 97.00 285 GLY A N 1
ATOM 2038 C CA . GLY A 1 285 ? -6.763 8.426 -4.358 1.00 97.00 285 GLY A CA 1
ATOM 2039 C C . GLY A 1 285 ? -6.379 7.775 -5.682 1.00 97.00 285 GLY A C 1
ATOM 2040 O O . GLY A 1 285 ? -6.349 6.549 -5.759 1.00 97.00 285 GLY A O 1
ATOM 2041 N N . ALA A 1 286 ? -6.076 8.570 -6.702 1.00 96.50 286 ALA A N 1
ATOM 2042 C CA . ALA A 1 286 ? -5.667 8.095 -8.019 1.00 96.50 286 ALA A CA 1
ATOM 2043 C C . ALA A 1 286 ? -4.221 8.505 -8.338 1.00 96.50 286 ALA A C 1
ATOM 2045 O O . ALA A 1 286 ? -3.745 9.551 -7.895 1.00 96.50 286 ALA A O 1
ATOM 2046 N N . GLN A 1 287 ? -3.520 7.676 -9.115 1.00 94.94 287 GLN A N 1
ATOM 2047 C CA . GLN A 1 287 ? -2.104 7.852 -9.463 1.00 94.94 287 GLN A CA 1
ATOM 2048 C C . GLN A 1 287 ? -1.828 9.163 -10.217 1.00 94.94 287 GLN A C 1
ATOM 2050 O O . GLN A 1 287 ? -0.739 9.718 -10.102 1.00 94.94 287 GLN A O 1
ATOM 2055 N N . ASP A 1 288 ? -2.818 9.685 -10.941 1.00 94.00 288 ASP A N 1
ATOM 2056 C CA . ASP A 1 288 ? -2.758 10.966 -11.656 1.00 94.00 288 ASP A CA 1
ATOM 2057 C C . ASP A 1 288 ? -2.856 12.199 -10.732 1.00 94.00 288 ASP A C 1
ATOM 2059 O O . ASP A 1 288 ? -2.996 13.327 -11.203 1.00 94.00 288 ASP A O 1
ATOM 2063 N N . GLY A 1 289 ? -2.807 11.992 -9.413 1.00 94.31 289 GLY A N 1
ATOM 2064 C CA . GLY A 1 289 ? -2.829 13.057 -8.417 1.00 94.31 289 GLY A CA 1
ATOM 2065 C C . GLY A 1 289 ? -4.216 13.554 -8.050 1.00 94.31 289 GLY A C 1
ATOM 2066 O O . GLY A 1 289 ? -4.335 14.545 -7.316 1.00 94.31 289 GLY A O 1
ATOM 2067 N N . ARG A 1 290 ? -5.277 12.891 -8.525 1.00 95.69 290 ARG A N 1
ATOM 2068 C CA . ARG A 1 290 ? -6.641 13.204 -8.102 1.00 95.69 290 ARG A CA 1
ATOM 2069 C C . ARG A 1 290 ? -7.005 12.525 -6.784 1.00 95.69 290 ARG A C 1
ATOM 2071 O O . ARG A 1 290 ? -6.660 11.375 -6.523 1.00 95.69 290 ARG A O 1
ATOM 2078 N N . LEU A 1 291 ? -7.766 13.246 -5.966 1.00 97.06 291 LEU A N 1
ATOM 2079 C CA . LEU A 1 291 ? -8.550 12.700 -4.863 1.00 97.06 291 LEU A CA 1
ATOM 2080 C C . LEU A 1 291 ? -10.030 12.868 -5.196 1.00 97.06 291 LEU A C 1
ATOM 2082 O O . LEU A 1 291 ? -10.478 13.988 -5.457 1.00 97.06 291 LEU A O 1
ATOM 2086 N N . LEU A 1 292 ? -10.772 11.768 -5.190 1.00 97.25 292 LEU A N 1
ATOM 2087 C CA . LEU A 1 292 ? -12.193 11.722 -5.506 1.00 97.25 292 LEU A CA 1
ATOM 2088 C C . LEU A 1 292 ? -12.982 11.349 -4.252 1.00 97.25 292 LEU A C 1
ATOM 2090 O O . LEU A 1 292 ? -12.577 10.453 -3.511 1.00 97.25 292 LEU A O 1
ATOM 2094 N N . ALA A 1 293 ? -14.113 12.014 -4.034 1.00 97.06 293 ALA A N 1
ATOM 2095 C CA . ALA A 1 293 ? -15.071 11.643 -3.006 1.00 97.06 293 ALA A CA 1
ATOM 2096 C C . ALA A 1 293 ? -16.367 11.156 -3.639 1.00 97.06 293 ALA A C 1
ATOM 2098 O O . ALA A 1 293 ? -17.002 11.886 -4.406 1.00 97.06 293 ALA A O 1
ATOM 2099 N N . LEU A 1 294 ? -16.763 9.939 -3.283 1.00 97.12 294 LEU A N 1
ATOM 2100 C CA . LEU A 1 294 ? -17.992 9.309 -3.752 1.00 97.12 294 LEU A CA 1
ATOM 2101 C C . LEU A 1 294 ? -19.006 9.223 -2.607 1.00 97.12 294 LEU A C 1
ATOM 2103 O O . LEU A 1 294 ? -18.639 9.139 -1.431 1.00 97.12 294 LEU A O 1
ATOM 2107 N N . ASP A 1 295 ? -20.292 9.245 -2.934 1.00 96.12 295 ASP A N 1
ATOM 2108 C CA . ASP A 1 295 ? -21.340 8.839 -2.002 1.00 96.12 295 ASP A CA 1
ATOM 2109 C C . ASP A 1 295 ? -21.429 7.306 -1.876 1.00 96.12 295 ASP A C 1
ATOM 2111 O O . ASP A 1 295 ? -20.752 6.562 -2.581 1.00 96.12 295 ASP A O 1
ATOM 2115 N N . ALA A 1 296 ? -22.268 6.818 -0.958 1.00 95.38 296 ALA A N 1
ATOM 2116 C CA . ALA A 1 296 ? -22.467 5.381 -0.748 1.00 95.38 296 ALA A CA 1
ATOM 2117 C C . ALA A 1 296 ? -23.088 4.651 -1.958 1.00 95.38 296 ALA A C 1
ATOM 2119 O O . ALA A 1 296 ? -23.020 3.425 -2.023 1.00 95.38 296 ALA A O 1
ATOM 2120 N N . ALA A 1 297 ? -23.690 5.381 -2.901 1.00 96.62 297 ALA A N 1
ATOM 2121 C CA . ALA A 1 297 ? -24.258 4.850 -4.137 1.00 96.62 297 ALA A CA 1
ATOM 2122 C C . ALA A 1 297 ? -23.262 4.900 -5.317 1.00 96.62 297 ALA A C 1
ATOM 2124 O O . ALA A 1 297 ? -23.636 4.573 -6.440 1.00 96.62 297 ALA A O 1
ATOM 2125 N N . GLY A 1 298 ? -22.007 5.305 -5.077 1.00 96.00 298 GLY A N 1
ATOM 2126 C CA . GLY A 1 298 ? -20.963 5.404 -6.101 1.00 96.00 298 GLY A CA 1
ATOM 2127 C C . GLY A 1 298 ? -20.996 6.706 -6.908 1.00 96.00 298 GLY A C 1
ATOM 2128 O O . GLY A 1 298 ? -20.207 6.873 -7.838 1.00 96.00 298 GLY A O 1
ATOM 2129 N N . GLY A 1 299 ? -21.874 7.650 -6.560 1.00 97.06 299 GLY A N 1
ATOM 2130 C CA . GLY A 1 299 ? -21.974 8.953 -7.208 1.00 97.06 299 GLY A CA 1
ATOM 2131 C C . GLY A 1 299 ? -20.820 9.877 -6.817 1.00 97.06 299 GLY A C 1
ATOM 2132 O O . GLY A 1 299 ? -20.529 10.061 -5.634 1.00 97.06 299 GLY A O 1
ATOM 2133 N N . LEU A 1 300 ? -20.164 10.497 -7.803 1.00 96.75 300 LEU A N 1
ATOM 2134 C CA . LEU A 1 300 ? -19.100 11.475 -7.562 1.00 96.75 300 LEU A CA 1
ATOM 2135 C C . LEU A 1 300 ? -19.669 12.746 -6.916 1.00 96.75 300 LEU A C 1
ATOM 2137 O O . LEU A 1 300 ? -20.433 13.479 -7.541 1.00 96.75 300 LEU A O 1
ATOM 2141 N N . ARG A 1 301 ? -19.248 13.040 -5.682 1.00 95.38 301 ARG A N 1
ATOM 2142 C CA . ARG A 1 301 ? -19.611 14.275 -4.967 1.00 95.38 301 ARG A CA 1
ATOM 2143 C C . ARG A 1 301 ? -18.681 15.426 -5.321 1.00 95.38 301 ARG A C 1
ATOM 2145 O O . ARG A 1 301 ? -19.130 16.535 -5.589 1.00 95.38 301 ARG A O 1
ATOM 2152 N N . TRP A 1 302 ? -17.377 15.170 -5.282 1.00 94.62 302 TRP A N 1
ATOM 2153 C CA . TRP A 1 302 ? -16.350 16.149 -5.627 1.00 94.62 302 TRP A CA 1
ATOM 2154 C C . TRP A 1 302 ? -15.032 15.457 -5.981 1.00 94.62 302 TRP A C 1
ATOM 2156 O O . TRP A 1 302 ? -14.779 14.323 -5.583 1.00 94.62 302 TRP A O 1
ATOM 2166 N N . GLN A 1 303 ? -14.161 16.166 -6.702 1.00 95.31 303 GLN A N 1
ATOM 2167 C CA . GLN A 1 303 ? -12.780 15.744 -6.949 1.00 95.31 303 GLN A CA 1
ATOM 2168 C C . GLN A 1 303 ? -11.802 16.921 -6.847 1.00 95.31 303 GLN A C 1
ATOM 2170 O O . GLN A 1 303 ? -12.184 18.076 -7.065 1.00 95.31 303 GLN A O 1
ATOM 2175 N N . ARG A 1 304 ? -10.536 16.640 -6.529 1.00 94.88 304 ARG A N 1
ATOM 2176 C CA . ARG A 1 304 ? -9.442 17.625 -6.484 1.00 94.88 304 ARG A CA 1
ATOM 2177 C C . ARG A 1 304 ? -8.198 17.075 -7.163 1.00 94.88 304 ARG A C 1
ATOM 2179 O O . ARG A 1 304 ? -7.790 15.967 -6.847 1.00 94.88 304 ARG A O 1
ATOM 2186 N N . ALA A 1 305 ? -7.587 17.866 -8.040 1.00 93.62 305 ALA A N 1
ATOM 2187 C CA . ALA A 1 305 ? -6.241 17.614 -8.547 1.00 93.62 305 ALA A CA 1
ATOM 2188 C C . ALA A 1 305 ? -5.226 18.241 -7.584 1.00 93.62 305 ALA A C 1
ATOM 2190 O O . ALA A 1 305 ? -5.314 19.436 -7.295 1.00 93.62 305 ALA A O 1
ATOM 2191 N N . LEU A 1 306 ? -4.313 17.435 -7.042 1.00 92.69 306 LEU A N 1
ATOM 2192 C CA . LEU A 1 306 ? -3.480 17.833 -5.904 1.00 92.69 306 LEU A CA 1
ATOM 2193 C C . LEU A 1 306 ? -1.990 17.965 -6.240 1.00 92.69 306 LEU A C 1
ATOM 2195 O O . LEU A 1 306 ? -1.271 18.647 -5.510 1.00 92.69 306 LEU A O 1
ATOM 2199 N N . GLY A 1 307 ? -1.531 17.370 -7.340 1.00 85.38 307 GLY A N 1
ATOM 2200 C CA . GLY A 1 307 ? -0.135 17.416 -7.771 1.00 85.38 307 GLY A CA 1
ATOM 2201 C C . GLY A 1 307 ? 0.270 16.134 -8.485 1.00 85.38 307 GLY A C 1
ATOM 2202 O O . GLY A 1 307 ? -0.576 15.442 -9.037 1.00 85.38 307 GLY A O 1
ATOM 2203 N N . GLU A 1 308 ? 1.561 15.824 -8.467 1.00 87.56 308 GLU A N 1
ATOM 2204 C CA . GLU A 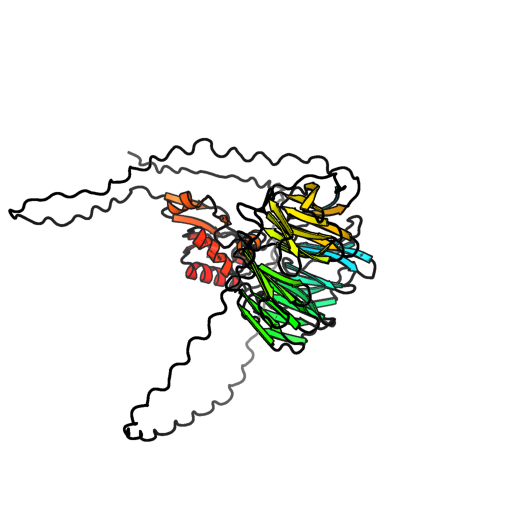1 308 ? 2.101 14.618 -9.092 1.00 87.56 308 GLU A CA 1
ATOM 2205 C C . GLU A 1 308 ? 2.013 13.408 -8.157 1.00 87.56 308 GLU A C 1
ATOM 2207 O O . GLU A 1 308 ? 2.403 13.459 -6.983 1.00 87.56 308 GLU A O 1
ATOM 2212 N N . GLY A 1 309 ? 1.559 12.293 -8.723 1.00 90.06 309 GLY A N 1
ATOM 2213 C CA . GLY A 1 309 ? 1.447 11.017 -8.038 1.00 90.06 309 GLY A CA 1
ATOM 2214 C C . GLY A 1 309 ? 0.271 10.924 -7.070 1.00 90.06 309 GLY A C 1
ATOM 2215 O O . GLY A 1 309 ? -0.312 11.915 -6.630 1.00 90.06 309 GLY A O 1
ATOM 2216 N N . GLY A 1 310 ? -0.049 9.688 -6.694 1.00 93.81 310 GLY A N 1
ATOM 2217 C CA . GLY A 1 310 ? -1.136 9.374 -5.776 1.00 93.81 310 GLY A CA 1
ATOM 2218 C C . GLY A 1 310 ? -1.029 10.139 -4.450 1.00 93.81 310 GLY A C 1
ATOM 2219 O O . GLY A 1 310 ? 0.031 10.097 -3.804 1.00 93.81 310 GLY A O 1
ATOM 2220 N N . PRO A 1 311 ? -2.097 10.829 -4.008 1.00 96.12 311 PRO A N 1
ATOM 2221 C CA . PRO A 1 311 ? -2.099 11.511 -2.723 1.00 96.12 311 PRO A CA 1
ATOM 2222 C C . PRO A 1 311 ? -2.094 10.499 -1.572 1.00 96.12 311 PRO A C 1
ATOM 2224 O O . PRO A 1 311 ? -2.723 9.443 -1.650 1.00 96.12 311 PRO A O 1
ATOM 2227 N N . VAL A 1 312 ? -1.427 10.853 -0.474 1.00 96.12 312 VAL A N 1
ATOM 2228 C CA . VAL A 1 312 ? -1.566 10.160 0.817 1.00 96.12 312 VAL A CA 1
ATOM 2229 C C . VAL A 1 312 ? -2.479 10.980 1.702 1.00 96.12 312 VAL A C 1
ATOM 2231 O O . VAL A 1 312 ? -2.412 12.208 1.690 1.00 96.12 312 VAL A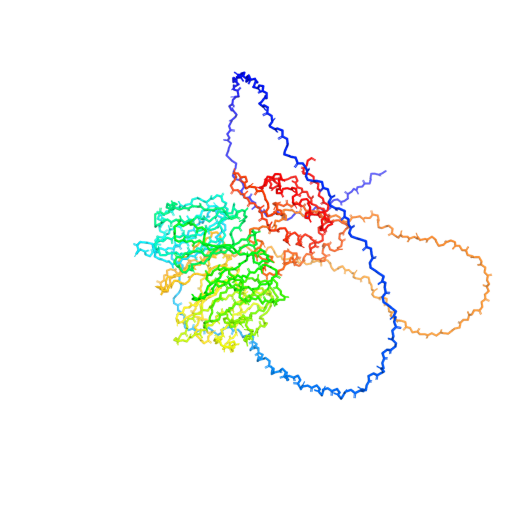 O 1
ATOM 2234 N N . TRP A 1 313 ? -3.358 10.338 2.454 1.00 96.69 313 TRP A N 1
ATOM 2235 C CA . TRP A 1 313 ? -4.394 11.067 3.165 1.00 96.69 313 TRP A CA 1
ATOM 2236 C C . TRP A 1 313 ? -4.893 10.311 4.386 1.00 96.69 313 TRP A C 1
ATOM 2238 O O . TRP A 1 313 ? -4.781 9.090 4.465 1.00 96.69 313 TRP A O 1
ATOM 2248 N N . GLN A 1 314 ? -5.475 11.059 5.320 1.00 95.88 314 GLN A N 1
ATOM 2249 C CA . GLN A 1 314 ? -6.252 10.510 6.422 1.00 95.88 314 GLN A CA 1
ATOM 2250 C C . GLN A 1 314 ? -7.461 11.407 6.693 1.00 95.88 314 GLN A C 1
ATOM 2252 O O . GLN A 1 314 ? -7.332 12.626 6.838 1.00 95.88 314 GLN A O 1
ATOM 2257 N N . ALA A 1 315 ? -8.637 10.784 6.756 1.00 94.75 315 ALA A N 1
ATOM 2258 C CA . ALA A 1 315 ? -9.854 11.404 7.258 1.00 94.75 315 ALA A CA 1
ATOM 2259 C C . ALA A 1 315 ? -9.980 11.157 8.766 1.00 94.75 315 ALA A C 1
ATOM 2261 O O . ALA A 1 315 ? -9.536 10.126 9.272 1.00 94.75 315 ALA A O 1
ATOM 2262 N N . GLY A 1 316 ? -10.596 12.091 9.478 1.00 92.56 316 GLY A N 1
ATOM 2263 C CA . GLY A 1 316 ? -10.859 11.956 10.906 1.00 92.56 316 GLY A CA 1
ATOM 2264 C C . GLY A 1 316 ? -11.462 13.226 11.486 1.00 92.56 316 GLY A C 1
ATOM 2265 O O . GLY A 1 316 ? -11.942 14.090 10.752 1.00 92.56 316 GLY A O 1
ATOM 2266 N N . GLU A 1 317 ? -11.418 13.341 12.805 1.00 92.44 317 GLU A N 1
ATOM 2267 C CA . GLU A 1 317 ? -11.863 14.533 13.516 1.00 92.44 317 GLU A CA 1
ATOM 2268 C C . GLU A 1 317 ? -10.668 15.413 13.892 1.00 92.44 317 GLU A C 1
ATOM 2270 O O . GLU A 1 317 ? -9.643 14.919 14.361 1.00 92.44 317 GLU A O 1
ATOM 2275 N N . LEU A 1 318 ? -10.802 16.722 13.683 1.00 94.12 318 LEU A N 1
ATOM 2276 C CA . LEU A 1 318 ? -9.844 17.729 14.127 1.00 94.12 318 LEU A CA 1
ATOM 2277 C C . LEU A 1 318 ? -10.622 18.958 14.598 1.00 94.12 318 LEU A C 1
ATOM 2279 O O . LEU A 1 318 ? -11.410 19.531 13.842 1.00 94.12 318 LEU A O 1
ATOM 2283 N N . ALA A 1 319 ? -10.378 19.359 15.844 1.00 91.56 319 ALA A N 1
ATOM 2284 C CA . ALA A 1 319 ? -11.083 20.423 16.549 1.00 91.56 319 ALA A CA 1
ATOM 2285 C C . ALA A 1 319 ? -12.616 20.236 16.571 1.00 91.56 319 ALA A C 1
ATOM 2287 O O . ALA A 1 319 ? -13.357 21.197 16.385 1.00 91.56 319 ALA A O 1
ATOM 2288 N N . GLY A 1 320 ? -13.092 19.002 16.781 1.00 90.06 320 GLY A N 1
ATOM 2289 C CA . GLY A 1 320 ? -14.526 18.700 16.865 1.00 90.06 320 GLY A CA 1
ATOM 2290 C C . GLY A 1 320 ? -15.235 18.569 15.516 1.00 90.06 320 GLY A C 1
ATOM 2291 O O . GLY A 1 320 ? -16.451 18.397 15.473 1.00 90.06 320 GLY A O 1
ATOM 2292 N N . GLU A 1 321 ? -14.509 18.675 14.401 1.00 92.81 321 GLU A N 1
ATOM 2293 C CA . GLU A 1 321 ? -15.102 18.642 13.069 1.00 92.81 321 GLU A CA 1
ATOM 2294 C C . GLU A 1 321 ? -14.464 17.580 12.173 1.00 92.81 321 GLU A C 1
ATOM 2296 O O . GLU A 1 321 ? -13.256 17.342 12.211 1.00 92.81 321 GLU A O 1
ATOM 2301 N N . ALA A 1 322 ? -15.273 16.991 11.288 1.00 93.56 322 ALA A N 1
ATOM 2302 C CA . ALA A 1 322 ? -14.781 16.090 10.255 1.00 93.56 322 ALA A CA 1
ATOM 2303 C C . ALA A 1 322 ? -13.850 16.840 9.287 1.00 93.56 322 ALA A C 1
ATOM 2305 O O . ALA A 1 322 ? -14.223 17.849 8.665 1.00 93.56 322 ALA A O 1
ATOM 2306 N N . ARG A 1 323 ? -12.627 16.330 9.163 1.00 95.81 323 ARG A N 1
ATOM 2307 C CA . ARG A 1 323 ? -11.551 16.879 8.343 1.00 95.81 323 ARG A CA 1
ATOM 2308 C C . ARG A 1 323 ? -10.836 15.780 7.576 1.00 95.81 323 ARG A C 1
ATOM 2310 O O . ARG A 1 323 ? -10.912 14.594 7.892 1.00 95.81 323 ARG A O 1
ATOM 2317 N N . LEU A 1 324 ? -10.110 16.220 6.563 1.00 97.12 324 LEU A N 1
ATOM 2318 C CA . LEU A 1 324 ? -9.295 15.376 5.711 1.00 97.12 324 LEU A CA 1
ATOM 2319 C C . LEU A 1 324 ? -7.944 16.057 5.509 1.00 97.12 324 LEU A C 1
ATOM 2321 O O . LEU A 1 324 ? -7.874 17.137 4.925 1.00 97.12 324 LEU A O 1
ATOM 2325 N N . ALA A 1 325 ? -6.873 15.438 5.993 1.00 97.69 325 ALA A N 1
ATOM 2326 C CA . ALA A 1 325 ? -5.516 15.898 5.733 1.00 97.69 325 ALA A CA 1
ATOM 2327 C C . ALA A 1 325 ? -4.919 15.107 4.569 1.00 97.69 325 ALA A C 1
ATOM 2329 O O . ALA A 1 325 ? -5.026 13.881 4.526 1.00 97.69 325 ALA A O 1
ATOM 2330 N N . VAL A 1 326 ? -4.298 15.814 3.626 1.00 97.94 326 VAL A N 1
ATOM 2331 C CA . VAL A 1 326 ? -3.794 15.237 2.378 1.00 97.94 326 VAL A CA 1
ATOM 2332 C C . VAL A 1 326 ? -2.386 15.734 2.091 1.00 97.94 326 VAL A C 1
ATOM 2334 O O . VAL A 1 326 ? -2.147 16.936 1.976 1.00 97.94 326 VAL A O 1
ATOM 2337 N N . GLY A 1 327 ? -1.460 14.794 1.963 1.00 97.19 327 GLY A N 1
ATOM 2338 C CA . GLY A 1 327 ? -0.077 15.007 1.577 1.00 97.19 327 GLY A CA 1
ATOM 2339 C C . GLY A 1 327 ? 0.158 14.613 0.121 1.00 97.19 327 GLY A C 1
ATOM 2340 O O . GLY A 1 327 ? -0.388 13.630 -0.382 1.00 97.19 327 GLY A O 1
ATOM 2341 N N . THR A 1 328 ? 1.012 15.372 -0.552 1.00 95.31 328 THR A N 1
ATOM 2342 C CA . THR A 1 328 ? 1.372 15.171 -1.963 1.00 95.31 328 THR A CA 1
ATOM 2343 C C . THR A 1 328 ? 2.878 15.007 -2.123 1.00 95.31 328 THR A C 1
ATOM 2345 O O . THR A 1 328 ? 3.658 15.448 -1.272 1.00 95.31 328 THR A O 1
ATOM 2348 N N . GLY A 1 329 ? 3.274 14.308 -3.187 1.00 88.38 329 GLY A N 1
ATOM 2349 C CA . GLY A 1 329 ? 4.671 14.153 -3.584 1.00 88.38 329 GLY A CA 1
ATOM 2350 C C . GLY A 1 329 ? 5.046 15.077 -4.743 1.00 88.38 329 GLY A C 1
ATOM 2351 O O . GLY A 1 329 ? 4.452 16.142 -4.903 1.00 88.38 329 GLY A O 1
ATOM 2352 N N . GLY A 1 330 ? 6.029 14.648 -5.539 1.00 83.19 330 GLY A N 1
ATOM 2353 C CA . GLY A 1 330 ? 6.490 15.361 -6.734 1.00 83.19 330 GLY A CA 1
ATOM 2354 C C . GLY A 1 330 ? 7.454 16.513 -6.454 1.00 83.19 330 GLY A C 1
ATOM 2355 O O . GLY A 1 330 ? 7.969 16.654 -5.341 1.00 83.19 330 GLY A O 1
ATOM 2356 N N . ALA A 1 331 ? 7.685 17.341 -7.476 1.00 83.31 331 ALA A N 1
ATOM 2357 C CA . ALA A 1 331 ? 8.601 18.487 -7.408 1.00 83.31 331 ALA A CA 1
ATOM 2358 C C . ALA A 1 331 ? 8.119 19.623 -6.479 1.00 83.31 331 ALA A C 1
ATOM 2360 O O . ALA A 1 331 ? 8.928 20.391 -5.963 1.00 83.31 331 ALA A O 1
ATOM 2361 N N . ALA A 1 332 ? 6.806 19.720 -6.244 1.00 90.50 332 ALA A N 1
ATOM 2362 C CA . ALA A 1 332 ? 6.182 20.731 -5.387 1.00 90.50 332 ALA A CA 1
ATOM 2363 C C . ALA A 1 332 ? 5.327 20.075 -4.283 1.00 90.50 332 ALA A C 1
ATOM 2365 O O . ALA A 1 332 ? 4.095 20.183 -4.297 1.00 90.50 332 ALA A O 1
ATOM 2366 N N . PRO A 1 333 ? 5.954 19.369 -3.324 1.00 94.62 333 PRO A N 1
ATOM 2367 C CA . PRO A 1 333 ? 5.224 18.618 -2.317 1.00 94.62 333 PRO A CA 1
ATOM 2368 C C . PRO A 1 333 ? 4.490 19.560 -1.357 1.00 94.62 333 PRO A C 1
ATOM 2370 O O . PRO A 1 333 ? 5.001 20.603 -0.940 1.00 94.62 333 PRO A O 1
ATOM 2373 N N . SER A 1 334 ? 3.266 19.189 -0.989 1.00 96.56 334 SER A N 1
ATOM 2374 C CA . SER A 1 334 ? 2.402 20.014 -0.142 1.00 96.56 334 SER A CA 1
ATOM 2375 C C . SER A 1 334 ? 1.554 19.190 0.823 1.00 96.56 334 SER A C 1
ATOM 2377 O O . SER A 1 334 ? 1.233 18.029 0.552 1.00 96.56 334 SER A O 1
ATOM 2379 N N . LEU A 1 335 ? 1.172 19.815 1.938 1.00 98.00 335 LEU A N 1
ATOM 2380 C CA . LEU A 1 335 ? 0.167 19.327 2.880 1.00 98.00 335 LEU A CA 1
ATOM 2381 C C . LEU A 1 335 ? -1.046 20.254 2.814 1.00 98.00 335 LEU A C 1
ATOM 2383 O O . LEU A 1 335 ? -0.909 21.472 2.924 1.00 98.00 335 LEU A O 1
ATOM 2387 N N . THR A 1 336 ? -2.230 19.678 2.643 1.00 97.88 336 THR A N 1
ATOM 2388 C CA . THR A 1 336 ? -3.494 20.414 2.554 1.00 97.88 336 THR A CA 1
ATOM 2389 C C . THR A 1 336 ? -4.484 19.847 3.557 1.00 97.88 336 THR A C 1
ATOM 2391 O O . THR A 1 336 ? -4.643 18.629 3.642 1.00 97.88 336 THR A O 1
ATOM 2394 N N . LEU A 1 337 ? -5.175 20.719 4.287 1.00 97.69 337 LEU A N 1
ATOM 2395 C CA . LEU A 1 337 ? -6.307 20.332 5.124 1.00 97.69 337 LEU A CA 1
ATOM 2396 C C . LEU A 1 337 ? -7.609 20.711 4.431 1.00 97.69 337 LEU A C 1
ATOM 2398 O O . LEU A 1 337 ? -7.773 21.841 3.973 1.00 97.69 337 LEU A O 1
ATOM 2402 N N . PHE A 1 338 ? -8.547 19.777 4.399 1.00 96.75 338 PHE A N 1
ATOM 2403 C CA . PHE A 1 338 ? -9.862 19.932 3.801 1.00 96.75 338 PHE A CA 1
ATOM 2404 C C . PHE A 1 338 ? -10.968 19.793 4.845 1.00 96.75 338 PHE A C 1
ATOM 2406 O O . PHE A 1 338 ? -10.866 19.022 5.805 1.00 96.75 338 PHE A O 1
ATOM 2413 N N . ARG A 1 339 ? -12.070 20.502 4.600 1.00 94.38 339 ARG A N 1
ATOM 2414 C CA . ARG A 1 339 ? -13.394 20.142 5.119 1.00 94.38 339 ARG A CA 1
ATOM 2415 C C . ARG A 1 339 ? -13.897 18.882 4.406 1.00 94.38 339 ARG A C 1
ATOM 2417 O O . ARG A 1 339 ? -13.453 18.558 3.305 1.00 94.38 339 ARG A O 1
ATOM 2424 N N . ALA A 1 340 ? -14.864 18.191 5.006 1.00 90.38 340 ALA A N 1
ATOM 2425 C CA . ALA A 1 340 ? -15.444 16.973 4.430 1.00 90.38 340 ALA A CA 1
ATOM 2426 C C . ALA A 1 340 ? -16.120 17.180 3.050 1.00 90.38 340 ALA A C 1
ATOM 2428 O O . ALA A 1 340 ? -16.256 16.234 2.275 1.00 90.38 340 ALA A O 1
ATOM 2429 N N . ASP A 1 341 ? -16.507 18.414 2.714 1.00 91.06 341 ASP A N 1
ATOM 2430 C CA . ASP A 1 341 ? -17.070 18.799 1.410 1.00 91.06 341 ASP A CA 1
ATOM 2431 C C . ASP A 1 341 ? -16.002 19.104 0.336 1.00 91.06 341 ASP A C 1
ATOM 2433 O O . ASP A 1 341 ? -16.328 19.534 -0.771 1.00 91.06 341 ASP A O 1
ATOM 2437 N N . GLY A 1 342 ? -14.720 18.888 0.645 1.00 92.06 342 GLY A N 1
ATOM 2438 C CA . GLY A 1 342 ? -13.613 19.089 -0.288 1.00 92.06 342 GLY A CA 1
ATOM 2439 C C . GLY A 1 342 ? -13.160 20.546 -0.416 1.00 92.06 342 GLY A C 1
ATOM 2440 O O . GLY A 1 342 ? -12.361 20.864 -1.305 1.00 92.06 342 GLY A O 1
ATOM 2441 N N . VAL A 1 343 ? -13.644 21.460 0.430 1.00 93.31 343 VAL A N 1
ATOM 2442 C CA . VAL A 1 343 ? -13.102 22.826 0.511 1.00 93.31 343 VAL A CA 1
ATOM 2443 C C . VAL A 1 343 ? -11.772 22.801 1.266 1.00 93.31 343 VAL A C 1
ATOM 2445 O O . VAL A 1 343 ? -11.711 22.350 2.411 1.00 93.31 343 VAL A O 1
ATOM 2448 N N . ALA A 1 344 ? -10.705 23.281 0.624 1.00 95.69 344 ALA A N 1
ATOM 2449 C CA . ALA A 1 344 ? -9.398 23.426 1.258 1.00 95.69 344 ALA A CA 1
ATOM 2450 C C . ALA A 1 344 ? -9.431 24.573 2.278 1.00 95.69 344 ALA A C 1
ATOM 2452 O O . ALA A 1 344 ? -9.834 25.686 1.949 1.00 95.69 344 ALA A O 1
ATOM 2453 N N . LEU A 1 345 ? -8.999 24.294 3.505 1.00 95.25 345 LEU A N 1
ATOM 2454 C CA . LEU A 1 345 ? -8.885 25.271 4.590 1.00 95.25 345 LEU A CA 1
ATOM 2455 C C . LEU A 1 345 ? -7.548 26.005 4.537 1.00 95.25 345 LEU A C 1
ATOM 2457 O O . LEU A 1 345 ? -7.493 27.223 4.657 1.00 95.25 345 LEU A O 1
ATOM 2461 N N . TRP A 1 346 ? -6.471 25.252 4.342 1.00 95.94 346 TRP A N 1
ATOM 2462 C CA . TRP A 1 346 ? -5.126 25.777 4.162 1.00 95.94 346 TRP A CA 1
ATOM 2463 C C . TRP A 1 346 ? -4.281 24.777 3.386 1.00 95.94 346 TRP A C 1
ATOM 2465 O O . TRP A 1 346 ? -4.585 23.581 3.332 1.00 95.94 346 TRP A O 1
ATOM 2475 N N . ARG A 1 347 ? -3.198 25.282 2.798 1.00 96.75 347 ARG A N 1
ATOM 2476 C CA . ARG A 1 347 ? -2.220 24.494 2.056 1.00 96.75 347 ARG A CA 1
ATOM 2477 C C . ARG A 1 347 ? -0.820 25.025 2.321 1.00 96.75 347 ARG A C 1
ATOM 2479 O O . ARG A 1 347 ? -0.570 26.213 2.122 1.00 96.75 347 ARG A O 1
ATOM 2486 N N . VAL A 1 348 ? 0.086 24.140 2.723 1.00 96.69 348 VAL A N 1
ATOM 2487 C CA . VAL A 1 348 ? 1.481 24.485 3.009 1.00 96.69 348 VAL A CA 1
ATOM 2488 C C . VAL A 1 348 ? 2.455 23.699 2.144 1.00 96.69 348 VAL A C 1
ATOM 2490 O O . VAL A 1 348 ? 2.206 22.538 1.810 1.00 96.69 348 VAL A O 1
ATOM 2493 N N . THR A 1 349 ? 3.574 24.327 1.796 1.00 96.44 349 THR A N 1
ATOM 2494 C CA . THR A 1 349 ? 4.696 23.675 1.112 1.00 96.44 349 THR A CA 1
ATOM 2495 C C . THR A 1 349 ? 5.457 22.781 2.086 1.00 96.44 349 THR A C 1
ATOM 2497 O O . THR A 1 349 ? 5.743 23.178 3.219 1.00 96.44 349 THR A O 1
ATOM 2500 N N . LEU A 1 350 ? 5.810 21.579 1.637 1.00 96.44 350 LEU A N 1
ATOM 2501 C CA . LEU A 1 350 ? 6.651 20.645 2.379 1.00 96.44 350 LEU A CA 1
ATOM 2502 C C . LEU A 1 350 ? 8.092 20.683 1.846 1.00 96.44 350 LEU A C 1
ATOM 2504 O O . LEU A 1 350 ? 8.303 20.956 0.669 1.00 96.44 350 LEU A O 1
ATOM 2508 N N . PRO A 1 351 ? 9.103 20.393 2.682 1.00 94.56 351 PRO A N 1
ATOM 2509 C CA . PRO A 1 351 ? 10.498 20.353 2.236 1.00 94.56 351 PRO A CA 1
ATOM 2510 C C . PRO A 1 351 ? 10.863 19.065 1.478 1.00 94.56 351 PRO A C 1
ATOM 2512 O O . PRO A 1 351 ? 11.931 18.995 0.881 1.00 94.56 351 PRO A O 1
ATOM 2515 N N . ALA A 1 352 ? 10.008 18.042 1.535 1.00 94.88 352 ALA A N 1
ATOM 2516 C CA . ALA A 1 352 ? 10.181 16.757 0.870 1.00 94.88 352 ALA A CA 1
ATOM 2517 C C . ALA A 1 352 ? 8.806 16.111 0.613 1.00 94.88 352 ALA A C 1
ATOM 2519 O O . ALA A 1 352 ? 7.827 16.502 1.261 1.00 94.88 352 ALA A O 1
ATOM 2520 N N . PRO A 1 353 ? 8.706 15.124 -0.297 1.00 95.06 353 PRO A N 1
ATOM 2521 C CA . PRO A 1 353 ? 7.460 14.413 -0.568 1.00 95.06 353 PRO A CA 1
ATOM 2522 C C . PRO A 1 353 ? 6.814 13.834 0.693 1.00 95.06 353 PRO A C 1
ATOM 2524 O O . PRO A 1 353 ? 7.488 13.205 1.515 1.00 95.06 353 PRO A O 1
ATOM 2527 N N . ALA A 1 354 ? 5.497 14.008 0.825 1.00 96.56 354 ALA A N 1
ATOM 2528 C CA . ALA A 1 354 ? 4.739 13.398 1.911 1.00 96.56 354 ALA A CA 1
ATOM 2529 C C . ALA A 1 354 ? 4.657 11.881 1.705 1.00 96.56 354 ALA A C 1
ATOM 2531 O O . ALA A 1 354 ? 4.070 11.412 0.729 1.00 96.56 354 ALA A O 1
ATOM 2532 N N . GLY A 1 355 ? 5.226 11.105 2.620 1.00 95.31 355 GLY A N 1
ATOM 2533 C CA . GLY A 1 355 ? 5.105 9.651 2.656 1.00 95.31 355 GLY A CA 1
ATOM 2534 C C . GLY A 1 355 ? 3.850 9.170 3.366 1.00 95.31 355 GLY A C 1
ATOM 2535 O O . GLY A 1 355 ? 3.234 8.212 2.919 1.00 95.31 355 GLY A O 1
ATOM 2536 N N . ALA A 1 356 ? 3.459 9.863 4.432 1.00 96.88 356 ALA A N 1
ATOM 2537 C CA . ALA A 1 356 ? 2.283 9.545 5.228 1.00 96.88 356 ALA A CA 1
ATOM 2538 C C . ALA A 1 356 ? 1.689 10.798 5.863 1.00 96.88 356 ALA A C 1
ATOM 2540 O O . ALA A 1 356 ? 2.381 11.795 6.074 1.00 96.88 356 ALA A O 1
ATOM 2541 N N . VAL A 1 357 ? 0.415 10.715 6.226 1.00 97.69 357 VAL A N 1
ATOM 2542 C CA . VAL A 1 357 ? -0.293 11.728 7.005 1.00 97.69 357 VAL A CA 1
ATOM 2543 C C . VAL A 1 357 ? -1.021 11.019 8.134 1.00 97.69 357 VAL A C 1
ATOM 2545 O O . VAL A 1 357 ? -1.557 9.938 7.909 1.00 97.69 357 VAL A O 1
ATOM 2548 N N . ALA A 1 358 ? -1.043 11.629 9.319 1.00 96.75 358 ALA A N 1
ATOM 2549 C CA . ALA A 1 358 ? -1.935 11.218 10.387 1.00 96.75 358 ALA A CA 1
ATOM 2550 C C . ALA A 1 358 ? -2.714 12.389 10.976 1.00 96.75 358 ALA A C 1
ATOM 2552 O O . ALA A 1 358 ? -2.164 13.472 11.176 1.00 96.75 358 ALA A O 1
ATOM 2553 N N . LEU A 1 359 ? -3.999 12.166 11.247 1.00 95.00 359 LEU A N 1
ATOM 2554 C CA . LEU A 1 359 ? -4.878 13.166 11.840 1.00 95.00 359 LEU A CA 1
ATOM 2555 C C . LEU A 1 359 ? -5.108 12.849 13.317 1.00 95.00 359 LEU A C 1
ATOM 2557 O O . LEU A 1 359 ? -5.418 11.714 13.672 1.00 95.00 359 LEU A O 1
ATOM 2561 N N . LEU A 1 360 ? -4.934 13.860 14.160 1.00 94.25 360 LEU A N 1
ATOM 2562 C CA . LEU A 1 360 ? -5.175 13.823 15.598 1.00 94.25 360 LEU A CA 1
ATOM 2563 C C . LEU A 1 360 ? -6.266 14.843 15.941 1.00 94.25 360 LEU A C 1
ATOM 2565 O O . LEU A 1 360 ? -6.432 15.803 15.185 1.00 94.25 360 LEU A O 1
ATOM 2569 N N . PRO A 1 361 ? -6.955 14.705 17.089 1.00 93.56 361 PRO A N 1
ATOM 2570 C CA . PRO A 1 361 ? -8.046 15.610 17.465 1.00 93.56 361 PRO A CA 1
ATOM 2571 C C . PRO A 1 361 ? -7.666 17.097 17.493 1.00 93.56 361 PRO A C 1
ATOM 2573 O O . PRO A 1 361 ? -8.529 17.960 17.376 1.00 93.56 361 PRO A O 1
ATOM 2576 N N . ASP A 1 362 ? -6.381 17.419 17.630 1.00 92.50 362 ASP A N 1
ATOM 2577 C CA . ASP A 1 362 ? -5.845 18.778 17.737 1.00 92.50 362 ASP A CA 1
ATOM 2578 C C . ASP A 1 362 ? -4.663 19.066 16.786 1.00 92.50 362 ASP A C 1
ATOM 2580 O O . ASP A 1 362 ? -4.162 20.193 16.761 1.00 92.50 362 ASP A O 1
ATOM 2584 N N . ALA A 1 363 ? -4.206 18.085 15.997 1.00 94.69 363 ALA A N 1
ATOM 2585 C CA . ALA A 1 363 ? -3.020 18.237 15.155 1.00 94.69 363 ALA A CA 1
ATOM 2586 C C . ALA A 1 363 ? -3.063 17.417 13.862 1.00 94.69 363 ALA A C 1
ATOM 2588 O O . ALA A 1 363 ? -3.712 16.379 13.767 1.00 94.69 363 ALA A O 1
ATOM 2589 N N . VAL A 1 364 ? -2.258 17.837 12.891 1.00 97.56 364 VAL A N 1
ATOM 2590 C CA . VAL A 1 364 ? -1.939 17.074 11.683 1.00 97.56 364 VAL A CA 1
ATOM 2591 C C . VAL A 1 364 ? -0.467 16.679 11.731 1.00 97.56 364 VAL A C 1
ATOM 2593 O O . VAL A 1 364 ? 0.405 17.539 11.860 1.00 97.56 364 VAL A O 1
ATOM 2596 N N . LEU A 1 365 ? -0.175 15.389 11.613 1.00 97.81 365 LEU A N 1
ATOM 2597 C CA . LEU A 1 365 ? 1.176 14.869 11.428 1.00 97.81 365 LEU A CA 1
ATOM 2598 C C . LEU A 1 365 ? 1.419 14.553 9.955 1.00 97.81 365 LEU A C 1
ATOM 2600 O O . LEU A 1 365 ? 0.555 13.998 9.279 1.00 97.81 365 LEU A O 1
ATOM 2604 N N . VAL A 1 366 ? 2.621 14.844 9.474 1.00 98.50 366 VAL A N 1
ATOM 2605 C CA . VAL A 1 366 ? 3.089 14.421 8.152 1.00 98.50 366 VAL A CA 1
ATOM 2606 C C . VAL A 1 366 ? 4.464 13.779 8.276 1.00 98.50 366 VAL A C 1
ATOM 2608 O O . VAL A 1 366 ? 5.374 14.344 8.883 1.00 98.50 366 VAL A O 1
ATOM 2611 N N . GLY A 1 367 ? 4.595 12.576 7.726 1.00 98.12 367 GLY A N 1
ATOM 2612 C CA . GLY A 1 367 ? 5.850 11.852 7.577 1.00 98.12 367 GLY A CA 1
ATOM 2613 C C . GLY A 1 367 ? 6.397 12.092 6.179 1.00 98.12 367 GLY A C 1
ATOM 2614 O O . GLY A 1 367 ? 5.653 11.990 5.203 1.00 98.12 367 GLY A O 1
ATOM 2615 N N . LEU A 1 368 ? 7.670 12.451 6.080 1.00 97.44 368 LEU A N 1
ATOM 2616 C CA . LEU A 1 368 ? 8.319 12.851 4.839 1.00 97.44 368 LEU A CA 1
ATOM 2617 C C . LEU A 1 368 ? 9.325 11.798 4.371 1.00 97.44 368 LEU A C 1
ATOM 2619 O O . LEU A 1 368 ? 9.937 11.082 5.169 1.00 97.44 368 LEU A O 1
ATOM 2623 N N . MET A 1 369 ? 9.524 11.730 3.054 1.00 94.06 369 MET A N 1
ATOM 2624 C CA . MET A 1 369 ? 10.457 10.783 2.430 1.00 94.06 369 MET A CA 1
ATOM 2625 C C . MET A 1 369 ? 11.932 11.078 2.721 1.00 94.06 369 MET A C 1
ATOM 2627 O O . MET A 1 369 ? 12.769 10.216 2.497 1.00 94.06 369 MET A O 1
ATOM 2631 N N . ASP A 1 370 ? 12.255 12.245 3.275 1.00 94.06 370 ASP A N 1
ATOM 2632 C CA . ASP A 1 370 ? 13.592 12.565 3.793 1.00 94.06 370 ASP A CA 1
ATOM 2633 C C . ASP A 1 370 ? 13.816 12.087 5.243 1.00 94.06 370 ASP A C 1
ATOM 2635 O O . ASP A 1 370 ? 14.909 12.228 5.781 1.00 94.06 370 ASP A O 1
ATOM 2639 N N . GLY A 1 371 ? 12.785 11.521 5.878 1.00 94.81 371 GLY A N 1
ATOM 2640 C CA . GLY A 1 371 ? 12.824 10.994 7.238 1.00 94.81 371 GLY A CA 1
ATOM 2641 C C . GLY A 1 371 ? 12.305 11.930 8.325 1.00 94.81 371 GLY A C 1
ATOM 2642 O O . GLY A 1 371 ? 12.276 11.544 9.497 1.00 94.81 371 GLY A O 1
ATOM 2643 N N . ARG A 1 372 ? 11.848 13.138 7.986 1.00 95.62 372 ARG A N 1
ATOM 2644 C CA . ARG A 1 372 ? 11.213 14.040 8.960 1.00 95.62 372 ARG A CA 1
ATOM 2645 C C . ARG A 1 372 ? 9.780 13.615 9.276 1.00 95.62 372 ARG A C 1
ATOM 2647 O O . ARG A 1 372 ? 9.037 13.174 8.406 1.00 95.62 372 ARG A O 1
ATOM 2654 N N . VAL A 1 373 ? 9.360 13.850 10.514 1.00 97.06 373 VAL A N 1
ATOM 2655 C CA . VAL A 1 373 ? 7.949 13.917 10.910 1.00 97.06 373 VAL A CA 1
ATOM 2656 C C . VAL A 1 373 ? 7.680 15.335 11.385 1.00 97.06 373 VAL A C 1
ATOM 2658 O O . VAL A 1 373 ? 8.385 15.822 12.267 1.00 97.06 373 VAL A O 1
ATOM 2661 N N . GLN A 1 374 ? 6.693 16.010 10.805 1.00 95.62 374 GLN A N 1
ATOM 2662 C CA . GLN A 1 374 ? 6.298 17.369 11.180 1.00 95.62 374 GLN A CA 1
ATOM 2663 C C . GLN A 1 374 ? 4.873 17.380 11.726 1.00 95.62 374 GLN A C 1
ATOM 2665 O O . GLN A 1 374 ? 4.026 16.612 11.278 1.00 95.62 374 GLN A O 1
ATOM 2670 N N . MET A 1 375 ? 4.618 18.266 12.686 1.00 95.25 375 MET A N 1
ATOM 2671 C CA . MET A 1 375 ? 3.326 18.448 13.336 1.00 95.25 375 MET A CA 1
ATOM 2672 C C . MET A 1 375 ? 2.810 19.865 13.105 1.00 95.25 375 MET A C 1
ATOM 2674 O O . MET A 1 375 ? 3.536 20.841 13.320 1.00 95.25 375 MET A O 1
ATOM 2678 N N . PHE A 1 376 ? 1.551 19.958 12.700 1.00 96.38 376 PHE A N 1
ATOM 2679 C CA . PHE A 1 376 ? 0.837 21.188 12.390 1.00 96.38 376 PHE A CA 1
ATOM 2680 C C . PHE A 1 376 ? -0.413 21.301 13.256 1.00 96.38 376 PHE A C 1
ATOM 2682 O O . PHE A 1 376 ? -1.035 20.288 13.572 1.00 96.38 376 PHE A O 1
ATOM 2689 N N . ASP A 1 377 ? -0.786 22.519 13.634 1.00 94.56 377 ASP A N 1
ATOM 2690 C CA . ASP A 1 377 ? -2.080 22.765 14.271 1.00 94.56 377 ASP A CA 1
ATOM 2691 C C . ASP A 1 377 ? -3.213 22.906 13.242 1.00 94.56 377 ASP A C 1
ATOM 2693 O O . ASP A 1 377 ? -3.001 22.867 12.027 1.00 94.56 377 ASP A O 1
ATOM 2697 N N . ALA A 1 378 ? -4.440 23.089 13.732 1.00 94.56 378 ALA A N 1
ATOM 2698 C CA . ALA A 1 378 ? -5.623 23.234 12.889 1.00 94.56 378 ALA A CA 1
ATOM 2699 C C . ALA A 1 378 ? -5.575 24.449 11.942 1.00 94.56 378 ALA A C 1
ATOM 2701 O O . ALA A 1 378 ? -6.312 24.471 10.955 1.00 94.56 378 ALA A O 1
ATOM 2702 N N . GLN A 1 379 ? -4.701 25.430 12.195 1.00 93.69 379 GLN A N 1
ATOM 2703 C CA . GLN A 1 379 ? -4.502 26.610 11.348 1.00 93.69 379 GLN A CA 1
ATOM 2704 C C . GLN A 1 379 ? -3.359 26.432 10.334 1.00 93.69 379 GLN A C 1
ATOM 2706 O O . GLN A 1 379 ? -3.053 27.365 9.595 1.00 93.69 379 GLN A O 1
ATOM 2711 N N . GLY A 1 380 ? -2.716 25.261 10.289 1.00 93.50 380 GLY A N 1
ATOM 2712 C CA . GLY A 1 380 ? -1.615 24.981 9.365 1.00 93.50 380 GLY A CA 1
ATOM 2713 C C . GLY A 1 380 ? -0.273 25.555 9.818 1.00 93.50 380 GLY A C 1
ATOM 2714 O O . GLY A 1 380 ? 0.673 25.612 9.029 1.00 93.50 380 GLY A O 1
ATOM 2715 N N . ARG A 1 381 ? -0.149 25.969 11.086 1.00 93.62 381 ARG A N 1
ATOM 2716 C CA . ARG A 1 381 ? 1.123 26.448 11.640 1.00 93.62 381 ARG A CA 1
ATOM 2717 C C . ARG A 1 381 ? 1.942 25.257 12.104 1.00 93.62 381 ARG A C 1
ATOM 2719 O O . ARG A 1 381 ? 1.430 24.380 12.800 1.00 93.62 381 ARG A O 1
ATOM 2726 N N . ARG A 1 382 ? 3.230 25.224 11.761 1.00 94.31 382 ARG A N 1
ATOM 2727 C CA . ARG A 1 382 ? 4.123 24.150 12.207 1.00 94.31 382 ARG A CA 1
ATOM 2728 C C . ARG A 1 382 ? 4.430 24.333 13.692 1.00 94.31 382 ARG A C 1
ATOM 2730 O O . ARG A 1 382 ? 5.000 25.354 14.078 1.00 94.31 382 ARG A O 1
ATOM 2737 N N . ARG A 1 383 ? 4.077 23.330 14.499 1.00 91.12 383 ARG A N 1
ATOM 2738 C CA . ARG A 1 383 ? 4.271 23.295 15.957 1.00 91.12 383 ARG A CA 1
ATOM 2739 C C . ARG A 1 383 ? 5.394 22.360 16.384 1.00 91.12 383 ARG A C 1
ATOM 2741 O O . ARG A 1 383 ? 5.967 22.565 17.433 1.00 91.12 383 ARG A O 1
ATOM 2748 N N . GLY A 1 384 ? 5.753 21.342 15.611 1.00 87.81 384 GLY A N 1
ATOM 2749 C CA . GLY A 1 384 ? 6.806 20.414 16.036 1.00 87.81 384 GLY A CA 1
ATOM 2750 C C . GLY A 1 384 ? 7.429 19.659 14.879 1.00 87.81 384 GLY A C 1
ATOM 2751 O O . GLY A 1 384 ? 6.845 19.584 13.796 1.00 87.81 384 GLY A O 1
ATOM 2752 N N . ALA A 1 385 ? 8.623 19.114 15.098 1.00 91.06 385 ALA A N 1
ATOM 2753 C CA . ALA A 1 385 ? 9.264 18.215 14.151 1.00 91.06 385 ALA A CA 1
ATOM 2754 C C . ALA A 1 385 ? 10.269 17.285 14.840 1.00 91.06 385 ALA A C 1
ATOM 2756 O O . ALA A 1 385 ? 10.927 17.680 15.800 1.00 91.06 385 ALA A O 1
ATOM 2757 N N . VAL A 1 386 ? 10.416 16.076 14.303 1.00 91.25 386 VAL A N 1
ATOM 2758 C CA . VAL A 1 386 ? 11.460 15.099 14.653 1.00 91.25 386 VAL A CA 1
ATOM 2759 C C . VAL A 1 386 ? 12.009 14.456 13.379 1.00 91.25 386 VAL A C 1
ATOM 2761 O O . VAL A 1 386 ? 11.405 14.578 12.314 1.00 91.25 386 VAL A O 1
ATOM 2764 N N . HIS A 1 387 ? 13.149 13.772 13.465 1.00 92.81 387 HIS A N 1
ATOM 2765 C CA . HIS A 1 387 ? 13.763 13.080 12.330 1.00 92.81 387 HIS A CA 1
ATOM 2766 C C . HIS A 1 387 ? 13.968 11.600 12.661 1.00 92.81 387 HIS A C 1
ATOM 2768 O O . HIS A 1 387 ? 14.744 11.272 13.552 1.00 92.81 387 HIS A O 1
ATOM 2774 N N . ALA A 1 388 ? 13.281 10.711 11.946 1.00 89.88 388 ALA A N 1
ATOM 2775 C CA . ALA A 1 388 ? 13.304 9.263 12.160 1.00 89.88 388 ALA A CA 1
ATOM 2776 C C . ALA A 1 388 ? 14.497 8.552 11.486 1.00 89.88 388 ALA A C 1
ATOM 2778 O O . ALA A 1 388 ? 14.677 7.348 11.657 1.00 89.88 388 ALA A O 1
ATOM 2779 N N . GLY A 1 389 ? 15.301 9.292 10.716 1.00 87.81 389 GLY A N 1
ATOM 2780 C CA . GLY A 1 389 ? 16.562 8.840 10.107 1.00 87.81 389 GLY A CA 1
ATOM 2781 C C . GLY A 1 389 ? 16.401 8.185 8.735 1.00 87.81 389 GLY A C 1
ATOM 2782 O O . GLY A 1 389 ? 17.269 8.351 7.888 1.00 87.81 389 GLY A O 1
ATOM 2783 N N . LEU A 1 390 ? 15.278 7.508 8.497 1.00 92.75 390 LEU A N 1
ATOM 2784 C CA . LEU A 1 390 ? 14.927 6.867 7.225 1.00 92.75 390 LEU A CA 1
ATOM 2785 C C . LEU A 1 390 ? 13.589 7.402 6.689 1.00 92.75 390 LEU A C 1
ATOM 2787 O O . LEU A 1 390 ? 12.805 7.923 7.486 1.00 92.75 390 LEU A O 1
ATOM 2791 N N . PRO A 1 391 ? 13.292 7.251 5.381 1.00 95.00 391 PRO A N 1
ATOM 2792 C CA . PRO A 1 391 ? 12.047 7.723 4.774 1.00 95.00 391 PRO A CA 1
ATOM 2793 C C . PRO A 1 391 ? 10.794 7.279 5.545 1.00 95.00 391 PRO A C 1
ATOM 2795 O O . PRO A 1 391 ? 10.528 6.080 5.682 1.00 95.00 391 PRO A O 1
ATOM 2798 N N . VAL A 1 392 ? 9.999 8.241 6.027 1.00 96.81 392 VAL A N 1
ATOM 2799 C CA . VAL A 1 392 ? 8.773 7.961 6.792 1.00 96.81 392 VAL A CA 1
ATOM 2800 C C . VAL A 1 392 ? 7.609 7.784 5.830 1.00 96.81 392 VAL A C 1
ATOM 2802 O O . VAL A 1 392 ? 7.048 8.758 5.330 1.00 96.81 392 VAL A O 1
ATOM 2805 N N . TRP A 1 393 ? 7.242 6.533 5.577 1.00 95.06 393 TRP A N 1
ATOM 2806 C CA . TRP A 1 393 ? 6.185 6.163 4.631 1.00 95.06 393 TRP A CA 1
ATOM 2807 C C . TRP A 1 393 ? 4.875 5.765 5.319 1.00 95.06 393 TRP A C 1
ATOM 2809 O O . TRP A 1 393 ? 3.853 5.655 4.650 1.00 95.06 393 TRP A O 1
ATOM 2819 N N . GLY A 1 394 ? 4.887 5.574 6.642 1.00 96.75 394 GLY A N 1
ATOM 2820 C CA . GLY A 1 394 ? 3.698 5.259 7.428 1.00 96.75 394 GLY A CA 1
ATOM 2821 C C . GLY A 1 394 ? 3.642 6.056 8.727 1.00 96.75 394 GLY A C 1
ATOM 2822 O O . GLY A 1 394 ? 4.655 6.237 9.403 1.00 96.75 394 GLY A O 1
ATOM 2823 N N . LEU A 1 395 ? 2.444 6.505 9.088 1.00 97.88 395 LEU A N 1
ATOM 2824 C CA . LEU A 1 395 ? 2.124 7.074 10.392 1.00 97.88 395 LEU A CA 1
ATOM 2825 C C . LEU A 1 395 ? 0.880 6.367 10.925 1.00 97.88 395 LEU A C 1
ATOM 2827 O O . LEU A 1 395 ? -0.066 6.136 10.177 1.00 97.88 395 LEU A O 1
ATOM 2831 N N . VAL A 1 396 ? 0.891 6.030 12.209 1.00 96.38 396 VAL A N 1
ATOM 2832 C CA . VAL A 1 396 ? -0.253 5.430 12.898 1.00 96.38 396 VAL A CA 1
ATOM 2833 C C . VAL A 1 396 ? -0.648 6.344 14.044 1.00 96.38 396 VAL A C 1
ATOM 2835 O O . VAL A 1 396 ? 0.195 6.699 14.869 1.00 96.38 396 VAL A O 1
ATOM 2838 N N . ALA A 1 397 ? -1.930 6.688 14.090 1.00 93.88 397 ALA A N 1
ATOM 2839 C CA . ALA A 1 397 ? -2.569 7.376 15.199 1.00 93.88 397 ALA A CA 1
ATOM 2840 C C . ALA A 1 397 ? -3.670 6.471 15.761 1.00 93.88 397 ALA A C 1
ATOM 2842 O O . ALA A 1 397 ? -4.688 6.264 15.105 1.00 93.88 397 ALA A O 1
ATOM 2843 N N . GLY A 1 398 ? -3.430 5.888 16.936 1.00 90.19 398 GLY A N 1
ATOM 2844 C CA . GLY A 1 398 ? -4.447 5.146 17.678 1.00 90.19 398 GLY A CA 1
ATOM 2845 C C . GLY A 1 398 ? -5.481 6.089 18.292 1.00 90.19 398 GLY A C 1
ATOM 2846 O O . GLY A 1 398 ? -5.167 7.237 18.609 1.00 90.19 398 GLY A O 1
ATOM 2847 N N . GLU A 1 399 ? -6.701 5.595 18.496 1.00 84.44 399 GLU A N 1
ATOM 2848 C CA . GLU A 1 399 ? -7.797 6.357 19.122 1.00 84.44 399 GLU A CA 1
ATOM 2849 C C . GLU A 1 399 ? -7.461 6.810 20.553 1.00 84.44 399 GLU A C 1
ATOM 2851 O O . GLU A 1 399 ? -7.928 7.845 21.015 1.00 84.44 399 GLU A O 1
ATOM 2856 N N . ASP A 1 400 ? -6.586 6.071 21.232 1.00 86.12 400 ASP A N 1
ATOM 2857 C CA . ASP A 1 400 ? -6.065 6.379 22.567 1.00 86.12 400 ASP A CA 1
ATOM 2858 C C . ASP A 1 400 ? -4.852 7.330 22.557 1.00 86.12 400 ASP A C 1
ATOM 2860 O O . ASP A 1 400 ? -4.183 7.517 23.575 1.00 86.12 400 ASP A O 1
ATOM 2864 N N . GLY A 1 401 ? -4.541 7.933 21.406 1.00 86.69 401 GLY A N 1
ATOM 2865 C CA . GLY A 1 401 ? -3.455 8.899 21.256 1.00 86.69 401 GLY A CA 1
ATOM 2866 C C . GLY A 1 401 ? -2.065 8.276 21.123 1.00 86.69 401 GLY A C 1
ATOM 2867 O O . GLY A 1 401 ? -1.072 9.010 21.093 1.00 86.69 401 GLY A O 1
ATOM 2868 N N . ARG A 1 402 ? -1.946 6.946 21.015 1.00 93.31 402 ARG A N 1
ATOM 2869 C CA . ARG A 1 402 ? -0.663 6.292 20.720 1.00 93.31 402 ARG A CA 1
ATOM 2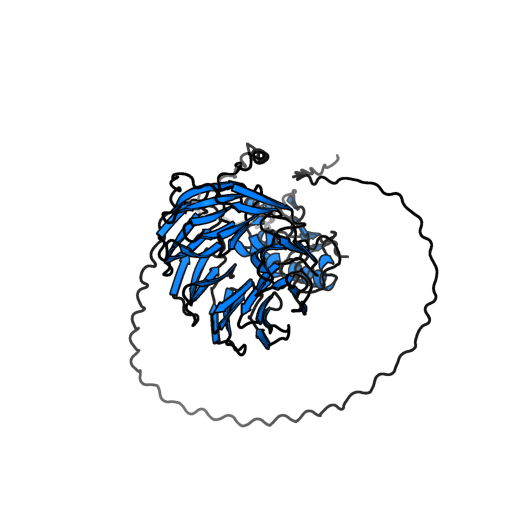870 C C . ARG A 1 402 ? -0.230 6.553 19.282 1.00 93.31 402 ARG A C 1
ATOM 2872 O O . ARG A 1 402 ? -0.992 6.361 18.339 1.00 93.31 402 ARG A O 1
ATOM 2879 N N . LEU A 1 403 ? 1.031 6.949 19.121 1.00 95.38 403 LEU A N 1
ATOM 2880 C CA . LEU A 1 403 ? 1.591 7.369 17.840 1.00 95.38 403 LEU A CA 1
ATOM 2881 C C . LEU A 1 403 ? 2.785 6.510 17.436 1.00 95.38 403 LEU A C 1
ATOM 2883 O O . LEU A 1 403 ? 3.686 6.264 18.243 1.00 95.38 403 LEU A O 1
ATOM 2887 N N . LEU A 1 404 ? 2.824 6.124 16.164 1.00 96.44 404 LEU A N 1
ATOM 2888 C CA . LEU A 1 404 ? 3.910 5.342 15.578 1.00 96.44 404 LEU A CA 1
ATOM 2889 C C . LEU A 1 404 ? 4.329 5.939 14.233 1.00 96.44 404 LEU A C 1
ATOM 2891 O O . LEU A 1 404 ? 3.476 6.284 13.417 1.00 96.44 404 LEU A O 1
ATOM 2895 N N . ALA A 1 405 ? 5.632 6.020 13.984 1.00 97.69 405 ALA A N 1
ATOM 2896 C CA . ALA A 1 405 ? 6.197 6.318 12.673 1.00 97.69 405 ALA A CA 1
ATOM 2897 C C . ALA A 1 405 ? 6.889 5.078 12.102 1.00 97.69 405 ALA A C 1
ATOM 2899 O O . ALA A 1 405 ? 7.666 4.426 12.799 1.00 97.69 405 ALA A O 1
ATOM 2900 N N . LEU A 1 406 ? 6.614 4.770 10.835 1.00 97.94 406 LEU A N 1
ATOM 2901 C CA . LEU A 1 406 ? 7.238 3.686 10.076 1.00 97.94 406 LEU A CA 1
ATOM 2902 C C . LEU A 1 406 ? 8.245 4.305 9.100 1.00 97.94 406 LEU A C 1
ATOM 2904 O O . LEU A 1 406 ? 7.867 4.886 8.079 1.00 97.94 406 LEU A O 1
ATOM 2908 N N . ALA A 1 407 ? 9.522 4.214 9.459 1.00 95.88 407 ALA A N 1
ATOM 2909 C CA . ALA A 1 407 ? 10.660 4.775 8.747 1.00 95.88 407 ALA A CA 1
ATOM 2910 C C . ALA A 1 407 ? 11.461 3.642 8.093 1.00 95.88 407 ALA A C 1
ATOM 2912 O O . ALA A 1 407 ? 12.370 3.078 8.696 1.00 95.88 407 ALA A O 1
ATOM 2913 N N . ASP A 1 408 ? 11.084 3.281 6.867 1.00 93.00 408 ASP A N 1
ATOM 2914 C CA . ASP A 1 408 ? 11.603 2.117 6.138 1.00 93.00 408 ASP A CA 1
ATOM 2915 C C . ASP A 1 408 ? 11.627 0.822 6.988 1.00 93.00 408 ASP A C 1
ATOM 2917 O O . ASP A 1 408 ? 10.572 0.226 7.217 1.00 93.00 408 ASP A O 1
ATOM 2921 N N . VAL A 1 409 ? 12.796 0.394 7.483 1.00 93.00 409 VAL A N 1
ATOM 2922 C CA . VAL A 1 409 ? 12.973 -0.805 8.330 1.00 93.00 409 VAL A CA 1
ATOM 2923 C C . VAL A 1 409 ? 12.842 -0.532 9.835 1.00 93.00 409 VAL A C 1
ATOM 2925 O O . VAL A 1 409 ? 12.902 -1.466 10.635 1.00 93.00 409 VAL A O 1
ATOM 2928 N N . VAL A 1 410 ? 12.676 0.728 10.244 1.00 95.44 410 VAL A N 1
ATOM 2929 C CA . VAL A 1 410 ? 12.644 1.156 11.649 1.00 95.44 410 VAL A CA 1
ATOM 2930 C C . VAL A 1 410 ? 11.262 1.682 12.021 1.00 95.44 410 VAL A C 1
ATOM 2932 O O . VAL A 1 410 ? 10.716 2.553 11.349 1.00 95.44 410 VAL A O 1
ATOM 2935 N N . ALA A 1 411 ? 10.696 1.194 13.123 1.00 96.50 411 ALA A N 1
ATOM 2936 C CA . ALA A 1 411 ? 9.508 1.788 13.731 1.00 96.50 411 ALA A CA 1
ATOM 2937 C C . ALA A 1 411 ? 9.910 2.657 14.922 1.00 96.50 411 ALA A C 1
ATOM 2939 O O . ALA A 1 411 ? 10.766 2.245 15.701 1.00 96.50 411 ALA A O 1
ATOM 2940 N N . TRP A 1 412 ? 9.260 3.807 15.096 1.00 96.12 412 TRP A N 1
ATOM 2941 C CA . TRP A 1 412 ? 9.460 4.703 16.235 1.00 96.12 412 TRP A CA 1
ATOM 2942 C C . TRP A 1 412 ? 8.144 5.016 16.933 1.00 96.12 412 TRP A C 1
ATOM 2944 O O . TRP A 1 412 ? 7.212 5.491 16.281 1.00 96.12 412 TRP A O 1
ATOM 2954 N N . ARG A 1 413 ? 8.082 4.866 18.261 1.00 94.62 413 ARG A N 1
ATOM 2955 C CA . ARG A 1 413 ? 6.991 5.484 19.030 1.00 94.62 413 ARG A CA 1
ATOM 2956 C C . ARG A 1 413 ? 7.224 6.981 19.134 1.00 94.62 413 ARG A C 1
ATOM 2958 O O . ARG A 1 413 ? 8.273 7.415 19.619 1.00 94.62 413 ARG A O 1
ATOM 2965 N N . LEU A 1 414 ? 6.221 7.753 18.733 1.00 93.00 414 LEU A N 1
ATOM 2966 C CA . LEU A 1 414 ? 6.204 9.197 18.932 1.00 93.00 414 LEU A CA 1
ATOM 2967 C C . LEU A 1 414 ? 5.488 9.513 20.247 1.00 93.00 414 LEU A C 1
ATOM 2969 O O . LEU A 1 414 ? 4.477 8.894 20.583 1.00 93.00 414 LEU A O 1
ATOM 2973 N N . VAL A 1 415 ? 6.003 10.486 20.992 1.00 89.44 415 VAL A N 1
ATOM 2974 C CA . VAL A 1 415 ? 5.360 10.993 22.210 1.00 89.44 415 VAL A CA 1
ATOM 2975 C C . VAL A 1 415 ? 5.304 12.513 22.197 1.00 89.44 415 VAL A C 1
ATOM 2977 O O . VAL A 1 415 ? 6.240 13.175 21.750 1.00 89.44 415 VAL A O 1
ATOM 2980 N N . ARG A 1 416 ? 4.202 13.061 22.714 1.00 84.50 416 ARG A N 1
ATOM 2981 C CA . ARG A 1 416 ? 3.997 14.501 22.896 1.00 84.50 416 ARG A CA 1
ATOM 2982 C C . ARG A 1 416 ? 4.448 14.950 24.287 1.00 84.50 416 ARG A C 1
ATOM 2984 O O . ARG A 1 416 ? 3.645 15.384 25.102 1.00 84.50 416 ARG A O 1
ATOM 2991 N N . ALA A 1 417 ? 5.724 14.754 24.589 1.00 72.19 417 ALA A N 1
ATOM 2992 C CA . ALA A 1 417 ? 6.321 15.126 25.868 1.00 72.19 417 ALA A CA 1
ATOM 2993 C C . ALA A 1 417 ? 7.716 15.706 25.640 1.00 72.19 417 ALA A C 1
ATOM 2995 O O . ALA A 1 417 ? 8.360 15.396 24.632 1.00 72.19 417 ALA A O 1
ATOM 2996 N N . GLU A 1 418 ? 8.175 16.546 26.566 1.00 52.69 418 GLU A N 1
ATOM 2997 C CA . GLU A 1 418 ? 9.576 16.954 26.618 1.00 52.69 418 GLU A CA 1
ATOM 2998 C C . GLU A 1 418 ? 10.419 15.711 26.927 1.00 52.69 418 GLU A C 1
ATOM 3000 O O . GLU A 1 418 ? 10.504 15.236 28.055 1.00 52.69 418 GLU A O 1
ATOM 3005 N N . GLY A 1 419 ? 10.979 15.113 25.884 1.00 47.91 419 GLY A N 1
ATOM 3006 C CA . GLY A 1 419 ? 11.995 14.075 25.985 1.00 47.91 419 GLY A CA 1
ATOM 3007 C C . GLY A 1 419 ? 13.325 14.631 25.511 1.00 47.91 419 GLY A C 1
ATOM 3008 O O . GLY A 1 419 ? 13.368 15.713 24.920 1.00 47.91 419 GLY A O 1
ATOM 3009 N N . LYS A 1 420 ? 14.416 13.872 25.697 1.00 41.41 420 LYS A N 1
ATOM 3010 C CA . LYS A 1 420 ? 15.623 14.102 24.895 1.00 41.41 420 LYS A CA 1
ATOM 3011 C C . LYS A 1 420 ? 15.146 14.212 23.448 1.00 41.41 420 LYS A C 1
ATOM 3013 O O . LYS A 1 420 ? 14.651 13.224 22.904 1.00 41.41 420 LYS A O 1
ATOM 3018 N N . GLN A 1 421 ? 15.267 15.400 22.842 1.00 39.59 421 GLN A N 1
ATOM 3019 C CA . GLN A 1 421 ? 15.344 15.480 21.390 1.00 39.59 421 GLN A CA 1
ATOM 3020 C C . GLN A 1 421 ? 16.293 14.355 21.012 1.00 39.59 421 GLN A C 1
ATOM 3022 O O . GLN A 1 421 ? 17.357 14.261 21.632 1.00 39.59 421 GLN A O 1
ATOM 3027 N N . GLY A 1 422 ? 15.873 13.442 20.132 1.00 40.44 422 GLY A N 1
ATOM 3028 C CA . GLY A 1 422 ? 16.794 12.447 19.602 1.00 40.44 422 GLY A CA 1
ATOM 3029 C C . GLY A 1 422 ? 18.025 13.231 19.180 1.00 40.44 422 GLY A C 1
ATOM 3030 O O . GLY A 1 422 ? 17.922 14.073 18.289 1.00 40.44 422 GLY A O 1
ATOM 3031 N N . GLY A 1 423 ? 19.110 13.103 19.953 1.00 37.94 423 GLY A N 1
ATOM 3032 C CA . GLY A 1 423 ? 20.293 13.924 19.757 1.00 37.94 423 GLY A CA 1
ATOM 3033 C C . GLY A 1 423 ? 20.694 13.758 18.305 1.00 37.94 423 GLY A C 1
ATOM 3034 O O . GLY A 1 423 ? 20.574 12.646 17.789 1.00 37.94 423 GLY A O 1
ATOM 3035 N N . ALA A 1 424 ? 21.063 14.863 17.652 1.00 32.94 424 ALA A N 1
ATOM 3036 C CA . ALA A 1 424 ? 21.362 14.891 16.228 1.00 32.94 424 ALA A CA 1
ATOM 3037 C C . ALA A 1 424 ? 22.176 13.650 15.840 1.00 32.94 424 ALA A C 1
ATOM 3039 O O . ALA A 1 424 ? 23.319 13.494 16.270 1.00 32.94 424 ALA A O 1
ATOM 3040 N N . TRP A 1 425 ? 21.566 12.746 15.076 1.00 42.25 425 TRP A N 1
ATOM 3041 C CA . TRP A 1 425 ? 22.331 11.743 14.361 1.00 42.25 425 TRP A CA 1
ATOM 3042 C C . TRP A 1 425 ? 22.720 12.327 13.015 1.00 42.25 425 TRP A C 1
ATOM 3044 O O . TRP A 1 425 ? 22.005 13.173 12.479 1.00 42.25 425 TRP A O 1
ATOM 3054 N N . LEU A 1 426 ? 23.918 11.924 12.597 1.00 30.66 426 LEU A N 1
ATOM 3055 C CA . LEU A 1 426 ? 24.790 12.529 11.596 1.00 30.66 426 LEU A CA 1
ATOM 3056 C C . LEU A 1 426 ? 24.031 13.217 10.450 1.00 30.66 426 LEU A C 1
ATOM 3058 O O . LEU A 1 426 ? 23.044 12.655 9.965 1.00 30.66 426 LEU A O 1
ATOM 3062 N N . PRO A 1 427 ? 24.501 14.392 9.972 1.00 30.95 427 PRO A N 1
ATOM 3063 C CA . PRO A 1 427 ? 24.011 14.918 8.703 1.00 30.95 427 PRO A CA 1
ATOM 3064 C C . PRO A 1 427 ? 24.064 13.791 7.671 1.00 30.95 427 PRO A C 1
ATOM 3066 O O . PRO A 1 427 ? 24.963 12.944 7.745 1.00 30.95 427 PRO A O 1
ATOM 3069 N N . SER A 1 428 ? 23.105 13.770 6.738 1.00 32.62 428 SER A N 1
ATOM 3070 C CA . SER A 1 428 ? 23.167 12.875 5.582 1.00 32.62 428 SER A CA 1
ATOM 3071 C C . SER A 1 428 ? 24.616 12.821 5.098 1.00 32.62 428 SER A C 1
ATOM 3073 O O . SER A 1 428 ? 25.237 13.894 5.047 1.00 32.62 428 SER A O 1
ATOM 3075 N N . PRO A 1 429 ? 25.188 11.637 4.780 1.00 32.41 429 PRO A N 1
ATOM 3076 C CA . PRO A 1 429 ? 26.475 11.623 4.101 1.00 32.41 429 PRO A CA 1
ATOM 3077 C C . PRO A 1 429 ? 26.346 12.633 2.961 1.00 32.41 429 PRO A C 1
ATOM 3079 O O . PRO A 1 429 ? 25.307 12.610 2.286 1.00 32.41 429 PRO A O 1
ATOM 3082 N N . PRO A 1 430 ? 27.279 13.596 2.836 1.00 30.19 430 PRO A N 1
ATOM 3083 C CA . PRO A 1 430 ? 27.172 14.588 1.786 1.00 30.19 430 PRO A CA 1
ATOM 3084 C C . PRO A 1 430 ? 26.923 13.805 0.505 1.00 30.19 430 PRO A C 1
ATOM 3086 O O . PRO A 1 430 ? 27.686 12.888 0.189 1.00 30.19 430 PRO A O 1
ATOM 3089 N N . LEU A 1 431 ? 25.809 14.102 -0.177 1.00 32.62 431 LEU A N 1
ATOM 3090 C CA . LEU A 1 431 ? 25.679 13.708 -1.570 1.00 32.62 431 LEU A CA 1
ATOM 3091 C C . LEU A 1 431 ? 27.001 14.130 -2.188 1.00 32.62 431 LEU A C 1
ATOM 3093 O O . LEU A 1 431 ? 27.402 15.288 -2.013 1.00 32.62 431 LEU A O 1
ATOM 3097 N N . ALA A 1 432 ? 27.710 13.177 -2.801 1.00 34.66 432 ALA A N 1
ATOM 3098 C CA . ALA A 1 432 ? 28.860 13.522 -3.613 1.00 34.66 432 ALA A CA 1
ATOM 3099 C C . ALA A 1 432 ? 28.428 14.743 -4.434 1.00 34.66 432 ALA A C 1
ATOM 3101 O O . ALA A 1 432 ? 27.318 14.700 -4.985 1.00 34.66 432 ALA A O 1
ATOM 3102 N N . PRO A 1 433 ? 29.184 15.857 -4.398 1.00 30.56 433 PRO A N 1
ATOM 3103 C CA . PRO A 1 433 ? 28.795 17.037 -5.147 1.00 30.56 433 PRO A CA 1
ATOM 3104 C C . PRO A 1 433 ? 28.448 16.562 -6.552 1.00 30.56 433 PRO A C 1
ATOM 3106 O O . PRO A 1 433 ? 29.203 15.772 -7.129 1.00 30.56 433 PRO A O 1
ATOM 3109 N N . ALA A 1 434 ? 27.268 16.955 -7.047 1.00 34.50 434 ALA A N 1
ATOM 3110 C CA . ALA A 1 434 ? 26.926 16.727 -8.443 1.00 34.50 434 ALA A CA 1
ATOM 3111 C C . ALA A 1 434 ? 28.164 17.127 -9.251 1.00 34.50 434 ALA A C 1
ATOM 3113 O O . ALA A 1 434 ? 28.714 18.184 -8.926 1.00 34.50 434 ALA A O 1
ATOM 3114 N N . PRO A 1 435 ? 28.657 16.287 -10.181 1.00 37.16 435 PRO A N 1
ATOM 3115 C CA . PRO A 1 435 ? 29.881 16.579 -10.908 1.00 37.16 435 PRO A CA 1
ATOM 3116 C C . PRO A 1 435 ? 29.790 18.008 -11.431 1.00 37.16 435 PRO A C 1
ATOM 3118 O O . PRO A 1 435 ? 28.954 18.334 -12.276 1.00 37.16 435 PRO A O 1
ATOM 3121 N N . THR A 1 436 ? 30.574 18.887 -10.810 1.00 38.09 436 THR A N 1
ATOM 3122 C CA . THR A 1 436 ? 30.692 20.271 -11.218 1.00 38.09 436 THR A CA 1
ATOM 3123 C C . THR A 1 436 ? 31.338 20.190 -12.587 1.00 38.09 436 THR A C 1
ATOM 3125 O O . THR A 1 436 ? 32.443 19.671 -12.698 1.00 38.09 436 THR A O 1
ATOM 3128 N N . GLU A 1 437 ? 30.605 20.642 -13.601 1.00 33.59 437 GLU A N 1
ATOM 3129 C CA . GLU A 1 437 ? 30.930 20.522 -15.026 1.00 33.59 437 GLU A CA 1
ATOM 3130 C C . GLU A 1 437 ? 30.610 19.146 -15.634 1.00 33.59 437 GLU A C 1
ATOM 3132 O O . GLU A 1 437 ? 31.462 18.287 -15.841 1.00 33.59 437 GLU A O 1
ATOM 3137 N N . ILE A 1 438 ? 29.352 18.987 -16.060 1.00 34.72 438 ILE A N 1
ATOM 3138 C CA . ILE A 1 438 ? 29.117 18.302 -17.334 1.00 34.72 438 ILE A CA 1
ATOM 3139 C C . ILE A 1 438 ? 29.772 19.211 -18.386 1.00 34.72 438 ILE A C 1
ATOM 3141 O O . ILE A 1 438 ? 29.358 20.373 -18.482 1.00 34.72 438 ILE A O 1
ATOM 3145 N N . PRO A 1 439 ? 30.801 18.767 -19.136 1.00 31.75 439 PRO A N 1
ATOM 3146 C CA . PRO A 1 439 ? 31.341 19.569 -20.222 1.00 31.75 439 PRO A CA 1
ATOM 3147 C C . PRO A 1 439 ? 30.181 19.946 -21.137 1.00 31.75 439 PRO A C 1
ATOM 3149 O O . PRO A 1 439 ? 29.369 19.095 -21.504 1.00 31.75 439 PRO A O 1
ATOM 3152 N N . SER A 1 440 ? 30.065 21.236 -21.446 1.00 31.56 440 SER A N 1
ATOM 3153 C CA . SER A 1 440 ? 29.058 21.730 -22.376 1.00 31.56 440 SER A CA 1
ATOM 3154 C C . SER A 1 440 ? 29.201 20.959 -23.686 1.00 31.56 440 SER A C 1
ATOM 3156 O O . SER A 1 440 ? 30.141 21.157 -24.452 1.00 31.56 440 SER A O 1
ATOM 3158 N N . VAL A 1 441 ? 28.275 20.032 -23.929 1.00 33.38 441 VAL A N 1
ATOM 3159 C CA . VAL A 1 441 ? 28.118 19.435 -25.247 1.00 33.38 441 VAL A CA 1
ATOM 3160 C C . VAL A 1 441 ? 27.690 20.589 -26.134 1.00 33.38 441 VAL A C 1
ATOM 3162 O O . VAL A 1 441 ? 26.591 21.126 -25.982 1.00 33.38 441 VAL A O 1
ATOM 3165 N N . GLN A 1 442 ? 28.597 21.030 -27.004 1.00 29.22 442 GLN A N 1
ATOM 3166 C CA . GLN A 1 442 ? 28.249 21.965 -28.056 1.00 29.22 442 GLN A CA 1
ATOM 3167 C C . GLN A 1 442 ? 27.157 21.311 -28.892 1.00 29.22 442 GLN A C 1
ATOM 3169 O O . GLN A 1 442 ? 27.412 20.377 -29.646 1.00 29.22 442 GLN A O 1
ATOM 3174 N N . VAL A 1 443 ? 25.931 21.795 -28.721 1.00 33.25 443 VAL A N 1
ATOM 3175 C CA . VAL A 1 443 ? 24.830 21.540 -29.640 1.00 33.25 443 VAL A CA 1
ATOM 3176 C C . VAL A 1 443 ? 25.293 22.071 -31.001 1.00 33.25 443 VAL A C 1
ATOM 3178 O O . VAL A 1 443 ? 25.534 23.278 -31.107 1.00 33.25 443 VAL A O 1
ATOM 3181 N N . PRO A 1 444 ? 25.476 21.229 -32.036 1.00 31.69 444 PRO A N 1
ATOM 3182 C CA . PRO A 1 444 ? 25.734 21.733 -33.374 1.00 31.69 444 PRO A CA 1
ATOM 3183 C C . PRO A 1 444 ? 24.547 22.604 -33.781 1.00 31.69 444 PRO A C 1
ATOM 3185 O O . PRO A 1 444 ? 23.394 22.203 -33.622 1.00 31.69 444 PRO A O 1
ATOM 3188 N N . GLY A 1 445 ? 24.856 23.820 -34.227 1.00 33.06 445 GLY A N 1
ATOM 3189 C CA . GLY A 1 445 ? 23.891 24.883 -34.463 1.00 33.06 445 GLY A CA 1
ATOM 3190 C C . GLY A 1 445 ? 22.671 24.446 -35.270 1.00 33.06 445 GLY A C 1
ATOM 3191 O O . GLY A 1 445 ? 22.763 23.745 -36.276 1.00 33.06 445 GLY A O 1
ATOM 3192 N N . THR A 1 446 ? 21.523 24.929 -34.813 1.00 33.38 446 THR A N 1
ATOM 3193 C CA . THR A 1 446 ? 20.272 25.020 -35.559 1.00 33.38 446 THR A CA 1
ATOM 3194 C C . THR A 1 446 ? 20.516 25.561 -36.968 1.00 33.38 446 THR A C 1
ATOM 3196 O O . THR A 1 446 ? 21.100 26.634 -37.131 1.00 33.38 446 THR A O 1
ATOM 3199 N N . CYS A 1 447 ? 20.040 24.837 -37.981 1.00 26.66 447 CYS A N 1
ATOM 3200 C CA . CYS A 1 447 ? 19.914 25.370 -39.335 1.00 26.66 447 CYS A CA 1
ATOM 3201 C C . CYS A 1 447 ? 18.906 26.535 -39.321 1.00 26.66 447 CYS A C 1
ATOM 3203 O O . CYS A 1 447 ? 17.837 26.372 -38.729 1.00 26.66 447 CYS A O 1
ATOM 3205 N N . PRO A 1 448 ? 19.205 27.689 -39.942 1.00 32.56 448 PRO A N 1
ATOM 3206 C CA . PRO A 1 448 ? 18.218 28.744 -40.092 1.00 32.56 448 PRO A CA 1
ATOM 3207 C C . PRO A 1 448 ? 17.180 28.373 -41.156 1.00 32.56 448 PRO A C 1
ATOM 3209 O O . PRO A 1 448 ? 17.520 27.896 -42.240 1.00 32.56 448 PRO A O 1
ATOM 3212 N N . GLU A 1 449 ? 15.914 28.615 -40.818 1.00 32.59 449 GLU A N 1
ATOM 3213 C CA . GLU A 1 449 ? 14.779 28.603 -41.739 1.00 32.59 449 GLU A CA 1
ATOM 3214 C C . GLU A 1 449 ? 14.958 29.639 -42.860 1.00 32.59 449 GLU A C 1
ATOM 3216 O O . GLU A 1 449 ? 15.615 30.669 -42.695 1.00 32.59 449 GLU A O 1
ATOM 3221 N N . GLY A 1 450 ? 14.406 29.307 -44.027 1.00 31.09 450 GLY A N 1
ATOM 3222 C CA . GLY A 1 450 ? 14.707 29.944 -45.300 1.00 31.09 450 GLY A CA 1
ATOM 3223 C C . GLY A 1 450 ? 14.112 31.333 -45.535 1.00 31.09 450 GLY A C 1
ATOM 3224 O O . GLY A 1 450 ? 13.254 31.831 -44.812 1.00 31.09 450 GLY A O 1
ATOM 3225 N N . SER A 1 451 ? 14.556 31.918 -46.646 1.00 30.98 451 SER A N 1
ATOM 3226 C CA . SER A 1 451 ? 13.832 32.958 -47.374 1.00 30.98 451 SER A CA 1
ATOM 3227 C C . SER A 1 451 ? 14.072 32.784 -48.876 1.00 30.98 451 SER A C 1
ATOM 3229 O O . SER A 1 451 ? 15.177 32.439 -49.299 1.00 30.98 451 SER A O 1
ATOM 3231 N N . ASP A 1 452 ? 12.998 32.964 -49.640 1.00 33.75 452 ASP A N 1
ATOM 3232 C CA . ASP A 1 452 ? 12.876 32.808 -51.089 1.00 33.75 452 ASP A CA 1
ATOM 3233 C C . ASP A 1 452 ? 13.753 33.770 -51.912 1.00 33.75 452 ASP A C 1
ATOM 3235 O O . ASP A 1 452 ? 13.893 34.933 -51.540 1.00 33.75 452 ASP A O 1
ATOM 3239 N N . ALA A 1 453 ? 14.217 33.320 -53.094 1.00 31.09 453 ALA A N 1
ATOM 3240 C CA . ALA A 1 453 ? 14.129 34.063 -54.369 1.00 31.09 453 ALA A CA 1
ATOM 3241 C C . ALA A 1 453 ? 14.695 33.279 -55.588 1.00 31.09 453 ALA A C 1
ATOM 3243 O O . ALA A 1 453 ? 15.898 33.111 -55.737 1.00 31.09 453 ALA A O 1
ATOM 3244 N N . LEU A 1 454 ? 13.773 32.851 -56.462 1.00 29.81 454 LEU A N 1
ATOM 3245 C CA . LEU A 1 454 ? 13.723 32.926 -57.942 1.00 29.81 454 LEU A CA 1
ATOM 3246 C C . LEU A 1 454 ? 14.973 32.742 -58.852 1.00 29.81 454 LEU A C 1
ATOM 3248 O O . LEU A 1 454 ? 15.862 33.585 -58.889 1.00 29.81 454 LEU A O 1
ATOM 3252 N N . GLY A 1 455 ? 14.830 31.784 -59.794 1.00 27.95 455 GLY A N 1
ATOM 3253 C CA . GLY A 1 455 ? 15.390 31.762 -61.168 1.00 27.95 455 GLY A CA 1
ATOM 3254 C C . GLY A 1 455 ? 16.765 31.086 -61.298 1.00 27.95 455 GLY A C 1
ATOM 3255 O O . GLY A 1 455 ? 17.695 31.475 -60.617 1.00 27.95 455 GLY A O 1
ATOM 3256 N N . THR A 1 456 ? 17.042 30.094 -62.151 1.00 30.56 456 THR A N 1
ATOM 3257 C CA . THR A 1 456 ? 16.600 29.774 -63.523 1.00 30.56 456 THR A CA 1
ATOM 3258 C C . THR A 1 456 ? 17.066 28.338 -63.879 1.00 30.56 456 THR A C 1
ATOM 3260 O O . THR A 1 456 ? 18.086 27.886 -63.373 1.00 30.56 456 THR A O 1
ATOM 3263 N N . GLU A 1 457 ? 16.334 27.635 -64.749 1.00 29.88 457 GLU A N 1
ATOM 3264 C CA . GLU A 1 457 ? 16.652 26.325 -65.381 1.00 29.88 457 GLU A CA 1
ATOM 3265 C C . GLU A 1 457 ? 16.945 26.546 -66.891 1.00 29.88 457 GLU A C 1
ATOM 3267 O O . GLU A 1 457 ? 16.630 27.643 -67.372 1.00 29.88 457 GLU A O 1
ATOM 3272 N N . PRO A 1 458 ? 17.350 25.552 -67.728 1.00 52.59 458 PRO A N 1
ATOM 3273 C CA . PRO A 1 458 ? 18.034 24.252 -67.503 1.00 52.59 458 PRO A CA 1
ATOM 3274 C C . PRO A 1 458 ? 19.135 23.922 -68.553 1.00 52.59 458 PRO A C 1
ATOM 3276 O O . PRO A 1 458 ? 19.162 24.538 -69.614 1.00 52.59 458 PRO A O 1
ATOM 3279 N N . VAL A 1 459 ? 19.934 22.853 -68.355 1.00 33.62 459 VAL A N 1
ATOM 3280 C CA . VAL A 1 459 ? 20.447 21.958 -69.437 1.00 33.62 459 VAL A CA 1
ATOM 3281 C C . VAL A 1 459 ? 20.693 20.536 -68.862 1.00 33.62 459 VAL A C 1
ATOM 3283 O O . VAL A 1 459 ? 21.209 20.443 -67.750 1.00 33.62 459 VAL A O 1
ATOM 3286 N N . PRO A 1 460 ? 20.339 19.431 -69.564 1.00 45.12 460 PRO A N 1
ATOM 3287 C CA . PRO A 1 460 ? 20.275 18.081 -68.992 1.00 45.12 460 PRO A CA 1
ATOM 3288 C C . PRO A 1 460 ? 21.577 17.281 -69.162 1.00 45.12 460 PRO A C 1
ATOM 3290 O O . PRO A 1 460 ? 22.258 17.401 -70.179 1.00 45.12 460 PRO A O 1
ATOM 3293 N N . GLY A 1 461 ? 21.875 16.394 -68.211 1.00 31.06 461 GLY A N 1
ATOM 3294 C CA . GLY A 1 461 ? 22.952 15.416 -68.361 1.00 31.06 461 GLY A CA 1
ATOM 3295 C C . GLY A 1 461 ? 23.157 14.546 -67.125 1.00 31.06 461 GLY A C 1
ATOM 3296 O O . GLY A 1 461 ? 23.604 15.036 -66.097 1.00 31.06 461 GLY A O 1
ATOM 3297 N N . ASP A 1 462 ? 22.845 13.264 -67.294 1.00 33.72 462 ASP A N 1
ATOM 3298 C CA . ASP A 1 462 ? 23.329 12.098 -66.551 1.00 33.72 462 ASP A CA 1
ATOM 3299 C C . ASP A 1 462 ? 23.046 12.003 -65.045 1.00 33.72 462 ASP A C 1
ATOM 3301 O O . ASP A 1 462 ? 23.687 12.610 -64.195 1.00 33.72 462 ASP A O 1
ATOM 3305 N N . ALA A 1 463 ? 22.112 11.108 -64.721 1.00 42.12 463 ALA A N 1
ATOM 3306 C CA . ALA A 1 463 ? 21.875 10.603 -63.380 1.00 42.12 463 ALA A CA 1
ATOM 3307 C C . ALA A 1 463 ? 23.057 9.749 -62.882 1.00 42.12 463 ALA A C 1
ATOM 3309 O O . ALA A 1 463 ? 23.384 8.739 -63.514 1.00 42.12 463 ALA A O 1
ATOM 3310 N N . PRO A 1 464 ? 23.609 10.033 -61.690 1.00 36.56 464 PRO A N 1
ATOM 3311 C CA . PRO A 1 464 ? 24.332 9.046 -60.912 1.00 36.56 464 PRO A CA 1
ATOM 3312 C C . PRO A 1 464 ? 23.436 8.532 -59.782 1.00 36.56 464 PRO A C 1
ATOM 3314 O O . PRO A 1 464 ? 22.835 9.287 -59.021 1.00 36.56 464 PRO A O 1
ATOM 3317 N N . CYS A 1 465 ? 23.385 7.207 -59.691 1.00 31.84 465 CYS A N 1
ATOM 3318 C CA . CYS A 1 465 ? 22.910 6.409 -58.570 1.00 31.84 465 CYS A CA 1
ATOM 3319 C C . CYS A 1 465 ? 23.093 7.125 -57.217 1.00 31.84 465 CYS A C 1
ATOM 3321 O O . CYS A 1 465 ? 24.224 7.413 -56.823 1.00 31.84 465 CYS A O 1
ATOM 3323 N N . HIS A 1 466 ? 21.997 7.368 -56.488 1.00 35.84 466 HIS A N 1
ATOM 3324 C CA . HIS A 1 466 ? 22.054 7.788 -55.090 1.00 35.84 466 HIS A CA 1
ATOM 3325 C C . HIS A 1 466 ? 22.805 6.722 -54.284 1.00 35.84 466 HIS A C 1
ATOM 3327 O O . HIS A 1 466 ? 22.243 5.708 -53.871 1.00 35.84 466 HIS A O 1
ATOM 3333 N N . GLN A 1 467 ? 24.094 6.955 -54.051 1.00 37.25 467 GLN A N 1
ATOM 3334 C CA . GLN A 1 467 ? 24.783 6.372 -52.917 1.00 37.25 467 GLN A CA 1
ATOM 3335 C C . GLN A 1 467 ? 24.154 6.999 -51.676 1.00 37.25 467 GLN A C 1
ATOM 3337 O O . GLN A 1 467 ? 24.445 8.138 -51.315 1.00 37.25 467 GLN A O 1
ATOM 3342 N N . SER A 1 468 ? 23.245 6.258 -51.046 1.00 37.44 468 SER A N 1
ATOM 3343 C CA . SER A 1 468 ? 22.905 6.482 -49.649 1.00 37.44 468 SER A CA 1
ATOM 3344 C C . SER A 1 468 ? 24.173 6.222 -48.840 1.00 37.44 468 SER A C 1
ATOM 3346 O O . SER A 1 468 ? 24.456 5.097 -48.433 1.00 37.44 468 SER A O 1
ATOM 3348 N N . SER A 1 469 ? 24.990 7.255 -48.650 1.00 40.44 469 SER A N 1
ATOM 3349 C CA . SER A 1 469 ? 25.985 7.255 -47.589 1.00 40.44 469 SER A CA 1
ATOM 3350 C C . SER A 1 469 ? 25.232 7.457 -46.277 1.00 40.44 469 SER A C 1
ATOM 3352 O O . SER A 1 469 ? 25.209 8.557 -45.717 1.00 40.44 469 SER A O 1
ATOM 3354 N N . ALA A 1 470 ? 24.573 6.399 -45.801 1.00 46.12 470 ALA A N 1
ATOM 3355 C CA . ALA A 1 470 ? 24.275 6.283 -44.388 1.00 46.12 470 ALA A CA 1
ATOM 3356 C C . ALA A 1 470 ? 25.619 6.443 -43.676 1.00 46.12 470 ALA A C 1
ATOM 3358 O O . ALA A 1 470 ? 26.527 5.627 -43.848 1.00 46.12 470 ALA A O 1
ATOM 3359 N N . ARG A 1 471 ? 25.793 7.552 -42.952 1.00 44.38 471 ARG A N 1
ATOM 3360 C CA . ARG A 1 471 ? 26.898 7.678 -42.011 1.00 44.38 471 ARG A CA 1
ATOM 3361 C C . ARG A 1 471 ? 26.655 6.608 -40.953 1.00 44.38 471 ARG A C 1
ATOM 3363 O O . ARG A 1 471 ? 25.911 6.840 -40.010 1.00 44.38 471 ARG A O 1
ATOM 3370 N N . HIS A 1 472 ? 27.226 5.426 -41.148 1.00 53.06 472 HIS A N 1
ATOM 3371 C CA . HIS A 1 472 ? 27.457 4.509 -40.049 1.00 53.06 472 HIS A CA 1
ATOM 3372 C C . HIS A 1 472 ? 28.364 5.263 -39.077 1.00 53.06 472 HIS A C 1
ATOM 3374 O O . HIS A 1 472 ? 29.494 5.602 -39.432 1.00 53.06 472 HIS A O 1
ATOM 3380 N N . SER A 1 473 ? 27.862 5.602 -37.890 1.00 56.91 473 SER A N 1
ATOM 3381 C CA . SER A 1 473 ? 28.768 5.897 -36.788 1.00 56.91 473 SER A CA 1
ATOM 3382 C C . SER A 1 473 ? 29.607 4.635 -36.574 1.00 56.91 473 SER A C 1
ATOM 3384 O O . SER A 1 473 ? 29.066 3.543 -36.427 1.00 56.91 473 SER A O 1
ATOM 3386 N N . GLU A 1 474 ? 30.935 4.751 -36.620 1.00 72.62 474 GLU A N 1
ATOM 3387 C CA . GLU A 1 474 ? 31.831 3.631 -36.279 1.00 72.62 474 GLU A CA 1
ATOM 3388 C C . GLU A 1 474 ? 31.854 3.347 -34.764 1.00 72.62 474 GLU A C 1
ATOM 3390 O O . GLU A 1 474 ? 32.534 2.433 -34.301 1.00 72.62 474 GLU A O 1
ATOM 3395 N N . GLU A 1 475 ? 31.106 4.129 -33.989 1.00 85.56 475 GLU A N 1
ATOM 3396 C CA . GLU A 1 475 ? 30.987 4.042 -32.542 1.00 85.56 475 GLU A CA 1
ATOM 3397 C C . GLU A 1 475 ? 29.572 3.590 -32.176 1.00 85.56 475 GLU A C 1
ATOM 3399 O O . GLU A 1 475 ? 28.590 4.096 -32.727 1.00 85.56 475 GLU A O 1
ATOM 3404 N N . ALA A 1 476 ? 29.498 2.629 -31.251 1.00 91.44 476 ALA A N 1
ATOM 3405 C CA . ALA A 1 476 ? 28.270 2.164 -30.623 1.00 91.44 476 ALA A CA 1
ATOM 3406 C C . ALA A 1 476 ? 28.338 2.456 -29.121 1.00 91.44 476 ALA A C 1
ATOM 3408 O O . ALA A 1 476 ? 29.349 2.172 -28.468 1.00 91.44 476 ALA A O 1
ATOM 3409 N N . THR A 1 477 ? 27.260 2.998 -28.570 1.00 94.12 477 THR A N 1
ATOM 3410 C CA . THR A 1 477 ? 27.126 3.330 -27.154 1.00 94.12 477 THR A CA 1
ATOM 3411 C C . THR A 1 477 ? 26.279 2.274 -26.462 1.00 94.12 477 THR A C 1
ATOM 3413 O O . THR A 1 477 ? 25.084 2.150 -26.714 1.00 94.12 477 THR A O 1
ATOM 3416 N N . LEU A 1 478 ? 26.901 1.527 -25.551 1.00 96.00 478 LEU A N 1
ATOM 3417 C CA . LEU A 1 478 ? 26.235 0.521 -24.729 1.00 96.00 478 LEU A CA 1
ATOM 3418 C C . LEU A 1 478 ? 26.187 1.009 -23.281 1.00 96.00 478 LEU A C 1
ATOM 3420 O O . LEU A 1 478 ? 27.222 1.374 -22.717 1.00 96.00 478 LEU A O 1
ATOM 3424 N N . ILE A 1 479 ? 25.011 0.971 -22.663 1.00 97.25 479 ILE A N 1
ATOM 3425 C CA . ILE A 1 479 ? 24.842 1.248 -21.236 1.00 97.25 479 ILE A CA 1
ATOM 3426 C C . ILE A 1 479 ? 24.564 -0.061 -20.514 1.00 97.25 479 ILE A C 1
ATOM 3428 O O . ILE A 1 479 ? 23.632 -0.782 -20.850 1.00 97.25 479 ILE A O 1
ATOM 3432 N N . PHE A 1 480 ? 25.354 -0.331 -19.480 1.00 96.50 480 PHE A N 1
ATOM 3433 C CA . PHE A 1 480 ? 25.132 -1.440 -18.565 1.00 96.50 480 PHE A CA 1
ATOM 3434 C C . PHE A 1 480 ? 24.658 -0.883 -17.229 1.00 96.50 480 PHE A C 1
ATOM 3436 O O . PHE A 1 480 ? 25.389 -0.179 -16.531 1.00 96.50 480 PHE A O 1
ATOM 3443 N N . LEU A 1 481 ? 23.419 -1.196 -16.887 1.00 95.19 481 LEU A N 1
ATOM 3444 C CA . LEU A 1 481 ? 22.823 -0.942 -15.591 1.00 95.19 481 LEU A CA 1
ATOM 3445 C C . LEU A 1 481 ? 23.138 -2.109 -14.649 1.00 95.19 481 LEU A C 1
ATOM 3447 O O . LEU A 1 481 ? 23.383 -3.237 -15.080 1.00 95.19 481 LEU A O 1
ATOM 3451 N N . GLY A 1 482 ? 23.119 -1.825 -13.349 1.00 93.56 482 GLY A N 1
ATOM 3452 C CA . GLY A 1 482 ? 23.151 -2.859 -12.319 1.00 93.56 482 GLY A CA 1
ATOM 3453 C C . GLY A 1 482 ? 21.776 -3.494 -12.116 1.00 93.56 482 GLY A C 1
ATOM 3454 O O . GLY A 1 482 ? 20.994 -3.658 -13.056 1.00 93.56 482 GLY A O 1
ATOM 3455 N N . ASP A 1 483 ? 21.481 -3.813 -10.860 1.00 95.06 483 ASP A N 1
ATOM 3456 C CA . ASP A 1 483 ? 20.214 -4.408 -10.446 1.00 95.06 483 ASP A CA 1
ATOM 3457 C C . ASP A 1 483 ? 19.053 -3.432 -10.654 1.00 95.06 483 ASP A C 1
ATOM 3459 O O . ASP A 1 483 ? 18.961 -2.376 -10.020 1.00 95.06 483 ASP A O 1
ATOM 3463 N N . VAL A 1 484 ? 18.122 -3.822 -11.514 1.00 96.06 484 VAL A N 1
ATOM 3464 C CA . VAL A 1 484 ? 16.839 -3.154 -11.700 1.00 96.06 484 VAL A CA 1
ATOM 3465 C C . VAL A 1 484 ? 15.777 -4.029 -11.058 1.00 96.06 484 VAL A C 1
ATOM 3467 O O . VAL A 1 484 ? 15.470 -5.111 -11.549 1.00 96.06 484 VAL A O 1
ATOM 3470 N N . SER A 1 485 ? 15.213 -3.558 -9.944 1.00 94.62 485 SER A N 1
ATOM 3471 C CA . SER A 1 485 ? 14.246 -4.320 -9.152 1.00 94.62 485 SER A CA 1
ATOM 3472 C C . SER A 1 485 ? 12.906 -3.585 -9.019 1.00 94.62 485 SER A C 1
ATOM 3474 O O . SER A 1 485 ? 12.789 -2.659 -8.214 1.00 94.62 485 SER A O 1
ATOM 3476 N N . PRO A 1 486 ? 11.854 -3.993 -9.758 1.00 94.88 486 PRO A N 1
ATOM 3477 C CA . PRO A 1 486 ? 10.529 -3.363 -9.679 1.00 94.88 486 PRO A CA 1
ATOM 3478 C C . PRO A 1 486 ? 9.716 -3.720 -8.420 1.00 94.88 486 PRO A C 1
ATOM 3480 O O . PRO A 1 486 ? 8.562 -3.306 -8.302 1.00 94.88 486 PRO A O 1
ATOM 3483 N N . GLY A 1 487 ? 10.267 -4.532 -7.509 1.00 92.00 487 GLY A N 1
ATOM 3484 C CA . GLY A 1 487 ? 9.575 -5.061 -6.328 1.00 92.00 487 GLY A CA 1
ATOM 3485 C C . GLY A 1 487 ? 9.706 -4.199 -5.066 1.00 92.00 487 GLY A C 1
ATOM 3486 O O . GLY A 1 487 ? 10.316 -3.132 -5.052 1.00 92.00 487 GLY A O 1
ATOM 3487 N N . ARG A 1 488 ? 9.150 -4.692 -3.951 1.00 87.44 488 ARG A N 1
ATOM 3488 C CA . ARG A 1 488 ? 9.310 -4.111 -2.598 1.00 87.44 488 ARG A CA 1
ATOM 3489 C C . ARG A 1 488 ? 8.923 -2.621 -2.521 1.00 87.44 488 ARG A C 1
ATOM 3491 O O . ARG A 1 488 ? 7.810 -2.253 -2.886 1.00 87.44 488 ARG A O 1
ATOM 3498 N N . SER A 1 489 ? 9.795 -1.763 -1.988 1.00 83.19 489 SER A N 1
ATOM 3499 C CA . SER A 1 489 ? 9.551 -0.322 -1.854 1.00 83.19 489 SER A CA 1
ATOM 3500 C C . SER A 1 489 ? 9.462 0.382 -3.213 1.00 83.19 489 SER A C 1
ATOM 3502 O O . SER A 1 489 ? 8.682 1.325 -3.347 1.00 83.19 489 SER A O 1
ATOM 3504 N N . VAL A 1 490 ? 10.173 -0.108 -4.236 1.00 90.69 490 VAL A N 1
ATOM 3505 C CA . VAL A 1 490 ? 10.086 0.420 -5.608 1.00 90.69 490 VAL A CA 1
ATOM 3506 C C . VAL A 1 490 ? 8.696 0.174 -6.183 1.00 90.69 490 VAL A C 1
ATOM 3508 O O . VAL A 1 490 ? 8.116 1.079 -6.772 1.00 90.69 490 VAL A O 1
ATOM 3511 N N . GLU A 1 491 ? 8.086 -0.983 -5.925 1.00 91.50 491 GLU A N 1
ATOM 3512 C CA . GLU A 1 491 ? 6.716 -1.266 -6.370 1.00 91.50 491 GLU A CA 1
ATOM 3513 C C . GLU A 1 491 ? 5.702 -0.240 -5.842 1.00 91.50 491 GLU A C 1
ATOM 3515 O O . GLU A 1 491 ? 4.794 0.172 -6.568 1.00 91.50 491 GLU A O 1
ATOM 3520 N N . ARG A 1 492 ? 5.877 0.220 -4.596 1.00 87.56 492 ARG A N 1
ATOM 3521 C CA . ARG A 1 492 ? 5.051 1.284 -4.004 1.00 87.56 492 ARG A CA 1
ATOM 3522 C C . ARG A 1 492 ? 5.275 2.620 -4.708 1.00 87.56 492 ARG A C 1
ATOM 3524 O O . ARG A 1 492 ? 4.306 3.322 -4.992 1.00 87.56 492 ARG A O 1
ATOM 3531 N N . ALA A 1 493 ? 6.524 2.956 -5.025 1.00 90.06 493 ALA A N 1
ATOM 3532 C CA . ALA A 1 493 ? 6.844 4.155 -5.795 1.00 90.06 493 ALA A CA 1
ATOM 3533 C C . ALA A 1 493 ? 6.239 4.092 -7.208 1.00 90.06 493 ALA A C 1
ATOM 3535 O O . ALA A 1 493 ? 5.587 5.045 -7.622 1.00 90.06 493 ALA A O 1
ATOM 3536 N N . LEU A 1 494 ? 6.346 2.954 -7.899 1.00 94.19 494 LEU A N 1
ATOM 3537 C CA . LEU A 1 494 ? 5.739 2.720 -9.215 1.00 94.19 494 LEU A CA 1
ATOM 3538 C C . LEU A 1 494 ? 4.208 2.785 -9.165 1.00 94.19 494 LEU A C 1
ATOM 3540 O O . LEU A 1 494 ? 3.576 3.305 -10.082 1.00 94.19 494 LEU A O 1
ATOM 3544 N N . ALA A 1 495 ? 3.592 2.264 -8.099 1.00 91.44 495 ALA A N 1
ATOM 3545 C CA . ALA A 1 495 ? 2.152 2.370 -7.874 1.00 91.44 495 ALA A CA 1
ATOM 3546 C C . ALA A 1 495 ? 1.716 3.820 -7.659 1.00 91.44 495 ALA A C 1
ATOM 3548 O O . ALA A 1 495 ? 0.644 4.208 -8.108 1.00 91.44 495 ALA A O 1
ATOM 3549 N N . ARG A 1 496 ? 2.553 4.632 -7.018 1.00 91.50 496 ARG A N 1
ATOM 3550 C CA . ARG A 1 496 ? 2.211 6.005 -6.660 1.00 91.50 496 ARG A CA 1
ATOM 3551 C C . ARG A 1 496 ? 2.530 7.027 -7.746 1.00 91.50 496 ARG A C 1
ATOM 3553 O O . ARG A 1 496 ? 1.725 7.922 -7.950 1.00 91.50 496 ARG A O 1
ATOM 3560 N N . TYR A 1 497 ? 3.668 6.908 -8.417 1.00 91.88 497 TYR A N 1
ATOM 3561 C CA . TYR A 1 497 ? 4.213 7.934 -9.316 1.00 91.88 497 TYR A CA 1
ATOM 3562 C C . TYR A 1 497 ? 4.299 7.485 -10.779 1.00 91.88 497 TYR A C 1
ATOM 3564 O O . TYR A 1 497 ? 4.657 8.277 -11.644 1.00 91.88 497 TYR A O 1
ATOM 3572 N N . GLY A 1 498 ? 3.955 6.230 -11.071 1.00 93.12 498 GLY A N 1
ATOM 3573 C CA . GLY A 1 498 ? 4.009 5.677 -12.420 1.00 93.12 498 GLY A CA 1
ATOM 3574 C C . GLY A 1 498 ? 5.364 5.054 -12.778 1.00 93.12 498 GLY A C 1
ATOM 3575 O O . GLY A 1 498 ? 6.299 5.069 -11.977 1.00 93.12 498 GLY A O 1
ATOM 3576 N N . PRO A 1 499 ? 5.472 4.460 -13.979 1.00 94.69 499 PRO A N 1
ATOM 3577 C CA . PRO A 1 499 ? 6.604 3.617 -14.370 1.00 94.69 499 PRO A CA 1
ATOM 3578 C C . PRO A 1 499 ? 7.907 4.375 -14.652 1.00 94.69 499 PRO A C 1
ATOM 3580 O O . PRO A 1 499 ? 8.972 3.775 -14.620 1.00 94.69 499 PRO A O 1
ATOM 3583 N N . ALA A 1 500 ? 7.848 5.679 -14.927 1.00 92.88 500 ALA A N 1
ATOM 3584 C CA . ALA A 1 500 ? 9.035 6.464 -15.264 1.00 92.88 500 ALA A CA 1
ATOM 3585 C C . ALA A 1 500 ? 9.864 6.880 -14.037 1.00 92.88 500 ALA A C 1
ATOM 3587 O O . ALA A 1 500 ? 11.022 7.259 -14.186 1.00 92.88 500 ALA A O 1
ATOM 3588 N N . ILE A 1 501 ? 9.292 6.806 -12.826 1.00 90.75 501 ILE A N 1
ATOM 3589 C CA . ILE A 1 501 ? 9.887 7.419 -11.633 1.00 90.75 501 ILE A CA 1
ATOM 3590 C C . ILE A 1 501 ? 11.326 6.968 -11.314 1.00 90.75 501 ILE A C 1
ATOM 3592 O O . ILE A 1 501 ? 12.107 7.834 -10.925 1.00 90.75 501 ILE A O 1
ATOM 3596 N N . PRO A 1 502 ? 11.745 5.694 -11.497 1.00 92.06 502 PRO A N 1
ATOM 3597 C CA . PRO A 1 502 ? 13.118 5.295 -11.177 1.00 92.06 502 PRO A CA 1
ATOM 3598 C C . PRO A 1 502 ? 14.166 5.873 -12.138 1.00 92.06 502 PRO A C 1
ATOM 3600 O O . PRO A 1 502 ? 15.353 5.845 -11.829 1.00 92.06 502 PRO A O 1
ATOM 3603 N N . TRP A 1 503 ? 13.734 6.378 -13.296 1.00 92.69 503 TRP A N 1
ATOM 3604 C CA . TRP A 1 503 ? 14.600 6.834 -14.387 1.00 92.69 503 TRP A CA 1
ATOM 3605 C C . TRP A 1 503 ? 14.705 8.351 -14.481 1.00 92.69 503 TRP A C 1
ATOM 3607 O O . TRP A 1 503 ? 15.439 8.852 -15.330 1.00 92.69 503 TRP A O 1
ATOM 3617 N N . ALA A 1 504 ? 13.978 9.072 -13.626 1.00 88.44 504 ALA A N 1
ATOM 3618 C CA . ALA A 1 504 ? 13.951 10.524 -13.623 1.00 88.44 504 ALA A CA 1
ATOM 3619 C C . ALA A 1 504 ? 15.373 11.100 -13.501 1.00 88.44 504 ALA A C 1
ATOM 3621 O O . ALA A 1 504 ? 16.086 10.834 -12.532 1.00 88.44 504 ALA A O 1
ATOM 3622 N N . GLY A 1 505 ? 15.783 11.892 -14.491 1.00 89.75 505 GLY A N 1
ATOM 3623 C CA . GLY A 1 505 ? 17.114 12.494 -14.595 1.00 89.75 505 GLY A CA 1
ATOM 3624 C C . GLY A 1 505 ? 18.136 11.666 -15.384 1.00 89.75 505 GLY A C 1
ATOM 3625 O O . GLY A 1 505 ? 19.183 12.202 -15.748 1.00 89.75 505 GLY A O 1
ATOM 3626 N N . LEU A 1 506 ? 17.851 10.397 -15.688 1.00 92.25 506 LEU A N 1
ATOM 3627 C CA . LEU A 1 506 ? 18.718 9.527 -16.495 1.00 92.25 506 LEU A CA 1
ATOM 3628 C C . LEU A 1 506 ? 18.312 9.495 -17.971 1.00 92.25 506 LEU A C 1
ATOM 3630 O O . LEU A 1 506 ? 19.063 8.991 -18.806 1.00 92.25 506 LEU A O 1
ATOM 3634 N N . GLU A 1 507 ? 17.153 10.045 -18.332 1.00 90.00 507 GLU A N 1
ATOM 3635 C CA . GLU A 1 507 ? 16.604 9.939 -19.682 1.00 90.00 507 GLU A CA 1
ATOM 3636 C C . GLU A 1 507 ? 17.534 10.478 -20.776 1.00 90.00 507 GLU A C 1
ATOM 3638 O O . GLU A 1 507 ? 17.618 9.824 -21.816 1.00 90.00 507 GLU A O 1
ATOM 3643 N N . PRO A 1 508 ? 18.243 11.616 -20.605 1.00 89.44 508 PRO A N 1
ATOM 3644 C CA . PRO A 1 508 ? 19.176 12.095 -21.624 1.00 89.44 508 PRO A CA 1
ATOM 3645 C C . PRO A 1 508 ? 20.300 11.095 -21.909 1.00 89.44 508 PRO A C 1
ATOM 3647 O O . PRO A 1 508 ? 20.671 10.911 -23.064 1.00 89.44 508 PRO A O 1
ATOM 3650 N N . MET A 1 509 ? 20.800 10.422 -20.868 1.00 90.50 509 MET A N 1
ATOM 3651 C CA . MET A 1 509 ? 21.853 9.414 -20.982 1.00 90.50 509 MET A CA 1
ATOM 3652 C C . MET A 1 509 ? 21.324 8.149 -21.666 1.00 90.50 509 MET A C 1
ATOM 3654 O O . MET A 1 509 ? 21.935 7.657 -22.607 1.00 90.50 509 MET A O 1
ATOM 3658 N N . LEU A 1 510 ? 20.157 7.660 -21.237 1.00 93.25 510 LEU A N 1
ATOM 3659 C CA . LEU A 1 510 ? 19.563 6.424 -21.757 1.00 93.25 510 LEU A CA 1
ATOM 3660 C C . LEU A 1 510 ? 19.102 6.560 -23.216 1.00 93.25 510 LEU A C 1
ATOM 3662 O O . LEU A 1 510 ? 19.214 5.615 -23.985 1.00 93.25 510 LEU A O 1
ATOM 3666 N N . ARG A 1 511 ? 18.612 7.737 -23.631 1.00 88.69 511 ARG A N 1
ATOM 3667 C CA . ARG A 1 511 ? 18.173 7.981 -25.020 1.00 88.69 511 ARG A CA 1
ATOM 3668 C C . ARG A 1 511 ? 19.312 8.030 -26.036 1.00 88.69 511 ARG A C 1
ATOM 3670 O O . ARG A 1 511 ? 19.037 7.873 -27.219 1.00 88.69 511 ARG A O 1
ATOM 3677 N N . GLY A 1 512 ? 20.533 8.329 -25.596 1.00 87.88 512 GLY A N 1
ATOM 3678 C CA . GLY A 1 512 ? 21.702 8.413 -26.472 1.00 87.88 512 GLY A CA 1
ATOM 3679 C C . GLY A 1 512 ? 22.398 7.073 -26.707 1.00 87.88 512 GLY A C 1
ATOM 3680 O O . GLY A 1 512 ? 23.327 7.024 -27.505 1.00 87.88 512 GLY A O 1
ATOM 3681 N N . ALA A 1 513 ? 21.990 6.014 -26.003 1.00 94.06 513 ALA A N 1
ATOM 3682 C CA . ALA A 1 513 ? 22.569 4.689 -26.155 1.00 94.06 513 ALA A CA 1
ATOM 3683 C C . ALA A 1 513 ? 21.936 3.925 -27.321 1.00 94.06 513 ALA A C 1
ATOM 3685 O O . ALA A 1 513 ? 20.732 4.021 -27.555 1.00 94.06 513 ALA A O 1
ATOM 3686 N N . ASP A 1 514 ? 22.752 3.124 -28.003 1.00 95.00 514 ASP A N 1
ATOM 3687 C CA . ASP A 1 514 ? 22.295 2.154 -29.001 1.00 95.00 514 ASP A CA 1
ATOM 3688 C C . ASP A 1 514 ? 21.728 0.891 -28.339 1.00 95.00 514 ASP A C 1
ATOM 3690 O O . ASP A 1 514 ? 20.936 0.176 -28.950 1.00 95.00 514 ASP A O 1
ATOM 3694 N N . LEU A 1 515 ? 22.152 0.602 -27.101 1.00 96.38 515 LEU A N 1
ATOM 3695 C CA . LEU A 1 515 ? 21.644 -0.510 -26.304 1.00 96.38 515 LEU A CA 1
ATOM 3696 C C . LEU A 1 515 ? 21.749 -0.218 -24.802 1.00 96.38 515 LEU A C 1
ATOM 3698 O O . LEU A 1 515 ? 22.826 0.125 -24.300 1.00 96.38 515 LEU A O 1
ATOM 3702 N N . VAL A 1 516 ? 20.660 -0.436 -24.072 1.00 98.06 516 VAL A N 1
ATOM 3703 C CA . VAL A 1 516 ? 20.609 -0.400 -22.607 1.00 98.06 516 VAL A CA 1
ATOM 3704 C C . VAL A 1 516 ? 20.362 -1.806 -22.073 1.00 98.06 516 VAL A C 1
ATOM 3706 O O . VAL A 1 516 ? 19.331 -2.431 -22.325 1.00 98.06 516 VAL A O 1
ATOM 3709 N N . ILE A 1 517 ? 21.316 -2.293 -21.289 1.00 98.25 517 ILE A N 1
ATOM 3710 C CA . ILE A 1 517 ? 21.315 -3.622 -20.688 1.00 98.25 517 ILE A CA 1
ATOM 3711 C C . ILE A 1 517 ? 21.137 -3.486 -19.178 1.00 98.25 517 ILE A C 1
ATOM 3713 O O . ILE A 1 517 ? 21.799 -2.652 -18.567 1.00 98.25 517 ILE A O 1
ATOM 3717 N N . ALA A 1 518 ? 20.308 -4.321 -18.553 1.00 97.88 518 ALA A N 1
ATOM 3718 C CA . ALA A 1 518 ? 20.151 -4.353 -17.096 1.00 97.88 518 ALA A CA 1
ATOM 3719 C C . ALA A 1 518 ? 20.237 -5.766 -16.507 1.00 97.88 518 ALA A C 1
ATOM 3721 O O . ALA A 1 518 ? 19.930 -6.750 -17.177 1.00 97.88 518 ALA A O 1
ATOM 3722 N N . ASN A 1 519 ? 20.596 -5.876 -15.227 1.00 98.00 519 ASN A N 1
ATOM 3723 C CA . ASN A 1 519 ? 20.313 -7.083 -14.449 1.00 98.00 519 ASN A CA 1
ATOM 3724 C C . ASN A 1 519 ? 18.885 -6.979 -13.892 1.00 98.00 519 ASN A C 1
ATOM 3726 O O . ASN A 1 519 ? 18.630 -6.124 -13.042 1.00 98.00 519 ASN A O 1
ATOM 3730 N N . LEU A 1 520 ? 17.940 -7.800 -14.369 1.00 98.00 520 LEU A N 1
ATOM 3731 C CA . LEU A 1 520 ? 16.581 -7.794 -13.813 1.00 98.00 520 LEU A CA 1
ATOM 3732 C C . LEU A 1 520 ? 16.567 -8.595 -12.511 1.00 98.00 520 LEU A C 1
ATOM 3734 O O . LEU A 1 520 ? 16.540 -9.825 -12.510 1.00 98.00 520 LEU A O 1
ATOM 3738 N N . GLU A 1 521 ? 16.564 -7.873 -11.399 1.00 96.19 521 GLU A N 1
ATOM 3739 C CA . GLU A 1 521 ? 16.668 -8.440 -10.061 1.00 96.19 521 GLU A CA 1
ATOM 3740 C C . GLU A 1 521 ? 15.264 -8.687 -9.484 1.00 96.19 521 GLU A C 1
ATOM 3742 O O . GLU A 1 521 ? 14.623 -7.786 -8.922 1.00 96.19 521 GLU A O 1
ATOM 3747 N N . GLY A 1 522 ? 14.770 -9.919 -9.645 1.00 95.38 522 GLY A N 1
ATOM 3748 C CA . GLY A 1 522 ? 13.446 -10.368 -9.201 1.00 95.38 522 GLY A CA 1
ATOM 3749 C C . GLY A 1 522 ? 12.604 -10.986 -10.317 1.00 95.38 522 GLY A C 1
ATOM 3750 O O . GLY A 1 522 ? 13.062 -11.159 -11.441 1.00 95.38 522 GLY A O 1
ATOM 3751 N N . VAL A 1 523 ? 11.345 -11.293 -9.998 1.00 96.69 523 VAL A N 1
ATOM 3752 C CA . VAL A 1 523 ? 10.364 -11.852 -10.948 1.00 96.69 523 VAL A CA 1
ATOM 3753 C C . VAL A 1 523 ? 9.154 -10.935 -11.147 1.00 96.69 523 VAL A C 1
ATOM 3755 O O . VAL A 1 523 ? 8.687 -10.270 -10.211 1.00 96.69 523 VAL A O 1
ATOM 3758 N N . LEU A 1 524 ? 8.618 -10.929 -12.367 1.00 97.44 524 LEU A N 1
ATOM 3759 C CA . LEU A 1 524 ? 7.428 -10.183 -12.785 1.00 97.44 524 LEU A CA 1
ATOM 3760 C C . LEU A 1 524 ? 6.244 -11.146 -12.900 1.00 97.44 524 LEU A C 1
ATOM 3762 O O . LEU A 1 524 ? 5.870 -11.560 -13.993 1.00 97.44 524 LEU A O 1
ATOM 3766 N N . THR A 1 525 ? 5.662 -11.535 -11.763 1.00 95.38 525 THR A N 1
ATOM 3767 C CA . THR A 1 525 ? 4.709 -12.651 -11.735 1.00 95.38 525 THR A CA 1
ATOM 3768 C C . THR A 1 525 ? 3.572 -12.492 -10.725 1.00 95.38 525 THR A C 1
ATOM 3770 O O . THR A 1 525 ? 3.725 -11.902 -9.650 1.00 95.38 525 THR A O 1
ATOM 3773 N N . THR A 1 526 ? 2.404 -13.034 -11.073 1.00 93.69 526 THR A N 1
ATOM 3774 C CA . THR A 1 526 ? 1.293 -13.328 -10.152 1.00 93.69 526 THR A CA 1
ATOM 3775 C C . THR A 1 526 ? 1.179 -14.816 -9.811 1.00 93.69 526 THR A C 1
ATOM 3777 O O . THR A 1 526 ? 0.326 -15.181 -8.999 1.00 93.69 526 THR A O 1
ATOM 3780 N N . GLN A 1 527 ? 2.041 -15.644 -10.403 1.00 90.88 527 GLN A N 1
ATOM 3781 C CA . GLN A 1 527 ? 2.020 -17.102 -10.385 1.00 90.88 527 GLN A CA 1
ATOM 3782 C C . GLN A 1 527 ? 3.176 -17.678 -9.557 1.00 90.88 527 GLN A C 1
ATOM 3784 O O . GLN A 1 527 ? 4.071 -16.967 -9.092 1.00 90.88 527 GLN A O 1
ATOM 3789 N N . GLY A 1 528 ? 3.149 -19.000 -9.389 1.00 89.50 528 GLY A N 1
ATOM 3790 C CA . GLY A 1 528 ? 4.199 -19.744 -8.704 1.00 89.50 528 GLY A CA 1
ATOM 3791 C C . GLY A 1 528 ? 4.137 -19.649 -7.179 1.00 89.50 528 GLY A C 1
ATOM 3792 O O . GLY A 1 528 ? 3.322 -18.937 -6.592 1.00 89.50 528 GLY A O 1
ATOM 3793 N N . ALA A 1 529 ? 5.011 -20.412 -6.527 1.00 87.12 529 ALA A N 1
ATOM 3794 C CA . ALA A 1 529 ? 5.117 -20.465 -5.074 1.00 87.12 529 ALA A CA 1
ATOM 3795 C C . ALA A 1 529 ? 6.469 -19.894 -4.631 1.00 87.12 529 ALA A C 1
ATOM 3797 O O . ALA A 1 529 ? 7.480 -20.176 -5.278 1.00 87.12 529 ALA A O 1
ATOM 3798 N N . PRO A 1 530 ? 6.515 -19.121 -3.534 1.00 89.38 530 PRO A N 1
ATOM 3799 C CA . PRO A 1 530 ? 7.762 -18.540 -3.063 1.00 89.38 530 PRO A CA 1
ATOM 3800 C C . PRO A 1 530 ? 8.746 -19.629 -2.630 1.00 89.38 530 PRO A C 1
ATOM 3802 O O . PRO A 1 530 ? 8.384 -20.542 -1.881 1.00 89.38 530 PRO A O 1
ATOM 3805 N N . LEU A 1 531 ? 10.008 -19.500 -3.038 1.00 89.69 531 LEU A N 1
ATOM 3806 C CA . LEU A 1 531 ? 11.082 -20.342 -2.515 1.00 89.69 531 LEU A CA 1
ATOM 3807 C C . LEU A 1 531 ? 11.347 -20.042 -1.035 1.00 89.69 531 LEU A C 1
ATOM 3809 O O . LEU A 1 531 ? 11.255 -18.895 -0.586 1.00 89.69 531 LEU A O 1
ATOM 3813 N N . ASP A 1 532 ? 11.755 -21.055 -0.264 1.00 85.88 532 ASP A N 1
ATOM 3814 C CA . ASP A 1 532 ? 12.175 -20.816 1.118 1.00 85.88 532 ASP A CA 1
ATOM 3815 C C . ASP A 1 532 ? 13.601 -20.260 1.177 1.00 85.88 532 ASP A C 1
ATOM 3817 O O . ASP A 1 532 ? 14.578 -20.972 1.402 1.00 85.88 532 ASP A O 1
ATOM 3821 N N . LYS A 1 533 ? 13.709 -18.944 0.983 1.00 84.31 533 LYS A N 1
ATOM 3822 C CA . LYS A 1 533 ? 14.943 -18.184 1.193 1.00 84.31 533 LYS A CA 1
ATOM 3823 C C . LYS A 1 533 ? 14.685 -16.865 1.936 1.00 84.31 533 LYS A C 1
ATOM 3825 O O . LYS A 1 533 ? 13.528 -16.473 2.123 1.00 84.31 533 LYS A O 1
ATOM 3830 N N . PRO A 1 534 ? 15.725 -16.179 2.449 1.00 74.44 534 PRO A N 1
ATOM 3831 C CA . PRO A 1 534 ? 15.536 -14.974 3.261 1.00 74.44 534 PRO A CA 1
ATOM 3832 C C . PRO A 1 534 ? 14.913 -13.807 2.490 1.00 74.44 534 PRO A C 1
ATOM 3834 O O . PRO A 1 534 ? 14.089 -13.078 3.037 1.00 74.44 534 PRO A O 1
ATOM 3837 N N . TYR A 1 535 ? 15.285 -13.656 1.220 1.00 81.94 535 TYR A N 1
ATOM 3838 C CA . TYR A 1 535 ? 14.944 -12.501 0.404 1.00 81.94 535 TYR A CA 1
ATOM 3839 C C . TYR A 1 535 ? 14.220 -12.947 -0.853 1.00 81.94 535 TYR A C 1
ATOM 3841 O O . TYR A 1 535 ? 14.817 -13.583 -1.714 1.00 81.94 535 TYR A O 1
ATOM 3849 N N . LEU A 1 536 ? 12.947 -12.574 -0.941 1.00 89.25 536 LEU A N 1
ATOM 3850 C CA . LEU A 1 536 ? 12.122 -12.726 -2.132 1.00 89.25 536 LEU A CA 1
ATOM 3851 C C . LEU A 1 536 ? 11.874 -11.347 -2.744 1.00 89.25 536 LEU A C 1
ATOM 3853 O O . LEU A 1 536 ? 11.732 -10.350 -2.017 1.00 89.25 536 LEU A O 1
ATOM 3857 N N . ILE A 1 537 ? 11.876 -11.285 -4.066 1.00 92.56 537 ILE A N 1
ATOM 3858 C CA . ILE A 1 537 ? 11.665 -10.092 -4.870 1.00 92.56 537 ILE A CA 1
ATOM 3859 C C . ILE A 1 537 ? 10.697 -10.458 -5.988 1.00 92.56 537 ILE A C 1
ATOM 3861 O O . ILE A 1 537 ? 11.042 -11.101 -6.975 1.00 92.56 537 ILE A O 1
ATOM 3865 N N . ARG A 1 538 ? 9.458 -10.015 -5.810 1.00 94.56 538 ARG A N 1
ATOM 3866 C CA . ARG A 1 538 ? 8.382 -10.172 -6.779 1.00 94.56 538 ARG A CA 1
ATOM 3867 C C . ARG A 1 538 ? 7.664 -8.853 -6.948 1.00 94.56 538 ARG A C 1
ATOM 3869 O O . ARG A 1 538 ? 7.340 -8.194 -5.954 1.00 94.56 538 ARG A O 1
ATOM 3876 N N . ALA A 1 539 ? 7.394 -8.514 -8.197 1.00 95.50 539 ALA A N 1
ATOM 3877 C CA . ALA A 1 539 ? 6.536 -7.409 -8.575 1.00 95.50 539 ALA A CA 1
ATOM 3878 C C . ALA A 1 539 ? 5.400 -7.921 -9.459 1.00 95.50 539 ALA A C 1
ATOM 3880 O O . ALA A 1 539 ? 5.532 -8.939 -10.143 1.00 95.50 539 ALA A O 1
ATOM 3881 N N . HIS A 1 540 ? 4.278 -7.208 -9.455 1.00 95.00 540 HIS A N 1
ATOM 3882 C CA . HIS A 1 540 ? 3.188 -7.515 -10.373 1.00 95.00 540 HIS A CA 1
ATOM 3883 C C . HIS A 1 540 ? 3.669 -7.381 -11.839 1.00 95.00 540 HIS A C 1
ATOM 3885 O O . HIS A 1 540 ? 4.363 -6.407 -12.130 1.00 95.00 540 HIS A O 1
ATOM 3891 N N . PRO A 1 541 ? 3.254 -8.245 -12.791 1.00 95.62 541 PRO A N 1
ATOM 3892 C CA . PRO A 1 541 ? 3.612 -8.168 -14.218 1.00 95.62 541 PRO A CA 1
ATOM 3893 C C . PRO A 1 541 ? 3.538 -6.760 -14.829 1.00 95.62 541 PRO A C 1
ATOM 3895 O O . PRO A 1 541 ? 4.476 -6.284 -15.457 1.00 95.62 541 PRO A O 1
ATOM 3898 N N . ARG A 1 542 ? 2.454 -6.026 -14.536 1.00 93.69 542 ARG A N 1
ATOM 3899 C CA . ARG A 1 542 ? 2.253 -4.616 -14.942 1.00 93.69 542 ARG A CA 1
ATOM 3900 C C . ARG A 1 542 ? 3.394 -3.663 -14.541 1.00 93.69 542 ARG A C 1
ATOM 3902 O O . ARG A 1 542 ? 3.531 -2.603 -15.141 1.00 93.69 542 ARG A O 1
ATOM 3909 N N . ARG A 1 543 ? 4.198 -3.996 -13.527 1.00 95.75 543 ARG A N 1
ATOM 3910 C CA . ARG A 1 543 ? 5.367 -3.201 -13.111 1.00 95.75 543 ARG A CA 1
ATOM 3911 C C . ARG A 1 543 ? 6.536 -3.335 -14.079 1.00 95.75 543 ARG A C 1
ATOM 3913 O O . ARG A 1 543 ? 7.368 -2.436 -14.094 1.00 95.75 543 ARG A O 1
ATOM 3920 N N . GLY A 1 544 ? 6.546 -4.354 -14.940 1.00 96.31 544 GLY A N 1
ATOM 3921 C CA . GLY A 1 544 ? 7.503 -4.487 -16.039 1.00 96.31 544 GLY A CA 1
ATOM 3922 C C . GLY A 1 544 ? 7.525 -3.280 -16.980 1.00 96.31 544 GLY A C 1
ATOM 3923 O O . GLY A 1 544 ? 8.576 -2.961 -17.520 1.00 96.31 544 GLY A O 1
ATOM 3924 N N . ALA A 1 545 ? 6.426 -2.519 -17.077 1.00 95.88 545 ALA A N 1
ATOM 3925 C CA . ALA A 1 545 ? 6.371 -1.259 -17.828 1.00 95.88 545 ALA A CA 1
ATOM 3926 C C . ALA A 1 545 ? 7.455 -0.239 -17.413 1.00 95.88 545 ALA A C 1
ATOM 3928 O O . ALA A 1 545 ? 7.795 0.647 -18.195 1.00 95.88 545 ALA A O 1
ATOM 3929 N N . THR A 1 546 ? 8.028 -0.366 -16.208 1.00 96.81 546 THR A N 1
ATOM 3930 C CA . THR A 1 546 ? 9.198 0.422 -15.799 1.00 96.81 546 THR A CA 1
ATOM 3931 C C . THR A 1 546 ? 10.409 0.166 -16.697 1.00 96.81 546 THR A C 1
ATOM 3933 O O . THR A 1 546 ? 11.139 1.104 -16.975 1.00 96.81 546 THR A O 1
ATOM 3936 N N . LEU A 1 547 ? 10.628 -1.055 -17.191 1.00 97.25 547 LEU A N 1
ATOM 3937 C CA . LEU A 1 547 ? 11.763 -1.386 -18.061 1.00 97.25 547 LEU A CA 1
ATOM 3938 C C . LEU A 1 547 ? 11.661 -0.639 -19.394 1.00 97.25 547 LEU A C 1
ATOM 3940 O O . LEU A 1 547 ? 12.604 0.036 -19.798 1.00 97.25 547 LEU A O 1
ATOM 3944 N N . ALA A 1 548 ? 10.472 -0.651 -20.001 1.00 94.44 548 ALA A N 1
ATOM 3945 C CA . ALA A 1 548 ? 10.187 0.117 -21.209 1.00 94.44 548 ALA A CA 1
ATOM 3946 C C . ALA A 1 548 ? 10.330 1.634 -20.976 1.00 94.44 548 ALA A C 1
ATOM 3948 O O . ALA A 1 548 ? 10.912 2.338 -21.800 1.00 94.44 548 ALA A O 1
ATOM 3949 N N . ALA A 1 549 ? 9.867 2.148 -19.828 1.00 94.62 549 ALA A N 1
ATOM 3950 C CA . ALA A 1 549 ? 10.048 3.558 -19.468 1.00 94.62 549 ALA A CA 1
ATOM 3951 C C . ALA A 1 549 ? 11.532 3.950 -19.319 1.00 94.62 549 ALA A C 1
ATOM 3953 O O . ALA A 1 549 ? 11.897 5.088 -19.612 1.00 94.62 549 ALA A O 1
ATOM 3954 N N . GLY A 1 550 ? 12.379 3.003 -18.907 1.00 95.00 550 GLY A N 1
ATOM 3955 C CA . GLY A 1 550 ? 13.832 3.149 -18.831 1.00 95.00 550 GLY A CA 1
ATOM 3956 C C . GLY A 1 550 ? 14.571 2.854 -20.136 1.00 95.00 550 GLY A C 1
ATOM 3957 O O . GLY A 1 550 ? 15.796 2.869 -20.126 1.00 95.00 550 GLY A O 1
ATOM 3958 N N . ARG A 1 551 ? 13.858 2.573 -21.240 1.00 94.81 551 ARG A N 1
ATOM 3959 C CA . ARG A 1 551 ? 14.440 2.122 -22.518 1.00 94.81 551 ARG A CA 1
ATOM 3960 C C . ARG A 1 551 ? 15.389 0.933 -22.358 1.00 94.81 551 ARG A C 1
ATOM 3962 O O . ARG A 1 551 ? 16.400 0.871 -23.034 1.00 94.81 551 ARG A O 1
ATOM 3969 N N . VAL A 1 552 ? 15.090 0.022 -21.436 1.00 97.81 552 VAL A N 1
ATOM 3970 C CA . VAL A 1 552 ? 15.875 -1.204 -21.282 1.00 97.81 552 VAL A CA 1
ATOM 3971 C C . VAL A 1 552 ? 15.574 -2.108 -22.471 1.00 97.81 552 VAL A C 1
ATOM 3973 O O . VAL A 1 552 ? 14.436 -2.540 -22.631 1.00 97.81 552 VAL A O 1
ATOM 3976 N N . ASP A 1 553 ? 16.587 -2.392 -23.280 1.00 98.06 553 ASP A N 1
ATOM 3977 C CA . ASP A 1 553 ? 16.461 -3.221 -24.481 1.00 98.06 553 ASP A CA 1
ATOM 3978 C C . ASP A 1 553 ? 16.703 -4.700 -24.173 1.00 98.06 553 ASP A C 1
ATOM 3980 O O . ASP A 1 553 ? 16.108 -5.583 -24.792 1.00 98.06 553 ASP A O 1
ATOM 3984 N N . LEU A 1 554 ? 17.587 -4.982 -23.210 1.00 98.12 554 LEU A N 1
ATOM 3985 C CA . LEU A 1 554 ? 17.967 -6.337 -22.831 1.00 98.12 554 LEU A CA 1
ATOM 3986 C C . LEU A 1 554 ? 18.141 -6.464 -21.319 1.00 98.12 554 LEU A C 1
ATOM 3988 O O . LEU A 1 554 ? 18.753 -5.619 -20.666 1.00 98.12 554 LEU A O 1
ATOM 3992 N N . VAL A 1 555 ? 17.659 -7.569 -20.760 1.00 98.50 555 VAL A N 1
ATOM 3993 C CA . VAL A 1 555 ? 17.919 -7.958 -19.376 1.00 98.50 555 VAL A CA 1
ATOM 3994 C C . VAL A 1 555 ? 18.674 -9.277 -19.298 1.00 98.50 555 VAL A C 1
ATOM 3996 O O . VAL A 1 555 ? 18.392 -10.228 -20.029 1.00 98.50 555 VAL A O 1
ATOM 3999 N N . THR A 1 556 ? 19.624 -9.356 -18.371 1.00 97.81 556 THR A N 1
ATOM 4000 C CA . THR A 1 556 ? 20.120 -10.644 -17.885 1.00 97.81 556 THR A CA 1
ATOM 4001 C C . THR A 1 556 ? 19.261 -11.118 -16.715 1.00 97.81 556 THR A C 1
ATOM 4003 O O . THR A 1 556 ? 18.916 -10.337 -15.826 1.00 97.81 556 THR A O 1
ATOM 4006 N N . LEU A 1 557 ? 18.920 -12.406 -16.736 1.00 97.75 557 LEU A N 1
ATOM 4007 C CA . LEU A 1 557 ? 18.241 -13.151 -15.672 1.00 97.75 557 LEU A CA 1
ATOM 4008 C C . LEU A 1 557 ? 19.200 -14.116 -14.958 1.00 97.75 557 LEU A C 1
ATOM 4010 O O . LEU A 1 557 ? 18.777 -14.883 -14.097 1.00 97.75 557 LEU A O 1
ATOM 4014 N N . ALA A 1 558 ? 20.494 -14.090 -15.298 1.00 95.44 558 ALA A N 1
ATOM 4015 C CA . ALA A 1 558 ? 21.526 -14.905 -14.658 1.00 95.44 558 ALA A CA 1
ATOM 4016 C C . ALA A 1 558 ? 21.891 -14.360 -13.264 1.00 95.44 558 ALA A C 1
ATOM 4018 O O . ALA A 1 558 ? 23.035 -13.988 -12.999 1.00 95.44 558 ALA A O 1
ATOM 4019 N N . ASN A 1 559 ? 20.908 -14.299 -12.370 1.00 94.75 559 ASN A N 1
ATOM 4020 C CA . ASN A 1 559 ? 21.051 -13.858 -10.989 1.00 94.75 559 ASN A CA 1
ATOM 4021 C C . ASN A 1 559 ? 20.315 -14.807 -10.034 1.00 94.75 559 ASN A C 1
ATOM 4023 O O . ASN A 1 559 ? 19.582 -15.718 -10.425 1.00 94.75 559 ASN A O 1
ATOM 4027 N N . ASN A 1 560 ? 20.519 -14.606 -8.737 1.00 93.69 560 ASN A N 1
ATOM 4028 C CA . ASN A 1 560 ? 19.962 -15.450 -7.682 1.00 93.69 560 ASN A CA 1
ATOM 4029 C C . ASN A 1 560 ? 18.468 -15.192 -7.400 1.00 93.69 560 ASN A C 1
ATOM 4031 O O . ASN A 1 560 ? 17.932 -15.783 -6.452 1.00 93.69 560 ASN A O 1
ATOM 4035 N N . HIS A 1 561 ? 17.811 -14.317 -8.167 1.00 95.69 561 HIS A N 1
ATOM 4036 C CA . HIS A 1 561 ? 16.422 -13.902 -7.982 1.00 95.69 561 HIS A CA 1
ATOM 4037 C C . HIS A 1 561 ? 15.462 -14.284 -9.120 1.00 95.69 561 HIS A C 1
ATOM 4039 O O . HIS A 1 561 ? 14.247 -14.225 -8.926 1.00 95.69 561 HIS A O 1
ATOM 4045 N N . ALA A 1 562 ? 15.967 -14.777 -10.252 1.00 95.69 562 ALA A N 1
ATOM 4046 C CA . ALA A 1 562 ? 15.147 -15.208 -11.390 1.00 95.69 562 ALA A CA 1
ATOM 4047 C C . ALA A 1 562 ? 14.164 -16.358 -11.079 1.00 95.69 562 ALA A C 1
ATOM 4049 O O . ALA A 1 562 ? 13.184 -16.547 -11.791 1.00 95.69 562 ALA A O 1
ATOM 4050 N N . LEU A 1 563 ? 14.396 -17.115 -9.999 1.00 95.19 563 LEU A N 1
ATOM 4051 C CA . LEU A 1 563 ? 13.561 -18.247 -9.579 1.00 95.19 563 LEU A CA 1
ATOM 4052 C C . LEU A 1 563 ? 12.838 -18.021 -8.248 1.00 95.19 563 LEU A C 1
ATOM 4054 O O . LEU A 1 563 ? 12.379 -18.984 -7.642 1.00 95.19 563 LEU A O 1
ATOM 4058 N N . ASP A 1 564 ? 12.694 -16.781 -7.773 1.00 94.88 564 ASP A N 1
ATOM 4059 C CA . ASP A 1 564 ? 12.069 -16.495 -6.468 1.00 94.88 564 ASP A CA 1
ATOM 4060 C C . ASP A 1 564 ? 10.686 -17.127 -6.280 1.00 94.88 564 ASP A C 1
ATOM 4062 O O . ASP A 1 564 ? 10.328 -17.489 -5.158 1.00 94.88 564 ASP A O 1
ATOM 4066 N N . TYR A 1 565 ? 9.942 -17.291 -7.377 1.00 94.44 565 TYR A N 1
ATOM 4067 C CA . TYR A 1 565 ? 8.625 -17.933 -7.423 1.00 94.44 565 TYR A CA 1
ATOM 4068 C C . TYR A 1 565 ? 8.611 -19.217 -8.272 1.00 94.44 565 TYR A C 1
ATOM 4070 O O . TYR A 1 565 ? 7.573 -19.650 -8.775 1.00 94.44 565 TYR A O 1
ATOM 4078 N N . GLY A 1 566 ? 9.779 -19.847 -8.412 1.00 94.56 566 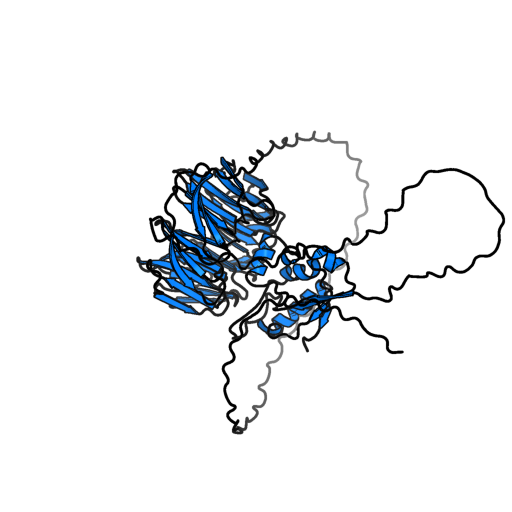GLY A N 1
ATOM 4079 C CA . GLY A 1 566 ? 9.974 -21.082 -9.163 1.00 94.56 566 GLY A CA 1
ATOM 4080 C C . GLY A 1 566 ? 9.797 -20.926 -10.680 1.00 94.56 566 GLY A C 1
ATOM 4081 O O . GLY A 1 566 ? 9.674 -19.806 -11.179 1.00 94.56 566 GLY A O 1
ATOM 4082 N N . PRO A 1 567 ? 9.766 -22.053 -11.417 1.00 95.75 567 PRO A N 1
ATOM 4083 C CA . PRO A 1 567 ? 9.694 -22.056 -12.880 1.00 95.75 567 PRO A CA 1
ATOM 4084 C C . PRO A 1 567 ? 8.486 -21.299 -13.437 1.00 95.75 567 PRO A C 1
ATOM 4086 O O . PRO A 1 567 ? 8.659 -20.445 -14.288 1.00 95.75 567 PRO A O 1
ATOM 4089 N N . ALA A 1 568 ? 7.291 -21.490 -12.868 1.00 95.38 568 ALA A N 1
ATOM 4090 C CA . ALA A 1 568 ? 6.095 -20.767 -13.313 1.00 95.38 568 ALA A CA 1
ATOM 4091 C C . ALA A 1 568 ? 6.227 -19.235 -13.174 1.00 95.38 568 ALA A C 1
ATOM 4093 O O . ALA A 1 568 ? 5.671 -18.484 -13.974 1.00 95.38 568 ALA A O 1
ATOM 4094 N N . GLY A 1 569 ? 6.962 -18.764 -12.157 1.00 95.69 569 GLY A N 1
ATOM 4095 C CA . GLY A 1 569 ? 7.256 -17.342 -11.987 1.00 95.69 569 GLY A CA 1
ATOM 4096 C C . GLY A 1 569 ? 8.257 -16.812 -13.017 1.00 95.69 569 GLY A C 1
ATOM 4097 O O . GLY A 1 569 ? 8.107 -15.684 -13.491 1.00 95.69 569 GLY A O 1
ATOM 4098 N N . LEU A 1 570 ? 9.251 -17.625 -13.380 1.00 97.44 570 LEU A N 1
ATOM 4099 C CA . LEU A 1 570 ? 10.212 -17.319 -14.440 1.00 97.44 570 LEU A CA 1
ATOM 4100 C C . LEU A 1 570 ? 9.540 -17.308 -15.818 1.00 97.44 570 LEU A C 1
ATOM 4102 O O . LEU A 1 570 ? 9.724 -16.343 -16.553 1.00 97.44 570 LEU A O 1
ATOM 4106 N N . ASP A 1 571 ? 8.712 -18.307 -16.127 1.00 97.69 571 ASP A N 1
ATOM 4107 C CA . ASP A 1 571 ? 7.984 -18.411 -17.397 1.00 97.69 571 ASP A CA 1
ATOM 4108 C C . ASP A 1 571 ? 7.128 -17.160 -17.634 1.00 97.69 571 ASP A C 1
ATOM 4110 O O . ASP A 1 571 ? 7.279 -16.480 -18.645 1.00 97.69 571 ASP A O 1
ATOM 4114 N N . GLN A 1 572 ? 6.326 -16.755 -16.640 1.00 97.81 572 GLN A N 1
ATOM 4115 C CA . GLN A 1 572 ? 5.542 -15.523 -16.758 1.00 97.81 572 GLN A CA 1
ATOM 4116 C C . GLN A 1 572 ? 6.429 -14.269 -16.847 1.00 97.81 572 GLN A C 1
ATOM 4118 O O . GLN A 1 572 ? 6.052 -13.293 -17.490 1.00 97.81 572 GLN A O 1
ATOM 4123 N N . THR A 1 573 ? 7.603 -14.265 -16.207 1.00 98.31 573 THR A N 1
ATOM 4124 C CA . THR A 1 573 ? 8.547 -13.144 -16.335 1.00 98.31 573 THR A CA 1
ATOM 4125 C C . THR A 1 573 ? 9.051 -13.026 -17.773 1.00 98.31 573 THR A C 1
ATOM 4127 O O . THR A 1 573 ? 9.103 -11.914 -18.295 1.00 98.31 573 THR A O 1
ATOM 4130 N N . LEU A 1 574 ? 9.367 -14.146 -18.428 1.00 98.12 574 LEU A N 1
ATOM 4131 C CA . LEU A 1 574 ? 9.768 -14.179 -19.836 1.00 98.12 574 LEU A CA 1
ATOM 4132 C C . LEU A 1 574 ? 8.633 -13.713 -20.757 1.00 98.12 574 LEU A C 1
ATOM 4134 O O . LEU A 1 574 ? 8.878 -12.860 -21.605 1.00 98.12 574 LEU A O 1
ATOM 4138 N N . ASP A 1 575 ? 7.397 -14.169 -20.528 1.00 98.19 575 ASP A N 1
ATOM 4139 C CA . ASP A 1 575 ? 6.220 -13.714 -21.288 1.00 98.19 575 ASP A CA 1
ATOM 4140 C C . ASP A 1 575 ? 6.019 -12.192 -21.175 1.00 98.19 575 ASP A C 1
ATOM 4142 O O . ASP A 1 575 ? 5.694 -11.510 -22.148 1.00 98.19 575 ASP A O 1
ATOM 4146 N N . VAL A 1 576 ? 6.219 -11.633 -19.976 1.00 98.31 576 VAL A N 1
ATOM 4147 C CA . VAL A 1 576 ? 6.117 -10.186 -19.740 1.00 98.31 576 VAL A CA 1
ATOM 4148 C C . VAL A 1 576 ? 7.219 -9.424 -20.474 1.00 98.31 576 VAL A C 1
ATOM 4150 O O . VAL A 1 576 ? 6.945 -8.357 -21.020 1.00 98.31 576 VAL A O 1
ATOM 4153 N N . LEU A 1 577 ? 8.450 -9.937 -20.479 1.00 98.38 577 LEU A N 1
ATOM 4154 C CA . LEU A 1 577 ? 9.577 -9.309 -21.172 1.00 98.38 577 LEU A CA 1
ATOM 4155 C C . LEU A 1 577 ? 9.379 -9.322 -22.692 1.00 98.38 577 LEU A C 1
ATOM 4157 O O . LEU A 1 577 ? 9.540 -8.276 -23.322 1.00 98.38 577 LEU A O 1
ATOM 4161 N N . ASP A 1 578 ? 8.931 -10.448 -23.250 1.00 97.75 578 ASP A N 1
ATOM 4162 C CA . ASP A 1 578 ? 8.591 -10.577 -24.672 1.00 97.75 578 ASP A CA 1
ATOM 4163 C C . ASP A 1 578 ? 7.478 -9.595 -25.073 1.00 97.75 578 ASP A C 1
ATOM 4165 O O . ASP A 1 578 ? 7.636 -8.812 -26.012 1.00 97.75 578 ASP A O 1
ATOM 4169 N N . ALA A 1 579 ? 6.403 -9.516 -24.280 1.00 98.06 579 ALA A N 1
ATOM 4170 C CA . ALA A 1 579 ? 5.307 -8.573 -24.512 1.00 98.06 579 ALA A CA 1
ATOM 4171 C C . ALA A 1 579 ? 5.732 -7.092 -24.431 1.00 98.06 579 ALA A C 1
ATOM 4173 O O . ALA A 1 579 ? 5.076 -6.227 -25.015 1.00 98.06 579 ALA A O 1
ATOM 4174 N N . LEU A 1 580 ? 6.807 -6.784 -23.699 1.00 97.44 580 LEU A N 1
ATOM 4175 C CA . LEU A 1 580 ? 7.387 -5.442 -23.607 1.00 97.44 580 LEU A CA 1
ATOM 4176 C C . LEU A 1 580 ? 8.437 -5.164 -24.693 1.00 97.44 580 LEU A C 1
ATOM 4178 O O . LEU A 1 580 ? 8.893 -4.025 -24.795 1.00 97.44 580 LEU A O 1
ATOM 4182 N N . GLY A 1 581 ? 8.822 -6.170 -25.485 1.00 97.06 581 GLY A N 1
ATOM 4183 C CA . GLY A 1 581 ? 9.911 -6.070 -26.456 1.00 97.06 581 GLY A CA 1
ATOM 4184 C C . GLY A 1 581 ? 11.299 -5.980 -25.815 1.00 97.06 581 GLY A C 1
ATOM 4185 O O . GLY A 1 581 ? 12.211 -5.436 -26.432 1.00 97.06 581 GLY A O 1
ATOM 4186 N N . VAL A 1 582 ? 11.462 -6.478 -24.585 1.00 98.19 582 VAL A N 1
ATOM 4187 C CA . VAL A 1 582 ? 12.739 -6.491 -23.857 1.00 98.19 582 VAL A CA 1
ATOM 4188 C C . VAL A 1 582 ? 13.369 -7.873 -23.999 1.00 98.19 582 VAL A C 1
ATOM 4190 O O . VAL A 1 582 ? 12.815 -8.865 -23.527 1.00 98.19 582 VAL A O 1
ATOM 4193 N N . ALA A 1 583 ? 14.541 -7.956 -24.625 1.00 98.00 583 ALA A N 1
ATOM 4194 C CA . ALA A 1 583 ? 15.245 -9.223 -24.791 1.00 98.00 583 ALA A CA 1
ATOM 4195 C C . ALA A 1 583 ? 15.699 -9.784 -23.433 1.00 98.00 583 ALA A C 1
ATOM 4197 O O . ALA A 1 583 ? 16.127 -9.040 -22.554 1.00 98.00 583 ALA A O 1
ATOM 4198 N N . ALA A 1 584 ? 15.658 -11.105 -23.266 1.00 97.88 584 ALA A N 1
ATOM 4199 C CA . ALA A 1 584 ? 16.085 -11.775 -22.041 1.00 97.88 584 ALA A CA 1
ATOM 4200 C C . ALA A 1 584 ? 17.186 -12.800 -22.332 1.00 97.88 584 ALA A C 1
ATOM 4202 O O . ALA A 1 584 ? 17.083 -13.582 -23.277 1.00 97.88 584 ALA A O 1
ATOM 4203 N N . VAL A 1 585 ? 18.234 -12.823 -21.505 1.00 96.88 585 VAL A N 1
ATOM 4204 C CA . VAL A 1 585 ? 19.325 -13.811 -21.585 1.00 96.88 585 VAL A CA 1
ATOM 4205 C C . VAL A 1 585 ? 19.663 -14.373 -20.203 1.00 96.88 585 VAL A C 1
ATOM 4207 O O . VAL A 1 585 ? 19.375 -13.753 -19.182 1.00 96.88 585 VAL A O 1
ATOM 4210 N N . GLY A 1 586 ? 20.310 -15.540 -20.151 1.00 93.38 586 GLY A N 1
ATOM 4211 C CA . GLY A 1 586 ? 20.878 -16.077 -18.907 1.00 93.38 586 GLY A CA 1
ATOM 4212 C C . GLY A 1 586 ? 19.916 -16.859 -18.002 1.00 93.38 586 GLY A C 1
ATOM 4213 O O . GLY A 1 586 ? 20.288 -17.180 -16.878 1.00 93.38 586 GLY A O 1
ATOM 4214 N N . ALA A 1 587 ? 18.711 -17.186 -18.479 1.00 86.56 587 ALA A N 1
ATOM 4215 C CA . ALA A 1 587 ? 17.726 -18.010 -17.765 1.00 86.56 587 ALA A CA 1
ATOM 4216 C C . ALA A 1 587 ? 17.861 -19.534 -18.012 1.00 86.56 587 ALA A C 1
ATOM 4218 O O . ALA A 1 587 ? 17.011 -20.296 -17.553 1.00 86.56 587 ALA A O 1
ATOM 4219 N N . GLY A 1 588 ? 18.904 -19.984 -18.725 1.00 68.19 588 GLY A N 1
ATOM 4220 C CA . GLY A 1 588 ? 19.136 -21.392 -19.076 1.00 68.19 588 GLY A CA 1
ATOM 4221 C C . GLY A 1 588 ? 20.312 -21.579 -20.016 1.00 68.19 588 GLY A C 1
ATOM 4222 O O . GLY A 1 588 ? 20.340 -20.859 -21.038 1.00 68.19 588 GLY A O 1
#

Foldseek 3Di:
DDDDDDDPDDDDDPDDDDDDDDDDDDDDDDDDDDDDDDDDDDDDDDDDDDDDDDDDDDDDDDDDDDDDDDDDDDDPDDDPDPPPDPADDDDDAAAFAADAAFFKAFQDKDQFLFFWQDWAFDDAPNATWIWIFHQLQWIFIAHPNGDTLDIEGHQGGWHEWEDDHNWIWTWHQLQKIFIAGSNRDTLDIDGPAGGWHEWDDAPCWIWTFAQNQKIWTAHVNRHTQDIDHNPGGWNYWEDDNFWTWTFHQQQKIWIAGPNRHTQDIDGRVAGWNYWYDFPQWIWTWGQQQKIFIAHPNRHTQDMDRHDFWTKAKDWDAEQNATKIWIWAADPFTKIWIDHPSRHTQHMHTDPAGFLHWDDDRFWIWTFGQCQKIWIAGPNSHTRDMAGRRAGFNDWYQDPVRWIWTRRTSMITTMDRDPDPRPPDDDDDPPPPPDPPDPDPPPDDDDDDDDDDDDDDDDDDDDDDDPPPPPPPPPDAFEAEEEEDACFDVNVSVCSTRNLLVVCVPVVVVQVPHPAYEYAHAAFQDRDAGFDPDSDHGYHHLVSCVNCVSSVHQEYEPQDPHCQRRHPVRNVVRVVSCVVSNHHYDNPD

Mean predicted aligned error: 13.57 Å

Radius of gyration: 30.55 Å; Cα contacts (8 Å, |Δi|>4): 1329; chains: 1; bounding box: 92×86×96 Å

pLDDT: mean 80.08, std 24.8, range [23.61, 98.56]